Protein AF-A0A9D2T6X0-F1 (afdb_monomer)

Nearest PDB structures (foldseek):
  4r5g-assembly2_B-2  TM=3.172E-01  e=1.120E+00  Escherichia coli K-12
  7wa9-assembly1_A  TM=3.555E-01  e=4.603E+00  Mycolicibacterium smegmatis MC2 155
  7enc-assembly1_n  TM=2.223E-01  e=1.827E+00  Homo sapiens
  8h2d-assembly1_A-2  TM=1.657E-01  e=9.853E+00  Mycobacterium tuberculosis H37Rv

Structure (mmCIF, N/CA/C/O backbone):
data_AF-A0A9D2T6X0-F1
#
_entry.id   AF-A0A9D2T6X0-F1
#
loop_
_atom_site.group_PDB
_atom_site.id
_atom_site.type_symbol
_atom_site.label_atom_id
_atom_site.label_alt_id
_atom_site.label_comp_id
_atom_site.label_asym_id
_atom_site.label_entity_id
_atom_site.label_seq_id
_atom_site.pdbx_PDB_ins_code
_atom_site.Cartn_x
_atom_site.Cartn_y
_atom_site.Cartn_z
_atom_site.occupancy
_atom_site.B_iso_or_equiv
_atom_site.auth_seq_id
_atom_site.auth_comp_id
_atom_site.auth_asym_id
_atom_site.auth_atom_id
_atom_site.pdbx_PDB_model_num
ATOM 1 N N . MET A 1 1 ? -21.913 11.720 -81.485 1.00 38.28 1 MET A N 1
ATOM 2 C CA . MET A 1 1 ? -21.522 10.744 -80.448 1.00 38.28 1 MET A CA 1
ATOM 3 C C . MET A 1 1 ? -20.022 10.911 -80.239 1.00 38.28 1 MET A C 1
ATOM 5 O O . MET A 1 1 ? -19.247 10.337 -80.985 1.00 38.28 1 MET A O 1
ATOM 9 N N . PHE A 1 2 ? -19.618 11.814 -79.343 1.00 34.78 2 PHE A N 1
ATOM 10 C CA . PHE A 1 2 ? -18.209 12.010 -78.993 1.00 34.78 2 PHE A CA 1
ATOM 11 C C . PHE A 1 2 ? -17.953 11.240 -77.705 1.00 34.78 2 PHE A C 1
ATOM 13 O O . PHE A 1 2 ? -18.582 11.508 -76.682 1.00 34.78 2 PHE A O 1
ATOM 20 N N . VAL A 1 3 ? -17.082 10.239 -77.777 1.00 38.91 3 VAL A N 1
ATOM 21 C CA . VAL A 1 3 ? -16.581 9.551 -76.592 1.00 38.91 3 VAL A CA 1
ATOM 22 C C . VAL A 1 3 ? -15.648 10.543 -75.898 1.00 38.91 3 VAL A C 1
ATOM 24 O O . VAL A 1 3 ? -14.674 10.987 -76.500 1.00 38.91 3 VAL A O 1
ATOM 27 N N . SER A 1 4 ? -15.986 10.961 -74.677 1.00 40.03 4 SER A N 1
ATOM 28 C CA . SER A 1 4 ? -15.096 11.780 -73.845 1.00 40.03 4 SER A CA 1
ATOM 29 C C . SER A 1 4 ? -13.790 11.006 -73.639 1.00 40.03 4 SER A C 1
ATOM 31 O O . SER A 1 4 ? -13.799 9.903 -73.088 1.00 40.03 4 SER A O 1
ATOM 33 N N . PHE A 1 5 ? -12.683 11.582 -74.121 1.00 49.09 5 PHE A N 1
ATOM 34 C CA . PHE A 1 5 ? -11.317 11.070 -73.957 1.00 49.09 5 PHE A CA 1
ATOM 35 C C . PHE A 1 5 ? -10.960 10.863 -72.473 1.00 49.09 5 PHE A C 1
ATOM 37 O O . PHE A 1 5 ? -10.164 9.988 -72.141 1.00 49.09 5 PHE A O 1
ATOM 44 N N . ASP A 1 6 ? -11.619 11.595 -71.572 1.00 53.47 6 ASP A N 1
ATOM 45 C CA . ASP A 1 6 ? -11.393 11.527 -70.126 1.00 53.47 6 ASP A CA 1
ATOM 46 C C . ASP A 1 6 ? -11.844 10.197 -69.505 1.00 53.47 6 ASP A C 1
ATOM 48 O O . ASP A 1 6 ? -11.344 9.811 -68.453 1.00 53.47 6 ASP A O 1
ATOM 52 N N . LYS A 1 7 ? -12.734 9.435 -70.164 1.00 44.41 7 LYS A N 1
ATOM 53 C CA . LYS A 1 7 ? -13.128 8.087 -69.706 1.00 44.41 7 LYS A CA 1
ATOM 54 C C . LYS A 1 7 ? -12.119 6.983 -70.051 1.00 44.41 7 LYS A C 1
ATOM 56 O O . LYS A 1 7 ? -12.298 5.859 -69.588 1.00 44.41 7 LYS A O 1
ATOM 61 N N . ALA A 1 8 ? -11.080 7.270 -70.840 1.00 48.78 8 ALA A N 1
ATOM 62 C CA . ALA A 1 8 ? -10.013 6.308 -71.136 1.00 48.78 8 ALA A CA 1
ATOM 63 C C . ALA A 1 8 ? -8.948 6.228 -70.024 1.00 48.78 8 ALA A C 1
ATOM 65 O O . ALA A 1 8 ? -8.197 5.256 -69.963 1.00 48.78 8 ALA A O 1
ATOM 66 N N . PHE A 1 9 ? -8.901 7.211 -69.120 1.00 51.44 9 PHE A N 1
ATOM 67 C CA . PHE A 1 9 ? -7.981 7.214 -67.988 1.00 51.44 9 PHE A CA 1
ATOM 68 C C . PHE A 1 9 ? -8.714 6.738 -66.733 1.00 51.44 9 PHE A C 1
ATOM 70 O O . PHE A 1 9 ? -9.524 7.457 -66.151 1.00 51.44 9 PHE A O 1
ATOM 77 N N . LYS A 1 10 ? -8.440 5.497 -66.312 1.00 46.72 10 LYS A N 1
ATOM 78 C CA . LYS A 1 10 ? -8.867 5.003 -64.998 1.00 46.72 10 LYS A CA 1
ATOM 79 C C . LYS A 1 10 ? -8.348 5.958 -63.915 1.00 46.72 10 LYS A C 1
ATOM 81 O O . LYS A 1 10 ? -7.165 6.299 -63.912 1.00 46.72 10 LYS A O 1
ATOM 86 N N . GLN A 1 11 ? -9.224 6.370 -62.995 1.00 45.72 11 GLN A N 1
ATOM 87 C CA . GLN A 1 11 ? -8.815 7.009 -61.742 1.00 45.72 11 GLN A CA 1
ATOM 88 C C . GLN A 1 11 ? -7.776 6.111 -61.059 1.00 45.72 11 GLN A C 1
ATOM 90 O O . GLN A 1 11 ? -7.999 4.907 -60.962 1.00 45.72 11 GLN A O 1
ATOM 95 N N . LYS A 1 12 ? -6.636 6.695 -60.662 1.00 45.50 12 LYS A N 1
ATOM 96 C CA . LYS A 1 12 ? -5.472 6.007 -60.082 1.00 45.50 12 LYS A CA 1
ATOM 97 C C . LYS A 1 12 ? -5.892 5.062 -58.947 1.00 45.50 12 LYS A C 1
ATOM 99 O O . LYS A 1 12 ? -6.060 5.495 -57.812 1.00 45.50 12 LYS A O 1
ATOM 104 N N . GLU A 1 13 ? -6.023 3.775 -59.251 1.00 47.28 13 GLU A N 1
ATOM 105 C CA . GLU A 1 13 ? -5.907 2.705 -58.261 1.00 47.28 13 GLU A CA 1
ATOM 106 C C . GLU A 1 13 ? -4.469 2.770 -57.721 1.00 47.28 13 GLU A C 1
ATOM 108 O O . GLU A 1 13 ? -3.533 2.722 -58.515 1.00 47.28 13 GLU A O 1
ATOM 113 N N . ASN A 1 14 ? -4.314 2.997 -56.410 1.00 49.69 14 ASN A N 1
ATOM 114 C CA . ASN A 1 14 ? -3.069 3.053 -55.623 1.00 49.69 14 ASN A CA 1
ATOM 115 C C . ASN A 1 14 ? -1.768 2.739 -56.399 1.00 49.69 14 ASN A C 1
ATOM 117 O O . ASN A 1 14 ? -1.278 1.613 -56.386 1.00 49.69 14 ASN A O 1
ATOM 121 N N . GLN A 1 15 ? -1.178 3.756 -57.037 1.00 53.34 15 GLN A N 1
ATOM 122 C CA . GLN A 1 15 ? 0.100 3.669 -57.766 1.00 53.34 15 GLN A CA 1
ATOM 123 C C . GLN A 1 15 ? 1.327 3.810 -56.843 1.00 53.34 15 GLN A C 1
ATOM 125 O O . GLN A 1 15 ? 2.358 4.315 -57.270 1.00 53.34 15 GLN A O 1
ATOM 130 N N . ASN A 1 16 ? 1.238 3.384 -55.583 1.00 63.03 16 ASN A N 1
ATOM 131 C CA . ASN A 1 16 ? 2.347 3.500 -54.627 1.00 63.03 16 ASN A CA 1
ATOM 132 C C . ASN A 1 16 ? 3.244 2.249 -54.630 1.00 63.03 16 ASN A C 1
ATOM 134 O O . ASN A 1 16 ? 3.855 1.930 -53.621 1.00 63.03 16 ASN A O 1
ATOM 138 N N . VAL A 1 17 ? 3.294 1.489 -55.727 1.00 77.94 17 VAL A N 1
ATOM 139 C CA . VAL A 1 17 ? 4.167 0.311 -55.839 1.00 77.94 17 VAL A CA 1
ATOM 140 C C . VAL A 1 17 ? 5.116 0.519 -57.003 1.00 77.94 17 VAL A C 1
ATOM 142 O O . VAL A 1 17 ? 4.689 0.777 -58.131 1.00 77.94 17 VAL A O 1
ATOM 145 N N . ILE A 1 18 ? 6.410 0.407 -56.725 1.00 85.62 18 ILE A N 1
ATOM 146 C CA . ILE A 1 18 ? 7.454 0.584 -57.730 1.00 85.62 18 ILE A CA 1
ATOM 147 C C . ILE A 1 18 ? 7.472 -0.639 -58.659 1.00 85.62 18 ILE A C 1
ATOM 149 O O . ILE A 1 18 ? 7.567 -1.761 -58.161 1.00 85.62 18 ILE A O 1
ATOM 153 N N . PRO A 1 19 ? 7.397 -0.464 -59.996 1.00 89.56 19 PRO A N 1
ATOM 154 C CA . PRO A 1 19 ? 7.409 -1.578 -60.941 1.00 89.56 19 PRO A CA 1
ATOM 155 C C . PRO A 1 19 ? 8.676 -2.436 -60.838 1.00 89.56 19 PRO A C 1
ATOM 157 O O . PRO A 1 19 ? 9.785 -1.901 -60.756 1.00 89.56 19 PRO A O 1
ATOM 160 N N . ASP A 1 20 ? 8.531 -3.759 -60.963 1.00 89.69 20 ASP A N 1
ATOM 161 C CA . ASP A 1 20 ? 9.646 -4.717 -60.869 1.00 89.69 20 ASP A CA 1
ATOM 162 C C . ASP A 1 20 ? 10.785 -4.405 -61.845 1.00 89.69 20 ASP A C 1
ATOM 164 O O . ASP A 1 20 ? 11.953 -4.491 -61.481 1.00 89.69 20 ASP A O 1
ATOM 168 N N . THR A 1 21 ? 10.471 -3.941 -63.058 1.00 90.44 21 THR A N 1
ATOM 169 C CA . THR A 1 21 ? 11.481 -3.547 -64.055 1.00 90.44 21 THR A CA 1
ATOM 170 C C . THR A 1 21 ? 12.367 -2.392 -63.578 1.00 90.44 21 THR A C 1
ATOM 172 O O . THR A 1 21 ? 13.543 -2.323 -63.935 1.00 90.44 21 THR A O 1
ATOM 175 N N . VAL A 1 22 ? 11.817 -1.476 -62.769 1.00 90.19 22 VAL A N 1
ATOM 176 C CA . VAL A 1 22 ? 12.571 -0.371 -62.156 1.00 90.19 22 VAL A CA 1
ATOM 177 C C . VAL A 1 22 ? 13.450 -0.912 -61.029 1.00 90.19 22 VAL A C 1
ATOM 179 O O . VAL A 1 22 ? 14.636 -0.589 -60.979 1.00 90.19 22 VAL A O 1
ATOM 182 N N . LEU A 1 23 ? 12.914 -1.790 -60.174 1.00 92.31 23 LEU A N 1
ATOM 183 C CA . LEU A 1 23 ? 13.686 -2.435 -59.107 1.00 92.31 23 LEU A CA 1
ATOM 184 C C . LEU A 1 23 ? 14.828 -3.299 -59.664 1.00 92.31 23 LEU A C 1
ATOM 186 O O . LEU A 1 23 ? 15.941 -3.224 -59.153 1.00 92.31 23 LEU A O 1
ATOM 190 N N . GLU A 1 24 ? 14.604 -4.079 -60.723 1.00 93.38 24 GLU A N 1
ATOM 191 C CA . GLU A 1 24 ? 15.639 -4.870 -61.408 1.00 93.38 24 GLU A CA 1
ATOM 192 C C . GLU A 1 24 ? 16.767 -3.985 -61.944 1.00 93.38 24 GLU A C 1
ATOM 194 O O . GLU A 1 24 ? 17.949 -4.281 -61.738 1.00 93.38 24 GLU A O 1
ATOM 199 N N . TYR A 1 25 ? 16.412 -2.872 -62.592 1.00 92.62 25 TYR A N 1
ATOM 200 C CA . TYR A 1 25 ? 17.380 -1.899 -63.087 1.00 92.62 25 TYR A CA 1
ATOM 201 C C . TYR A 1 25 ? 18.206 -1.286 -61.946 1.00 92.62 25 TYR A C 1
ATOM 203 O O . TYR A 1 25 ? 19.439 -1.297 -62.004 1.00 92.62 25 TYR A O 1
ATOM 211 N N . LEU A 1 26 ? 17.547 -0.813 -60.883 1.00 92.00 26 LEU A N 1
ATOM 212 C CA . LEU A 1 26 ? 18.208 -0.222 -59.717 1.00 92.00 26 LEU A CA 1
ATOM 213 C C . LEU A 1 26 ? 19.076 -1.239 -58.968 1.00 92.00 26 LEU A C 1
ATOM 215 O O . LEU A 1 26 ? 20.166 -0.899 -58.518 1.00 92.00 26 LEU A O 1
ATOM 219 N N . ASN A 1 27 ? 18.646 -2.496 -58.875 1.00 93.19 27 ASN A N 1
ATOM 220 C CA . ASN A 1 27 ? 19.418 -3.580 -58.264 1.00 93.19 27 ASN A CA 1
ATOM 221 C C . ASN A 1 27 ? 20.662 -3.937 -59.074 1.00 93.19 27 ASN A C 1
ATOM 223 O O . ASN A 1 27 ? 21.732 -4.157 -58.504 1.00 93.19 27 ASN A O 1
ATOM 227 N N . LYS A 1 28 ? 20.560 -3.918 -60.405 1.00 92.19 28 LYS A N 1
ATOM 228 C CA . LYS A 1 28 ? 21.719 -4.077 -61.285 1.00 92.19 28 LYS A CA 1
ATOM 229 C C . LYS A 1 28 ? 22.724 -2.935 -61.118 1.00 92.19 28 LYS A C 1
ATOM 231 O O . LYS A 1 28 ? 23.923 -3.185 -61.141 1.00 92.19 28 LYS A O 1
ATOM 236 N N . GLN A 1 29 ? 22.255 -1.700 -60.922 1.00 89.38 29 GLN A N 1
ATOM 237 C CA . GLN A 1 29 ? 23.125 -0.557 -60.615 1.00 89.38 29 GLN A CA 1
ATOM 238 C C . GLN A 1 29 ? 23.720 -0.630 -59.203 1.00 89.38 29 GLN A C 1
ATOM 240 O O . GLN A 1 29 ? 24.883 -0.273 -58.998 1.00 89.38 29 GLN A O 1
ATOM 245 N N . LEU A 1 30 ? 22.934 -1.104 -58.229 1.00 90.31 30 LEU A N 1
ATOM 246 C CA . LEU A 1 30 ? 23.388 -1.326 -56.863 1.00 90.31 30 LEU A CA 1
ATOM 247 C C . LEU A 1 30 ? 24.464 -2.403 -56.797 1.00 90.31 30 LEU A C 1
ATOM 249 O O . LEU A 1 30 ? 25.199 -2.383 -55.823 1.00 90.31 30 LEU A O 1
ATOM 253 N N . ASP A 1 31 ? 24.583 -3.300 -57.783 1.00 88.69 31 ASP A N 1
ATOM 254 C CA . ASP A 1 31 ? 25.695 -4.246 -57.986 1.00 88.69 31 ASP A CA 1
ATOM 255 C C . ASP A 1 31 ? 26.262 -4.780 -56.660 1.00 88.69 31 ASP A C 1
ATOM 257 O O . ASP A 1 31 ? 27.378 -4.456 -56.238 1.00 88.69 31 ASP A O 1
ATOM 261 N N . SER A 1 32 ? 25.406 -5.452 -55.894 1.00 87.31 32 SER A N 1
ATOM 262 C CA . SER A 1 32 ? 25.744 -5.964 -54.574 1.00 87.31 32 SER A CA 1
ATOM 263 C C . SER A 1 32 ? 25.080 -7.322 -54.379 1.00 87.31 32 SER A C 1
ATOM 265 O O . SER A 1 32 ? 23.882 -7.439 -54.629 1.00 87.31 32 SER A O 1
ATOM 267 N N . PRO A 1 33 ? 25.820 -8.347 -53.923 1.00 86.44 33 PRO A N 1
ATOM 268 C CA . PRO A 1 33 ? 25.228 -9.650 -53.619 1.00 86.44 33 PRO A CA 1
ATOM 269 C C . PRO A 1 33 ? 24.381 -9.622 -52.335 1.00 86.44 33 PRO A C 1
ATOM 271 O O . PRO A 1 33 ? 23.456 -10.419 -52.176 1.00 86.44 33 PRO A O 1
ATOM 274 N N . ASP A 1 34 ? 24.674 -8.677 -51.438 1.00 91.12 34 ASP A N 1
ATOM 275 C CA . ASP A 1 34 ? 24.135 -8.649 -50.078 1.00 91.12 34 ASP A CA 1
ATOM 276 C C . ASP A 1 34 ? 23.088 -7.546 -49.862 1.00 91.12 34 ASP A C 1
ATOM 278 O O . ASP A 1 34 ? 22.520 -7.443 -48.775 1.00 91.12 34 ASP A O 1
ATOM 282 N N . LEU A 1 35 ? 22.841 -6.699 -50.868 1.00 92.25 35 LEU A N 1
ATOM 283 C CA . LEU A 1 35 ? 21.914 -5.567 -50.804 1.00 92.25 35 LEU A CA 1
ATOM 284 C C . LEU A 1 35 ? 21.004 -5.538 -52.032 1.00 92.25 35 LEU A C 1
ATOM 286 O O . LEU A 1 35 ? 21.438 -5.837 -53.142 1.00 92.25 35 LEU A O 1
ATOM 290 N N . ARG A 1 36 ? 19.757 -5.111 -51.839 1.00 93.88 36 ARG A N 1
ATOM 291 C CA . ARG A 1 36 ? 18.783 -4.875 -52.911 1.00 93.88 36 ARG A CA 1
ATOM 292 C C . ARG A 1 36 ? 17.818 -3.749 -52.549 1.00 93.88 36 ARG A C 1
ATOM 294 O O . ARG A 1 36 ? 17.509 -3.562 -51.380 1.00 93.88 36 ARG A O 1
ATOM 301 N N . TYR A 1 37 ? 17.299 -3.048 -53.540 1.00 94.31 37 TYR A N 1
ATOM 302 C CA . TYR A 1 37 ? 16.133 -2.188 -53.439 1.00 94.31 37 TYR A CA 1
ATOM 303 C C . TYR A 1 37 ? 14.841 -3.000 -53.429 1.00 94.31 37 TYR A C 1
ATOM 305 O O . TYR A 1 37 ? 14.688 -3.961 -54.192 1.00 94.31 37 TYR A O 1
ATOM 313 N N . VAL A 1 38 ? 13.907 -2.570 -52.583 1.00 92.50 38 VAL A N 1
ATOM 314 C CA . VAL A 1 38 ? 12.513 -3.026 -52.535 1.00 92.50 38 VAL A CA 1
ATOM 315 C C . VAL A 1 38 ? 11.578 -1.813 -52.476 1.00 92.50 38 VAL A C 1
ATOM 317 O O . VAL A 1 38 ? 12.005 -0.735 -52.063 1.00 92.50 38 VAL A O 1
ATOM 320 N N . SER A 1 39 ? 10.322 -1.986 -52.894 1.00 91.75 39 SER A N 1
ATOM 321 C CA . SER A 1 39 ? 9.277 -0.963 -52.733 1.00 91.75 39 SER A CA 1
ATOM 322 C C . SER A 1 39 ? 8.773 -0.959 -51.289 1.00 91.75 39 SER A C 1
ATOM 324 O O . SER A 1 39 ? 8.430 -2.023 -50.768 1.00 91.75 39 SER A O 1
ATOM 326 N N . ASP A 1 40 ? 8.700 0.213 -50.659 1.00 87.19 40 ASP A N 1
ATOM 327 C CA . ASP A 1 40 ? 7.975 0.398 -49.399 1.00 87.19 40 ASP A CA 1
ATOM 328 C C . ASP A 1 40 ? 6.465 0.620 -49.640 1.00 87.19 40 ASP A C 1
ATOM 330 O O . ASP A 1 40 ? 5.995 0.666 -50.780 1.00 87.19 40 ASP A O 1
ATOM 334 N N . GLU A 1 41 ? 5.694 0.734 -48.555 1.00 83.12 41 GLU A N 1
ATOM 335 C CA . GLU A 1 41 ? 4.237 0.957 -48.578 1.00 83.12 41 GLU A CA 1
ATOM 336 C C . GLU A 1 41 ? 3.815 2.339 -49.117 1.00 83.12 41 GLU A C 1
ATOM 338 O O . GLU A 1 41 ? 2.648 2.546 -49.458 1.00 83.12 41 GLU A O 1
ATOM 343 N N . ASN A 1 42 ? 4.761 3.275 -49.220 1.00 81.94 42 ASN A N 1
ATOM 344 C CA . ASN A 1 42 ? 4.545 4.645 -49.678 1.00 81.94 42 ASN A CA 1
ATOM 345 C C . ASN A 1 42 ? 4.983 4.858 -51.135 1.00 81.94 42 ASN A C 1
ATOM 347 O O . ASN A 1 42 ? 4.802 5.954 -51.661 1.00 81.94 42 ASN A O 1
ATOM 351 N N . GLY A 1 43 ? 5.507 3.825 -51.802 1.00 83.69 43 GLY A N 1
ATOM 352 C CA . GLY A 1 43 ? 5.996 3.911 -53.177 1.00 83.69 43 GLY A CA 1
ATOM 353 C C . GLY A 1 43 ? 7.417 4.436 -53.306 1.00 83.69 43 GLY A C 1
ATOM 354 O O . GLY A 1 43 ? 7.773 4.945 -54.366 1.00 83.69 43 GLY A O 1
ATOM 355 N N . HIS A 1 44 ? 8.235 4.289 -52.263 1.00 88.31 44 HIS A N 1
ATOM 356 C CA . HIS A 1 44 ? 9.660 4.595 -52.297 1.00 88.31 44 HIS A CA 1
ATOM 357 C C . HIS A 1 44 ? 10.532 3.347 -52.464 1.00 88.31 44 HIS A C 1
ATOM 359 O O . HIS A 1 44 ? 10.188 2.239 -52.047 1.00 88.31 44 HIS A O 1
ATOM 365 N N . CYS A 1 45 ? 11.703 3.546 -53.063 1.00 90.75 45 CYS A N 1
ATOM 366 C CA . CYS A 1 45 ? 12.787 2.581 -53.123 1.00 90.75 45 CYS A CA 1
ATOM 367 C C . CYS A 1 45 ? 13.571 2.638 -51.818 1.00 90.75 45 CYS A C 1
ATOM 369 O O . CYS A 1 45 ? 14.205 3.651 -51.523 1.00 90.75 45 CYS A O 1
ATOM 371 N N . VAL A 1 46 ? 13.606 1.528 -51.083 1.00 92.00 46 VAL A N 1
ATOM 372 C CA . VAL A 1 46 ? 14.417 1.392 -49.867 1.00 92.00 46 VAL A CA 1
ATOM 373 C C . VAL A 1 46 ? 15.444 0.279 -50.019 1.00 92.00 46 VAL A C 1
ATOM 375 O O . VAL A 1 46 ? 15.152 -0.784 -50.573 1.00 92.00 46 VAL A O 1
ATOM 378 N N . ILE A 1 47 ? 16.665 0.511 -49.533 1.00 92.31 47 ILE A N 1
ATOM 379 C CA . ILE A 1 47 ? 17.702 -0.530 -49.511 1.00 92.31 47 ILE A CA 1
ATOM 380 C C . ILE A 1 47 ? 17.401 -1.519 -48.391 1.00 92.31 47 ILE A C 1
ATOM 382 O O . ILE A 1 47 ? 17.225 -1.134 -47.237 1.00 92.31 47 ILE A O 1
ATOM 386 N N . THR A 1 48 ? 17.432 -2.807 -48.724 1.00 91.06 48 THR A N 1
ATOM 387 C CA . THR A 1 48 ? 17.376 -3.906 -47.769 1.00 91.06 48 THR A CA 1
ATOM 388 C C . THR A 1 48 ? 18.492 -4.931 -47.989 1.00 91.06 48 THR A C 1
ATOM 390 O O . THR A 1 48 ? 19.095 -4.999 -49.060 1.00 91.06 48 THR A O 1
ATOM 393 N N . SER A 1 49 ? 18.781 -5.737 -46.972 1.00 89.38 49 SER A N 1
ATOM 394 C CA . SER A 1 49 ? 19.763 -6.818 -47.009 1.00 89.38 49 SER A CA 1
ATOM 395 C C . SER A 1 49 ? 19.125 -8.112 -47.510 1.00 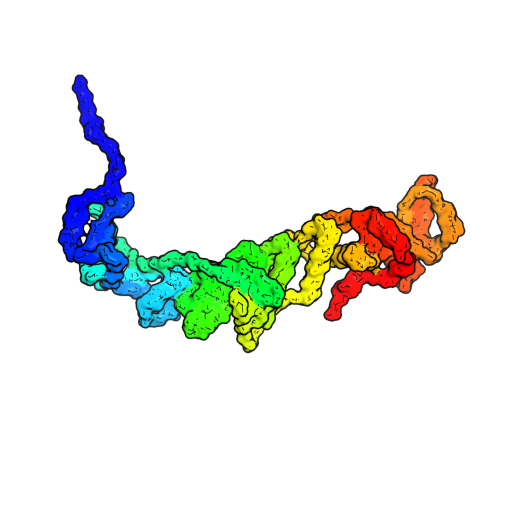89.38 49 SER A C 1
ATOM 397 O O . SER A 1 49 ? 17.993 -8.442 -47.150 1.00 89.38 49 SER A O 1
ATOM 399 N N . THR A 1 50 ? 19.858 -8.878 -48.318 1.00 87.81 50 THR A N 1
ATOM 400 C CA . THR A 1 50 ? 19.406 -10.200 -48.788 1.00 87.81 50 THR A CA 1
ATOM 401 C C . THR A 1 50 ? 19.532 -11.282 -47.711 1.00 87.81 50 THR A C 1
ATOM 403 O O . THR A 1 50 ? 18.820 -12.281 -47.771 1.00 87.81 50 THR A O 1
ATOM 406 N N . ASN A 1 51 ? 20.387 -11.070 -46.704 1.00 85.94 51 ASN A N 1
ATOM 407 C CA . ASN A 1 51 ? 20.653 -12.011 -45.610 1.00 85.94 51 ASN A CA 1
ATOM 408 C C . ASN A 1 51 ? 20.186 -11.505 -44.228 1.00 85.94 51 ASN A C 1
ATOM 410 O O . ASN A 1 51 ? 20.419 -12.164 -43.216 1.00 85.94 51 ASN A O 1
ATOM 414 N N . GLY A 1 52 ? 19.543 -10.334 -44.177 1.00 83.31 52 GLY A N 1
ATOM 415 C CA . GLY A 1 52 ? 19.042 -9.717 -42.945 1.00 83.31 52 GLY A CA 1
ATOM 416 C C . GLY A 1 52 ? 20.104 -9.017 -42.087 1.00 83.31 52 GLY A C 1
ATOM 417 O O . GLY A 1 52 ? 19.770 -8.512 -41.018 1.00 83.31 52 GLY A O 1
ATOM 418 N N . GLN A 1 53 ? 21.364 -8.952 -42.529 1.00 83.19 53 GLN A N 1
ATOM 419 C CA . GLN A 1 53 ? 22.454 -8.283 -41.812 1.00 83.19 53 GLN A CA 1
ATOM 420 C C . GLN A 1 53 ? 22.962 -7.044 -42.559 1.00 83.19 53 GLN A C 1
ATOM 422 O O . GLN A 1 53 ? 23.110 -7.048 -43.785 1.00 83.19 53 GLN A O 1
ATOM 427 N N . TYR A 1 54 ? 23.293 -5.996 -41.797 1.00 82.62 54 TYR A N 1
ATOM 428 C CA . TYR A 1 54 ? 23.939 -4.783 -42.299 1.00 82.62 54 TYR A CA 1
ATOM 429 C C . TYR A 1 54 ? 25.190 -4.463 -41.492 1.00 82.62 54 TYR A C 1
ATOM 431 O O . TYR A 1 54 ? 25.175 -4.449 -40.262 1.00 82.62 54 TYR A O 1
ATOM 439 N N . LYS A 1 55 ? 26.257 -4.097 -42.195 1.00 88.25 55 LYS A N 1
ATOM 440 C CA . LYS A 1 55 ? 27.435 -3.448 -41.632 1.00 88.25 55 LYS A CA 1
ATOM 441 C C . LYS A 1 55 ? 27.486 -2.007 -42.117 1.00 88.25 55 LYS A C 1
ATOM 443 O O . LYS A 1 55 ? 27.885 -1.748 -43.252 1.00 88.25 55 LYS A O 1
ATOM 448 N N . LEU A 1 56 ? 27.095 -1.080 -41.249 1.00 88.38 56 LEU A N 1
ATOM 449 C CA . LEU A 1 56 ? 27.193 0.355 -41.497 1.00 88.38 56 LEU A CA 1
ATOM 450 C C . LEU A 1 56 ? 28.598 0.871 -41.148 1.00 88.38 56 LEU A C 1
ATOM 452 O O . LEU A 1 56 ? 29.153 0.551 -40.099 1.00 88.38 56 LEU A O 1
ATOM 456 N N . SER A 1 57 ? 29.176 1.679 -42.031 1.00 90.69 57 SER A N 1
ATOM 457 C CA . SER A 1 57 ? 30.428 2.416 -41.825 1.00 90.69 57 SER A CA 1
ATOM 458 C C . SER A 1 57 ? 30.412 3.726 -42.626 1.00 90.69 57 SER A C 1
ATOM 460 O O . SER A 1 57 ? 29.431 4.028 -43.305 1.00 90.69 57 SER A O 1
ATOM 462 N N . GLY A 1 58 ? 31.479 4.527 -42.548 1.00 91.25 58 GLY A N 1
ATOM 463 C CA . GLY A 1 58 ? 31.524 5.855 -43.185 1.00 91.25 58 GLY A CA 1
ATOM 464 C C . GLY A 1 58 ? 30.897 6.970 -42.342 1.00 91.25 58 GLY A C 1
ATOM 465 O O . GLY A 1 58 ? 30.684 8.070 -42.840 1.00 91.25 58 GLY A O 1
ATOM 466 N N . ILE A 1 59 ? 30.631 6.694 -41.066 1.00 91.94 59 ILE A N 1
ATOM 467 C CA . ILE A 1 59 ? 30.048 7.632 -40.109 1.00 91.94 59 ILE A CA 1
ATOM 468 C C . ILE A 1 59 ? 30.944 7.780 -38.878 1.00 91.94 59 ILE A C 1
ATOM 470 O O . ILE A 1 59 ? 31.736 6.888 -38.569 1.00 91.94 59 ILE A O 1
ATOM 474 N N . ALA A 1 60 ? 30.784 8.882 -38.154 1.00 90.75 60 ALA A N 1
ATOM 475 C CA . ALA A 1 60 ? 31.330 9.070 -36.817 1.00 90.75 60 ALA A CA 1
ATOM 476 C C . ALA A 1 60 ? 30.264 9.659 -35.890 1.00 90.75 60 ALA A C 1
ATOM 478 O O . ALA A 1 60 ? 29.448 10.477 -36.310 1.00 90.75 60 ALA A O 1
ATOM 479 N N . PHE A 1 61 ? 30.286 9.257 -34.622 1.00 91.25 61 PHE A N 1
ATOM 480 C CA . PHE A 1 61 ? 29.410 9.835 -33.608 1.00 91.25 61 PHE A CA 1
ATOM 481 C C . PHE A 1 61 ? 29.934 11.205 -33.182 1.00 91.25 61 PHE A C 1
ATOM 483 O O . PHE A 1 61 ? 31.111 11.360 -32.849 1.00 91.25 61 PHE A O 1
ATOM 490 N N . GLU A 1 62 ? 29.054 12.198 -33.182 1.00 90.69 62 GLU A N 1
ATOM 491 C CA . GLU A 1 62 ? 29.351 13.547 -32.722 1.00 90.69 62 GLU A CA 1
ATOM 492 C C . GLU A 1 62 ? 28.751 13.735 -31.329 1.00 90.69 62 GLU A C 1
ATOM 494 O O . GLU A 1 62 ? 27.638 14.223 -31.155 1.00 90.69 62 GLU A O 1
ATOM 499 N N . LEU A 1 63 ? 29.487 13.263 -30.319 1.00 91.31 63 LEU A N 1
ATOM 500 C CA . LEU A 1 63 ? 29.030 13.276 -28.932 1.00 91.31 63 LEU A CA 1
ATOM 501 C C . LEU A 1 63 ? 29.025 14.712 -28.375 1.00 91.31 63 LEU A C 1
ATOM 503 O O . LEU A 1 63 ? 30.098 15.321 -28.275 1.00 91.31 63 LEU A O 1
ATOM 507 N N . PRO A 1 64 ? 27.864 15.245 -27.946 1.00 90.56 64 PRO A N 1
ATOM 508 C CA . PRO A 1 64 ? 27.793 16.515 -27.233 1.00 90.56 64 PRO A CA 1
ATOM 509 C C . PRO A 1 64 ? 28.593 16.476 -25.926 1.00 90.56 64 PRO A C 1
ATOM 511 O O . PRO A 1 64 ? 28.790 15.413 -25.333 1.00 90.56 64 PRO A O 1
ATOM 514 N N . ALA A 1 65 ? 28.996 17.648 -25.427 1.00 91.00 65 ALA A N 1
ATOM 515 C CA . ALA A 1 65 ? 29.782 17.768 -24.195 1.00 91.00 65 ALA A CA 1
ATOM 516 C C . ALA A 1 65 ? 29.128 17.062 -22.990 1.00 91.00 65 ALA A C 1
ATOM 518 O O . ALA A 1 65 ? 29.820 16.456 -22.177 1.00 91.00 65 ALA A O 1
ATOM 519 N N . GLU A 1 66 ? 27.797 17.091 -22.891 1.00 90.25 66 GLU A N 1
ATOM 520 C CA . GLU A 1 66 ? 27.053 16.394 -21.835 1.00 90.25 66 GLU A CA 1
ATOM 521 C C . GLU A 1 66 ? 27.212 14.871 -21.892 1.00 90.25 66 GLU A C 1
ATOM 523 O O . GLU A 1 66 ? 27.369 14.239 -20.851 1.00 90.25 66 GLU A O 1
ATOM 528 N N . MET A 1 67 ? 27.220 14.281 -23.092 1.00 92.00 67 MET A N 1
ATOM 529 C CA . MET A 1 67 ? 27.419 12.839 -23.260 1.00 92.00 67 MET A CA 1
ATOM 530 C C . MET A 1 67 ? 28.868 12.451 -22.965 1.00 92.00 67 MET A C 1
ATOM 532 O O . MET A 1 67 ? 29.107 11.458 -22.285 1.00 92.00 67 MET A O 1
ATOM 536 N N . LYS A 1 68 ? 29.836 13.268 -23.403 1.00 91.88 68 LYS A N 1
ATOM 537 C CA . LYS A 1 68 ? 31.265 13.053 -23.116 1.00 91.88 68 LYS A CA 1
ATOM 538 C C . LYS A 1 68 ? 31.581 13.065 -21.622 1.00 91.88 68 LYS A C 1
ATOM 540 O O . LYS A 1 68 ? 32.410 12.283 -21.176 1.00 91.88 68 LYS A O 1
ATOM 545 N N . LYS A 1 69 ? 30.886 13.886 -20.825 1.00 92.56 69 LYS A N 1
ATOM 546 C CA . LYS A 1 69 ? 31.032 13.873 -19.357 1.00 92.56 69 LYS A CA 1
ATOM 547 C C . LYS A 1 69 ? 30.690 12.516 -18.728 1.00 92.56 69 LYS A C 1
ATOM 549 O O . LYS A 1 69 ? 31.222 12.204 -17.672 1.00 92.56 69 LYS A O 1
ATOM 554 N N . ILE A 1 70 ? 29.805 11.739 -19.354 1.00 92.00 70 ILE A N 1
ATOM 555 C CA . ILE A 1 70 ? 29.337 10.437 -18.852 1.00 92.00 70 ILE A CA 1
ATOM 556 C C . ILE A 1 70 ? 30.150 9.295 -19.470 1.00 92.00 70 ILE A C 1
ATOM 558 O O . ILE A 1 70 ? 30.567 8.376 -18.776 1.00 92.00 70 ILE A O 1
ATOM 562 N N . LEU A 1 71 ? 30.369 9.363 -20.783 1.00 91.06 71 LEU A N 1
ATOM 563 C CA . LEU A 1 71 ? 31.016 8.327 -21.586 1.00 91.06 71 LEU A CA 1
ATOM 564 C C . LEU A 1 71 ? 32.554 8.411 -21.577 1.00 91.06 71 LEU A C 1
ATOM 566 O O . LEU A 1 71 ? 33.227 7.454 -21.953 1.00 91.06 71 LEU A O 1
ATOM 570 N N . GLY A 1 72 ? 33.116 9.548 -21.163 1.00 88.50 72 GLY A N 1
ATOM 571 C CA . GLY A 1 72 ? 34.530 9.876 -21.321 1.00 88.50 72 GLY A CA 1
ATOM 572 C C . GLY A 1 72 ? 34.865 10.425 -22.713 1.00 88.50 72 GLY A C 1
ATOM 573 O O . GLY A 1 72 ? 34.002 10.590 -23.577 1.00 88.50 72 GLY A O 1
ATOM 574 N N . GLU A 1 73 ? 36.148 10.720 -22.933 1.00 83.25 73 GLU A N 1
ATOM 575 C CA . GLU A 1 73 ? 36.635 11.325 -24.185 1.00 83.25 73 GLU A CA 1
ATOM 576 C C . GLU A 1 73 ? 36.723 10.328 -25.353 1.00 83.25 73 GLU A C 1
ATOM 578 O O . GLU A 1 73 ? 36.572 10.713 -26.512 1.00 83.25 73 GLU A O 1
ATOM 583 N N . THR A 1 74 ? 36.943 9.041 -25.064 1.00 86.62 74 THR A N 1
ATOM 584 C CA . THR A 1 74 ? 37.110 7.982 -26.075 1.00 86.62 74 THR A CA 1
ATOM 585 C C . THR A 1 74 ? 36.263 6.742 -25.757 1.00 86.62 74 THR A C 1
ATOM 587 O O . THR A 1 74 ? 36.822 5.678 -25.474 1.00 86.62 74 THR A O 1
ATOM 590 N N . PRO A 1 75 ? 34.923 6.851 -25.758 1.00 90.44 75 PRO A N 1
ATOM 591 C CA . PRO A 1 75 ? 34.057 5.712 -25.480 1.00 90.44 75 PRO A CA 1
ATOM 592 C C . PRO A 1 75 ? 34.070 4.693 -26.614 1.00 90.44 75 PRO A C 1
ATOM 594 O O . PRO A 1 75 ? 34.259 5.035 -27.787 1.00 90.44 75 PRO A O 1
ATOM 597 N N . SER A 1 76 ? 33.812 3.430 -26.275 1.00 92.31 76 SER A N 1
ATOM 598 C CA . SER A 1 76 ? 33.585 2.414 -27.297 1.00 92.31 76 SER A CA 1
ATOM 599 C C . SER A 1 76 ? 32.225 2.625 -27.977 1.00 92.31 76 SER A C 1
ATOM 601 O O . SER A 1 76 ? 31.305 3.218 -27.412 1.00 92.31 76 SER A O 1
ATOM 603 N N . ILE A 1 77 ? 32.059 2.095 -29.194 1.00 90.19 77 ILE A N 1
ATOM 604 C CA . ILE A 1 77 ? 30.758 2.114 -29.891 1.00 90.19 77 ILE A CA 1
ATOM 605 C C . ILE A 1 77 ? 29.678 1.427 -29.043 1.00 90.19 77 ILE A C 1
ATOM 607 O O . ILE A 1 77 ? 28.538 1.883 -29.016 1.00 90.19 77 ILE A O 1
ATOM 611 N N . LYS A 1 78 ? 30.051 0.365 -28.320 1.00 91.50 78 LYS A N 1
ATOM 612 C CA . LYS A 1 78 ? 29.152 -0.350 -27.417 1.00 91.50 78 LYS A CA 1
ATOM 613 C C . LYS A 1 78 ? 28.673 0.556 -26.280 1.00 91.50 78 LYS A C 1
ATOM 615 O O . LYS A 1 78 ? 27.476 0.596 -26.030 1.00 91.50 78 LYS A O 1
ATOM 620 N N . ASP A 1 79 ? 29.563 1.331 -25.661 1.00 93.44 79 ASP A N 1
ATOM 621 C CA . ASP A 1 79 ? 29.181 2.258 -24.583 1.00 93.44 79 ASP A CA 1
ATOM 622 C C . ASP A 1 79 ? 28.235 3.348 -25.092 1.00 93.44 79 ASP A C 1
ATOM 624 O O . ASP A 1 79 ? 27.241 3.667 -24.444 1.00 93.44 79 ASP A O 1
ATOM 628 N N . ILE A 1 80 ? 28.508 3.883 -26.287 1.00 93.75 80 ILE A N 1
ATOM 629 C CA . ILE A 1 80 ? 27.646 4.869 -26.950 1.00 93.75 80 ILE A CA 1
ATOM 630 C C . ILE A 1 80 ? 26.238 4.288 -27.171 1.00 93.75 80 ILE A C 1
ATOM 632 O O . ILE A 1 80 ? 25.243 4.938 -26.844 1.00 93.75 80 ILE A O 1
ATOM 636 N N . GLN A 1 81 ? 26.146 3.060 -27.693 1.00 92.25 81 GLN A N 1
ATOM 637 C CA . GLN A 1 81 ? 24.875 2.371 -27.934 1.00 92.25 81 GLN A CA 1
ATOM 638 C C . GLN A 1 81 ? 24.131 2.055 -26.632 1.00 92.25 81 GLN A C 1
ATOM 640 O O . GLN A 1 81 ? 22.938 2.340 -26.529 1.00 92.25 81 GLN A O 1
ATOM 645 N N . GLU A 1 82 ? 24.825 1.511 -25.629 1.00 93.69 82 GLU A N 1
ATOM 646 C CA . GLU A 1 82 ? 24.240 1.200 -24.323 1.00 93.69 82 GLU A CA 1
ATOM 647 C C . GLU A 1 82 ? 23.731 2.459 -23.621 1.00 93.69 82 GLU A C 1
ATOM 649 O O . GLU A 1 82 ? 22.617 2.453 -23.101 1.00 93.69 82 GLU A O 1
ATOM 654 N N . TYR A 1 83 ? 24.495 3.553 -23.647 1.00 95.06 83 TYR A N 1
ATOM 655 C CA . TYR A 1 83 ? 24.073 4.833 -23.084 1.00 95.06 83 TYR A CA 1
ATOM 656 C C . TYR A 1 83 ? 22.871 5.420 -23.824 1.00 95.06 83 TYR A C 1
ATOM 658 O O . TYR A 1 83 ? 21.920 5.872 -23.185 1.00 95.06 83 TYR A O 1
ATOM 666 N N . SER A 1 84 ? 22.881 5.413 -25.160 1.00 95.56 84 SER A N 1
ATOM 667 C CA . SER A 1 84 ? 21.754 5.908 -25.957 1.00 95.56 84 SER A CA 1
ATOM 668 C C . SER A 1 84 ? 20.484 5.125 -25.662 1.00 95.56 84 SER A C 1
ATOM 670 O O . SER A 1 84 ? 19.442 5.730 -25.422 1.00 95.56 84 SER A O 1
ATOM 672 N N . TYR A 1 85 ? 20.580 3.797 -25.574 1.00 95.69 85 TYR A N 1
ATOM 673 C CA . TYR A 1 85 ? 19.455 2.963 -25.178 1.00 95.69 85 TYR A CA 1
ATOM 674 C C . TYR A 1 85 ? 19.011 3.238 -23.736 1.00 95.69 85 TYR A C 1
ATOM 676 O O . TYR A 1 85 ? 17.827 3.454 -23.496 1.00 95.69 85 TYR A O 1
ATOM 684 N N . ASN A 1 86 ? 19.933 3.303 -22.775 1.00 95.62 86 ASN A N 1
ATOM 685 C CA . ASN A 1 86 ? 19.581 3.489 -21.368 1.00 95.62 86 ASN A CA 1
ATOM 686 C C . ASN A 1 86 ? 18.983 4.872 -21.074 1.00 95.62 86 ASN A C 1
ATOM 688 O O . ASN A 1 86 ? 18.039 4.985 -20.301 1.00 95.62 86 ASN A O 1
ATOM 692 N N . SER A 1 87 ? 19.485 5.915 -21.733 1.00 95.38 87 SER A N 1
ATOM 693 C CA . SER A 1 87 ? 18.972 7.284 -21.609 1.00 95.38 87 SER A CA 1
ATOM 694 C C . SER A 1 87 ? 17.806 7.586 -22.554 1.00 95.38 87 SER A C 1
ATOM 696 O O . SER A 1 87 ? 17.196 8.648 -22.436 1.00 95.38 87 SER A O 1
ATOM 698 N N . GLN A 1 88 ? 17.511 6.678 -23.495 1.00 96.19 88 GLN A N 1
ATOM 699 C CA . GLN A 1 88 ? 16.584 6.878 -24.616 1.00 96.19 88 GLN A CA 1
ATOM 700 C C . GLN A 1 88 ? 16.867 8.174 -25.406 1.00 96.19 88 GLN A C 1
ATOM 702 O O . GLN A 1 88 ? 15.956 8.807 -25.941 1.00 96.19 88 GLN A O 1
ATOM 707 N N . LYS A 1 89 ? 18.142 8.585 -25.490 1.00 95.12 89 LYS A N 1
ATOM 708 C CA . LYS A 1 89 ? 18.581 9.782 -26.224 1.00 95.12 89 LYS A CA 1
ATOM 709 C C . LYS A 1 89 ? 19.134 9.422 -27.593 1.00 95.12 89 LYS A C 1
ATOM 711 O O . LYS A 1 89 ? 19.869 8.450 -27.754 1.00 95.12 89 LYS A O 1
ATOM 716 N N . THR A 1 90 ? 18.841 10.269 -28.570 1.00 95.25 90 THR A N 1
ATOM 717 C CA . THR A 1 90 ? 19.410 10.186 -29.916 1.00 95.25 90 THR A CA 1
ATOM 718 C C . THR A 1 90 ? 20.868 10.625 -29.932 1.00 95.25 90 THR A C 1
ATOM 720 O O . THR A 1 90 ? 21.222 11.595 -29.260 1.00 95.25 90 THR A O 1
ATOM 723 N N . ILE A 1 91 ? 21.697 9.983 -30.752 1.00 94.19 91 ILE A N 1
ATOM 724 C CA . ILE A 1 91 ? 23.110 10.348 -30.907 1.00 94.19 91 ILE A CA 1
ATOM 725 C C . ILE A 1 91 ? 23.305 11.058 -32.249 1.00 94.19 91 ILE A C 1
ATOM 727 O O . ILE A 1 91 ? 22.998 10.454 -33.280 1.00 94.19 91 ILE A O 1
ATOM 731 N N . PRO A 1 92 ? 23.837 12.292 -32.275 1.00 93.31 92 PRO A N 1
ATOM 732 C CA . PRO A 1 92 ? 24.202 12.954 -33.520 1.00 93.31 92 PRO A CA 1
ATOM 733 C C . PRO A 1 92 ? 25.294 12.181 -34.267 1.00 93.31 92 PRO A C 1
ATOM 735 O O . PRO A 1 92 ? 26.255 11.676 -33.675 1.00 93.31 92 PRO A O 1
ATOM 738 N N . ILE A 1 93 ? 25.148 12.098 -35.584 1.00 92.19 93 ILE A N 1
ATOM 739 C CA . ILE A 1 93 ? 26.075 11.420 -36.481 1.00 92.19 93 ILE A CA 1
ATOM 740 C C . ILE A 1 93 ? 26.574 12.421 -37.516 1.00 92.19 93 ILE A C 1
ATOM 742 O O . ILE A 1 93 ? 25.788 13.125 -38.148 1.00 92.19 93 ILE A O 1
ATOM 746 N N . LYS A 1 94 ? 27.884 12.399 -37.754 1.00 91.19 94 LYS A N 1
ATOM 747 C CA . LYS A 1 94 ? 28.504 13.050 -38.903 1.00 91.19 94 LYS A CA 1
ATOM 748 C C . LYS A 1 94 ? 28.963 12.022 -39.925 1.00 91.19 94 LYS A C 1
ATOM 750 O O . LYS A 1 94 ? 29.391 10.916 -39.583 1.00 91.19 94 LYS A O 1
ATOM 755 N N . LEU A 1 95 ? 28.921 12.418 -41.186 1.00 90.62 95 LEU A N 1
ATOM 756 C CA . LEU A 1 95 ? 29.495 11.638 -42.270 1.00 90.62 95 LEU A CA 1
ATOM 757 C C . LEU A 1 95 ? 30.994 11.873 -42.341 1.00 90.62 95 LEU A C 1
ATOM 759 O O . LEU A 1 95 ? 31.467 12.993 -42.159 1.00 90.62 95 LEU A O 1
ATOM 763 N N . LEU A 1 96 ? 31.741 10.807 -42.610 1.00 91.69 96 LEU A N 1
ATOM 764 C CA . LEU A 1 96 ? 33.172 10.918 -42.891 1.00 91.69 96 LEU A CA 1
ATOM 765 C C . LEU A 1 96 ? 33.427 11.416 -44.317 1.00 91.69 96 LEU A C 1
ATOM 767 O O . LEU A 1 96 ? 34.477 11.990 -44.584 1.00 91.69 96 LEU A O 1
ATOM 771 N N . GLU A 1 97 ? 32.467 11.195 -45.216 1.00 91.06 97 GLU A N 1
ATOM 772 C CA . GLU A 1 97 ? 32.472 11.689 -46.587 1.00 91.06 97 GLU A CA 1
ATOM 773 C C . GLU A 1 97 ? 31.111 12.321 -46.906 1.00 91.06 97 GLU A C 1
ATOM 775 O O . GLU A 1 97 ? 30.067 11.730 -46.634 1.00 91.06 97 GLU A O 1
ATOM 780 N N . GLU A 1 98 ? 31.116 13.522 -47.481 1.00 87.56 98 GLU A N 1
ATOM 781 C CA . GLU A 1 98 ? 29.905 14.299 -47.752 1.00 87.56 98 GLU A CA 1
ATOM 782 C C . GLU A 1 98 ? 28.888 13.515 -48.598 1.00 87.56 98 GLU A C 1
ATOM 784 O O . GLU A 1 98 ? 29.171 13.102 -49.720 1.00 87.56 98 GLU A O 1
ATOM 789 N N . GLY A 1 99 ? 27.695 13.290 -48.041 1.00 87.25 99 GLY A N 1
ATOM 790 C CA . GLY A 1 99 ? 26.589 12.603 -48.711 1.00 87.25 99 GLY A CA 1
ATOM 791 C C . GLY A 1 99 ? 26.726 11.082 -48.841 1.00 87.25 99 GLY A C 1
ATOM 792 O O . GLY A 1 99 ? 25.810 10.460 -49.378 1.00 87.25 99 GLY A O 1
ATOM 793 N N . TYR A 1 100 ? 27.807 10.463 -48.347 1.00 90.94 100 TYR A N 1
ATOM 794 C CA . TYR A 1 100 ? 28.053 9.026 -48.505 1.00 90.94 100 TYR A CA 1
ATOM 795 C C . TYR A 1 100 ? 28.149 8.270 -47.179 1.00 90.94 100 TYR A C 1
ATOM 797 O O . TYR A 1 100 ? 28.780 8.704 -46.218 1.00 90.94 100 TYR A O 1
ATOM 805 N N . ILE A 1 101 ? 27.603 7.056 -47.185 1.00 92.44 101 ILE A N 1
ATOM 806 C CA . ILE A 1 101 ? 27.842 6.021 -46.178 1.00 92.44 101 ILE A CA 1
ATOM 807 C C . ILE A 1 101 ? 28.355 4.746 -46.850 1.00 92.44 101 ILE A C 1
ATOM 809 O O . ILE A 1 101 ? 28.440 4.643 -48.077 1.00 92.44 101 ILE A O 1
ATOM 813 N N . ARG A 1 102 ? 28.704 3.746 -46.042 1.00 92.75 102 ARG A N 1
ATOM 814 C CA . ARG A 1 102 ? 29.054 2.410 -46.519 1.00 92.75 102 ARG A CA 1
ATOM 815 C C . ARG A 1 102 ? 28.166 1.361 -45.866 1.00 92.75 102 ARG A C 1
ATOM 817 O O . ARG A 1 102 ? 28.234 1.198 -44.649 1.00 92.75 102 ARG A O 1
ATOM 824 N N . LEU A 1 103 ? 27.404 0.623 -46.669 1.00 91.19 103 LEU A N 1
ATOM 825 C CA . LEU A 1 103 ? 26.646 -0.555 -46.232 1.00 91.19 103 LEU A CA 1
ATOM 826 C C . LEU A 1 103 ? 27.309 -1.807 -46.798 1.00 91.19 103 LEU A C 1
ATOM 828 O O . LEU A 1 103 ? 27.564 -1.880 -47.997 1.00 91.19 103 LEU A O 1
ATOM 832 N N . ASN A 1 104 ? 27.645 -2.768 -45.937 1.00 89.81 104 ASN A N 1
ATOM 833 C CA . ASN A 1 104 ? 28.346 -4.004 -46.315 1.00 89.81 104 ASN A CA 1
ATOM 834 C C . ASN A 1 104 ? 29.617 -3.729 -47.150 1.00 89.81 104 ASN A C 1
ATOM 836 O O . ASN A 1 104 ? 29.969 -4.462 -48.065 1.00 89.81 104 ASN A O 1
ATOM 840 N N . GLY A 1 105 ? 30.307 -2.620 -46.848 1.00 88.38 105 GLY A N 1
ATOM 841 C CA . GLY A 1 105 ? 31.502 -2.155 -47.566 1.00 88.38 105 GLY A CA 1
ATOM 842 C C . GLY A 1 105 ? 31.229 -1.334 -48.835 1.00 88.38 105 GLY A C 1
ATOM 843 O O . GLY A 1 105 ? 32.115 -0.578 -49.254 1.00 88.38 105 GLY A O 1
ATOM 844 N N . LYS A 1 106 ? 30.015 -1.394 -49.402 1.00 90.62 106 LYS A N 1
ATOM 845 C CA . LYS A 1 106 ? 29.629 -0.651 -50.605 1.00 90.62 106 LYS A CA 1
ATOM 846 C C . LYS A 1 106 ? 29.310 0.805 -50.286 1.00 90.62 106 LYS A C 1
ATOM 848 O O . LYS A 1 106 ? 28.522 1.091 -49.391 1.00 90.62 106 LYS A O 1
ATOM 853 N N . LYS A 1 107 ? 29.920 1.722 -51.039 1.00 92.56 107 LYS A N 1
ATOM 854 C CA . LYS A 1 107 ? 29.692 3.168 -50.939 1.00 92.56 107 LYS A CA 1
ATOM 855 C C . LYS A 1 107 ? 28.333 3.530 -51.541 1.00 92.56 107 LYS A C 1
ATOM 857 O O . LYS A 1 107 ? 28.075 3.206 -52.696 1.00 92.56 107 LYS A O 1
ATOM 862 N N . ILE A 1 108 ? 27.490 4.194 -50.757 1.00 91.00 108 ILE A N 1
ATOM 863 C CA . ILE A 1 108 ? 26.099 4.514 -51.093 1.00 91.00 108 ILE A CA 1
ATOM 864 C C . ILE A 1 108 ? 25.828 5.964 -50.706 1.00 91.00 108 ILE A C 1
ATOM 866 O O . ILE A 1 108 ? 26.246 6.402 -49.632 1.00 91.00 108 ILE A O 1
ATOM 870 N N . ARG A 1 109 ? 25.147 6.714 -51.579 1.00 89.44 109 ARG A N 1
ATOM 871 C CA . ARG A 1 109 ? 24.657 8.050 -51.232 1.00 89.44 109 ARG A CA 1
ATOM 872 C C . ARG A 1 109 ? 23.462 7.955 -50.292 1.00 89.44 109 ARG A C 1
ATOM 874 O O . ARG A 1 109 ? 22.613 7.094 -50.477 1.00 89.44 109 ARG A O 1
ATOM 881 N N . ILE A 1 110 ? 23.371 8.856 -49.323 1.00 87.50 110 ILE A N 1
ATOM 882 C CA . ILE A 1 110 ? 22.278 8.850 -48.334 1.00 87.50 110 ILE A CA 1
ATOM 883 C C . ILE A 1 110 ? 20.921 9.091 -48.978 1.00 87.50 110 ILE A C 1
ATOM 885 O O . ILE A 1 110 ? 19.948 8.461 -48.579 1.00 87.50 110 ILE A O 1
ATOM 889 N N . GLU A 1 111 ? 20.879 9.932 -50.010 1.00 86.00 111 GLU A N 1
ATOM 890 C CA . GLU A 1 111 ? 19.670 10.157 -50.806 1.00 86.00 111 GLU A CA 1
ATOM 891 C C . GLU A 1 111 ? 19.153 8.865 -51.453 1.00 86.00 111 GLU A C 1
ATOM 893 O O . GLU A 1 111 ? 17.966 8.743 -51.693 1.00 86.00 111 GLU A O 1
ATOM 898 N N . ASN A 1 112 ? 20.010 7.855 -51.634 1.00 88.56 112 ASN A N 1
ATOM 899 C CA . ASN A 1 112 ? 19.625 6.567 -52.199 1.00 88.56 112 ASN A CA 1
ATOM 900 C C . ASN A 1 112 ? 19.173 5.549 -51.138 1.00 88.56 112 ASN A C 1
ATOM 902 O O . ASN A 1 112 ? 18.931 4.397 -51.479 1.00 88.56 112 ASN A O 1
ATOM 906 N N . LEU A 1 113 ? 19.100 5.903 -49.850 1.00 88.19 113 LEU A N 1
ATOM 907 C CA . LEU A 1 113 ? 18.639 4.963 -48.817 1.00 88.19 113 LEU A CA 1
ATOM 908 C C . LEU A 1 113 ? 17.121 4.801 -48.810 1.00 88.19 113 LEU A C 1
ATOM 910 O O . LEU A 1 113 ? 16.630 3.708 -48.527 1.00 88.19 113 LEU A O 1
ATOM 914 N N . ASN A 1 114 ? 16.414 5.888 -49.112 1.00 87.56 114 ASN A N 1
ATOM 915 C CA . ASN A 1 114 ? 14.971 5.954 -49.267 1.00 87.56 114 ASN A CA 1
ATOM 916 C C . ASN A 1 114 ? 14.653 7.098 -50.240 1.00 87.56 114 ASN A C 1
ATOM 918 O O . ASN A 1 114 ? 14.919 8.253 -49.909 1.00 87.56 114 ASN A O 1
ATOM 922 N N . PHE A 1 115 ? 14.138 6.783 -51.428 1.00 87.56 115 PHE A N 1
ATOM 923 C CA . PHE A 1 115 ? 13.810 7.788 -52.442 1.00 87.56 115 PHE A CA 1
ATOM 924 C C . PHE A 1 115 ? 12.654 7.366 -53.341 1.00 87.56 115 PHE A C 1
ATOM 926 O O . PHE A 1 115 ? 12.412 6.181 -53.556 1.00 87.56 115 PHE A O 1
ATOM 933 N N . ASP A 1 116 ? 11.982 8.351 -53.926 1.00 87.81 116 ASP A N 1
ATOM 934 C CA . ASP A 1 116 ? 11.037 8.140 -55.017 1.00 87.81 116 ASP A CA 1
ATOM 935 C C . ASP A 1 116 ? 11.807 8.122 -56.356 1.00 87.81 116 ASP A C 1
ATOM 937 O O . ASP A 1 116 ? 12.419 9.131 -56.716 1.00 87.81 116 ASP A O 1
ATOM 941 N N . PRO A 1 117 ? 11.814 7.013 -57.123 1.00 85.19 117 PRO A N 1
ATOM 942 C CA . PRO A 1 117 ? 12.503 6.966 -58.414 1.00 85.19 117 PRO A CA 1
ATOM 943 C C . PRO A 1 117 ? 11.822 7.810 -59.505 1.00 85.19 117 PRO A C 1
ATOM 945 O O . PRO A 1 117 ? 12.397 7.989 -60.578 1.00 85.19 117 PRO A O 1
ATOM 948 N N . PHE A 1 118 ? 10.600 8.292 -59.268 1.00 84.56 118 PHE A N 1
ATOM 949 C CA . PHE A 1 118 ? 9.828 9.117 -60.196 1.00 84.56 118 PHE A CA 1
ATOM 950 C C . PHE A 1 118 ? 9.855 10.606 -59.836 1.00 84.56 118 PHE A C 1
ATOM 952 O O . PHE A 1 118 ? 9.566 11.433 -60.701 1.00 84.56 118 PHE A O 1
ATOM 959 N N . ASN A 1 119 ? 10.213 10.950 -58.595 1.00 79.62 119 ASN A N 1
ATOM 960 C CA . ASN A 1 119 ? 10.314 12.326 -58.115 1.00 79.62 119 ASN A CA 1
ATOM 961 C C . ASN A 1 119 ? 11.670 12.553 -57.435 1.00 79.62 119 ASN A C 1
ATOM 963 O O . ASN A 1 119 ? 11.872 12.189 -56.278 1.00 79.62 119 ASN A O 1
ATOM 967 N N . GLU A 1 120 ? 12.600 13.198 -58.141 1.00 67.06 120 GLU A N 1
ATOM 968 C CA . GLU A 1 120 ? 13.917 13.518 -57.588 1.00 67.06 120 GLU A CA 1
ATOM 969 C C . GLU A 1 120 ? 13.800 14.539 -56.445 1.00 67.06 120 GLU A C 1
ATOM 971 O O . GLU A 1 120 ? 13.458 15.707 -56.646 1.00 67.06 120 GLU A O 1
ATOM 976 N N . VAL A 1 121 ? 14.110 14.096 -55.225 1.00 66.88 121 VAL A N 1
ATOM 977 C CA . VAL A 1 121 ? 14.260 14.960 -54.050 1.00 66.88 121 VAL A CA 1
ATOM 978 C C . VAL A 1 121 ? 15.748 15.150 -53.783 1.00 66.88 121 VAL A C 1
ATOM 980 O O . VAL A 1 121 ? 16.457 14.201 -53.457 1.00 66.88 121 VAL A O 1
ATOM 983 N N . HIS A 1 122 ? 16.226 16.389 -53.886 1.00 66.62 122 HIS A N 1
ATOM 984 C CA . HIS A 1 122 ? 17.598 16.734 -53.521 1.00 66.62 122 HIS A CA 1
ATOM 985 C C . HIS A 1 122 ? 17.659 17.242 -52.081 1.00 66.62 122 HIS A C 1
ATOM 987 O O . HIS A 1 122 ? 17.058 18.262 -51.734 1.00 66.62 122 HIS A O 1
ATOM 993 N N . TYR A 1 123 ? 18.424 16.552 -51.238 1.00 65.62 123 TYR A N 1
ATOM 994 C CA . TYR A 1 123 ? 18.700 17.003 -49.878 1.00 65.62 123 TYR A CA 1
ATOM 995 C C . TYR A 1 123 ? 19.702 18.168 -49.912 1.00 65.62 123 TYR A C 1
ATOM 997 O O . TYR A 1 123 ? 20.856 17.985 -50.285 1.00 65.62 123 TYR A O 1
ATOM 1005 N N . VAL A 1 124 ? 19.263 19.372 -49.529 1.00 62.78 124 VAL A N 1
ATOM 1006 C CA . VAL A 1 124 ? 20.105 20.588 -49.529 1.00 62.78 124 VAL A CA 1
ATOM 1007 C C . VAL A 1 124 ? 20.990 20.656 -48.282 1.00 62.78 124 VAL A C 1
ATOM 1009 O O . VAL A 1 124 ? 22.181 20.934 -48.374 1.00 62.78 124 VAL A O 1
ATOM 1012 N N . THR A 1 125 ? 20.416 20.383 -47.111 1.00 68.31 125 THR A N 1
ATOM 1013 C CA . THR A 1 125 ? 21.111 20.274 -45.823 1.00 68.31 125 THR A CA 1
ATOM 1014 C C . THR A 1 125 ? 20.342 19.313 -44.921 1.00 68.31 125 THR A C 1
ATOM 1016 O O . THR A 1 125 ? 19.124 19.174 -45.038 1.00 68.31 125 THR A O 1
ATOM 1019 N N . GLY A 1 126 ? 21.039 18.630 -44.015 1.00 74.12 126 GLY A N 1
ATOM 1020 C CA . GLY A 1 126 ? 20.404 17.690 -43.098 1.00 74.12 126 GLY A CA 1
ATOM 1021 C C . GLY A 1 126 ? 21.317 17.280 -41.952 1.00 74.12 126 GLY A C 1
ATOM 1022 O O . GLY A 1 126 ? 22.539 17.361 -42.057 1.00 74.12 126 GLY A O 1
ATOM 1023 N N . SER A 1 127 ? 20.700 16.826 -40.865 1.00 84.56 127 SER A N 1
ATOM 1024 C CA . SER A 1 127 ? 21.376 16.274 -39.692 1.00 84.56 127 SER A CA 1
ATOM 1025 C C . SER A 1 127 ? 21.014 14.801 -39.557 1.00 84.56 127 SER A C 1
ATOM 1027 O O . SER A 1 127 ? 19.865 14.421 -39.780 1.00 84.56 127 SER A O 1
ATOM 1029 N N . LEU A 1 128 ? 21.983 13.969 -39.183 1.00 87.44 128 LEU A N 1
ATOM 1030 C CA . LEU A 1 128 ? 21.782 12.534 -39.005 1.00 87.44 128 LEU A CA 1
ATOM 1031 C C . LEU A 1 128 ? 21.814 12.190 -37.523 1.00 87.44 128 LEU A C 1
ATOM 1033 O O . LEU A 1 128 ? 22.663 12.680 -36.779 1.00 87.44 128 LEU A O 1
ATOM 1037 N N . TYR A 1 129 ? 20.911 11.307 -37.111 1.00 91.88 129 TYR A N 1
ATOM 1038 C CA . TYR A 1 129 ? 20.813 10.850 -35.733 1.00 91.88 129 TYR A CA 1
ATOM 1039 C C . TYR A 1 129 ? 20.641 9.334 -35.689 1.00 91.88 129 TYR A C 1
ATOM 1041 O O . TYR A 1 129 ? 19.858 8.765 -36.448 1.00 91.88 129 TYR A O 1
ATOM 1049 N N . ALA A 1 130 ? 21.350 8.674 -34.774 1.00 90.94 130 ALA A N 1
ATOM 1050 C CA . ALA A 1 130 ? 21.009 7.321 -34.353 1.00 90.94 130 ALA A CA 1
ATOM 1051 C C . ALA A 1 130 ? 19.932 7.399 -33.273 1.00 90.94 130 ALA A C 1
ATOM 1053 O O . ALA A 1 130 ? 20.135 8.028 -32.232 1.00 90.94 130 ALA A O 1
ATOM 1054 N N . HIS A 1 131 ? 18.807 6.732 -33.518 1.00 93.75 131 HIS A N 1
ATOM 1055 C CA . HIS A 1 131 ? 17.744 6.559 -32.538 1.00 93.75 131 HIS A CA 1
ATOM 1056 C C . HIS A 1 131 ? 17.902 5.203 -31.843 1.00 93.75 131 HIS A C 1
ATOM 1058 O O . HIS A 1 131 ? 18.074 4.194 -32.533 1.00 93.75 131 HIS A O 1
ATOM 1064 N N . PRO A 1 132 ? 17.845 5.148 -30.503 1.00 95.00 132 PRO A N 1
ATOM 1065 C CA . PRO A 1 132 ? 17.789 3.874 -29.809 1.00 95.00 132 PRO A CA 1
ATOM 1066 C C . PRO A 1 132 ? 16.434 3.190 -30.060 1.00 95.00 132 PRO A C 1
ATOM 1068 O O . PRO A 1 132 ? 15.429 3.876 -30.272 1.00 95.00 132 PRO A O 1
ATOM 1071 N N . PRO A 1 133 ? 16.370 1.850 -29.985 1.00 93.44 133 PRO A N 1
ATOM 1072 C CA . PRO A 1 133 ? 15.101 1.142 -29.880 1.00 93.44 133 PRO A CA 1
ATOM 1073 C C . PRO A 1 133 ? 14.285 1.652 -28.688 1.00 93.44 133 PRO A C 1
ATOM 1075 O O . PRO A 1 133 ? 14.848 2.047 -27.659 1.00 93.44 133 PRO A O 1
ATOM 1078 N N . LYS A 1 134 ? 12.956 1.608 -28.822 1.00 94.44 134 LYS A N 1
ATOM 1079 C CA . LYS A 1 134 ? 12.040 1.975 -27.742 1.00 94.44 134 LYS A CA 1
ATOM 1080 C C . LYS A 1 134 ? 12.250 1.045 -26.547 1.00 94.44 134 LYS A C 1
ATOM 1082 O O . LYS A 1 134 ? 12.253 -0.169 -26.707 1.00 94.44 134 LYS A O 1
ATOM 1087 N N . MET A 1 135 ? 12.379 1.626 -25.360 1.00 94.81 135 MET A N 1
ATOM 1088 C CA . MET A 1 135 ? 12.421 0.882 -24.104 1.00 94.81 135 MET A CA 1
ATOM 1089 C C . MET A 1 135 ? 11.014 0.399 -23.725 1.00 94.81 135 MET A C 1
ATOM 1091 O O . MET A 1 135 ? 10.131 1.202 -23.417 1.00 94.81 135 MET A O 1
ATOM 1095 N N . ASP A 1 136 ? 10.809 -0.915 -23.759 1.00 91.31 136 ASP A N 1
ATOM 1096 C CA . ASP A 1 136 ? 9.539 -1.579 -23.437 1.00 91.31 136 ASP A CA 1
ATOM 1097 C C . ASP A 1 136 ? 9.708 -2.807 -22.524 1.00 91.31 136 ASP A C 1
ATOM 1099 O O . ASP A 1 136 ? 8.759 -3.563 -22.314 1.00 91.31 136 ASP A O 1
ATOM 1103 N N . GLU A 1 137 ? 10.894 -2.963 -21.929 1.00 94.31 137 GLU A N 1
ATOM 1104 C CA . GLU A 1 137 ? 11.207 -4.018 -20.965 1.00 94.31 137 GLU A CA 1
ATOM 1105 C C . GLU A 1 137 ? 10.261 -3.964 -19.755 1.00 94.31 137 GLU A C 1
ATOM 1107 O O . GLU A 1 137 ? 10.187 -2.961 -19.031 1.00 94.31 137 GLU A O 1
ATOM 1112 N N . LYS A 1 138 ? 9.573 -5.086 -19.517 1.00 95.00 138 LYS A N 1
ATOM 1113 C CA . LYS A 1 138 ? 8.724 -5.321 -18.348 1.00 95.00 138 LYS A CA 1
ATOM 1114 C C . LYS A 1 138 ? 9.146 -6.606 -17.663 1.00 95.00 138 LYS A C 1
ATOM 1116 O O . LYS A 1 138 ? 9.368 -7.615 -18.329 1.00 95.00 138 LYS A O 1
ATOM 1121 N N . ILE A 1 139 ? 9.215 -6.567 -16.342 1.00 94.81 139 ILE A N 1
ATOM 1122 C CA . ILE A 1 139 ? 9.522 -7.731 -15.514 1.00 94.81 139 ILE A CA 1
ATOM 1123 C C . ILE A 1 139 ? 8.518 -7.822 -14.372 1.00 94.81 139 ILE A C 1
ATOM 1125 O O . ILE A 1 139 ? 7.991 -6.812 -13.908 1.00 94.81 139 ILE A O 1
ATOM 1129 N N . GLU A 1 140 ? 8.257 -9.037 -13.916 1.00 95.62 140 GLU A N 1
ATOM 1130 C CA . GLU A 1 140 ? 7.480 -9.294 -12.710 1.00 95.62 140 GLU A CA 1
ATOM 1131 C C . GLU A 1 140 ? 8.429 -9.775 -11.619 1.00 95.62 140 GLU A C 1
ATOM 1133 O O . GLU A 1 140 ? 9.272 -10.644 -11.850 1.00 95.62 140 GLU A O 1
ATOM 1138 N N . ILE A 1 141 ? 8.320 -9.170 -10.441 1.00 94.75 141 ILE A N 1
ATOM 1139 C CA . ILE A 1 141 ? 9.116 -9.525 -9.272 1.00 94.75 141 ILE A CA 1
ATOM 1140 C C . ILE A 1 141 ? 8.146 -9.754 -8.126 1.00 94.75 141 ILE A C 1
ATOM 1142 O O . ILE A 1 141 ? 7.298 -8.907 -7.834 1.00 94.75 141 ILE A O 1
ATOM 1146 N N . SER A 1 142 ? 8.277 -10.904 -7.477 1.00 95.44 142 SER A N 1
ATOM 1147 C CA . SER A 1 142 ? 7.597 -11.154 -6.220 1.00 95.44 142 SER A CA 1
ATOM 1148 C C . SER A 1 142 ? 8.330 -10.455 -5.085 1.00 95.44 142 SER A C 1
ATOM 1150 O O . SER A 1 142 ? 9.540 -10.612 -4.936 1.00 95.44 142 SER A O 1
ATOM 1152 N N . ILE A 1 143 ? 7.609 -9.664 -4.306 1.00 95.44 143 ILE A N 1
ATOM 1153 C CA . ILE A 1 143 ? 8.129 -8.890 -3.188 1.00 95.44 143 ILE A CA 1
ATOM 1154 C C . ILE A 1 143 ? 7.525 -9.459 -1.912 1.00 95.44 143 ILE A C 1
ATOM 1156 O O . ILE A 1 143 ? 6.304 -9.451 -1.755 1.00 95.44 143 ILE A O 1
ATOM 1160 N N . SER A 1 144 ? 8.366 -9.935 -1.001 1.00 95.44 144 SER A N 1
ATOM 1161 C CA . SER A 1 144 ? 7.917 -10.558 0.245 1.00 95.44 144 SER A CA 1
ATOM 1162 C C . SER A 1 144 ? 8.407 -9.776 1.455 1.00 95.44 144 SER A C 1
ATOM 1164 O O . SER A 1 144 ? 9.567 -9.354 1.500 1.00 95.44 144 SER A O 1
ATOM 1166 N N . GLY A 1 145 ? 7.510 -9.605 2.421 1.00 93.56 145 GLY A N 1
ATOM 1167 C CA . GLY A 1 145 ? 7.825 -9.151 3.764 1.00 93.56 145 GLY A CA 1
ATOM 1168 C C . GLY A 1 145 ? 8.143 -10.324 4.687 1.00 93.56 145 GLY A C 1
ATOM 1169 O O . GLY A 1 145 ? 8.690 -11.349 4.258 1.00 93.56 145 GLY A O 1
ATOM 1170 N N . SER A 1 146 ? 7.794 -10.174 5.961 1.00 89.38 146 SER A N 1
ATOM 1171 C CA . SER A 1 146 ? 7.994 -11.212 6.973 1.00 89.38 146 SER A CA 1
ATOM 1172 C C . SER A 1 146 ? 6.968 -12.335 6.830 1.00 89.38 146 SER A C 1
ATOM 1174 O O . SER A 1 146 ? 7.316 -13.509 6.979 1.00 89.38 146 SER A O 1
ATOM 1176 N N . THR A 1 147 ? 5.715 -11.985 6.522 1.00 91.31 147 THR A N 1
ATOM 1177 C CA . THR A 1 147 ? 4.600 -12.943 6.435 1.00 91.31 147 THR A CA 1
ATOM 1178 C C . THR A 1 147 ? 3.822 -12.868 5.127 1.00 91.31 147 THR A C 1
ATOM 1180 O O . THR A 1 147 ? 3.205 -13.857 4.733 1.00 91.31 147 THR A O 1
ATOM 1183 N N . GLU A 1 148 ? 3.879 -11.734 4.431 1.00 94.06 148 GLU A N 1
ATOM 1184 C CA . GLU A 1 148 ? 3.074 -11.474 3.243 1.00 94.06 148 GLU A CA 1
ATOM 1185 C C . GLU A 1 148 ? 3.922 -11.363 1.967 1.00 94.06 148 GLU A C 1
ATOM 1187 O O . GLU A 1 148 ? 5.109 -11.042 1.992 1.00 94.06 148 GLU A O 1
ATOM 1192 N N . GLU A 1 149 ? 3.299 -11.611 0.811 1.00 94.06 149 GLU A N 1
ATOM 1193 C CA . GLU A 1 149 ? 3.967 -11.589 -0.499 1.00 94.06 149 GLU A CA 1
ATOM 1194 C C . GLU A 1 149 ? 3.087 -10.946 -1.576 1.00 94.06 149 GLU A C 1
ATOM 1196 O O . GLU A 1 149 ? 1.915 -11.295 -1.724 1.00 94.06 149 GLU A O 1
ATOM 1201 N N . MET A 1 150 ? 3.637 -10.022 -2.366 1.00 93.56 150 MET A N 1
ATOM 1202 C CA . MET A 1 150 ? 2.951 -9.333 -3.459 1.00 93.56 150 MET A CA 1
ATOM 1203 C C . MET A 1 150 ? 3.733 -9.441 -4.769 1.00 93.56 150 MET A C 1
ATOM 1205 O O . MET A 1 150 ? 4.910 -9.104 -4.829 1.00 93.56 150 MET A O 1
ATOM 1209 N N . LEU A 1 151 ? 3.049 -9.814 -5.852 1.00 94.56 151 LEU A N 1
ATOM 1210 C CA . LEU A 1 151 ? 3.618 -9.745 -7.195 1.00 94.56 151 LEU A CA 1
ATOM 1211 C C . LEU A 1 151 ? 3.514 -8.316 -7.740 1.00 94.56 151 LEU A C 1
ATOM 1213 O O . LEU A 1 151 ? 2.411 -7.781 -7.881 1.00 94.56 151 LEU A O 1
ATOM 1217 N N . LEU A 1 152 ? 4.655 -7.712 -8.073 1.00 95.44 152 LEU A N 1
ATOM 1218 C CA . LEU A 1 152 ? 4.729 -6.379 -8.661 1.00 95.44 152 LEU A CA 1
ATOM 1219 C C . LEU A 1 152 ? 5.299 -6.429 -10.077 1.00 95.44 152 LEU A C 1
ATOM 1221 O O . LEU A 1 152 ? 6.298 -7.091 -10.357 1.00 95.44 152 LEU A O 1
ATOM 1225 N N . LYS A 1 153 ? 4.676 -5.656 -10.966 1.00 96.12 153 LYS A N 1
ATOM 1226 C CA . LYS A 1 153 ? 5.178 -5.382 -12.311 1.00 96.12 153 LYS A CA 1
ATOM 1227 C C . LYS A 1 153 ? 6.094 -4.173 -12.280 1.00 96.12 153 LYS A C 1
ATOM 1229 O O . LYS A 1 153 ? 5.734 -3.129 -11.734 1.00 96.12 153 LYS A O 1
ATOM 1234 N N . PHE A 1 154 ? 7.246 -4.311 -12.912 1.00 96.50 154 PHE A N 1
ATOM 1235 C CA . PHE A 1 154 ? 8.246 -3.273 -13.065 1.00 96.50 154 PHE A CA 1
ATOM 1236 C C . PHE A 1 154 ? 8.455 -2.966 -14.536 1.00 96.50 154 PHE A C 1
ATOM 1238 O O . PHE A 1 154 ? 8.565 -3.867 -15.368 1.00 96.50 154 PHE A O 1
ATOM 1245 N N . ILE A 1 155 ? 8.557 -1.679 -14.836 1.00 96.06 155 ILE A N 1
ATOM 1246 C CA . ILE A 1 155 ? 8.936 -1.177 -16.150 1.00 96.06 155 ILE A CA 1
ATOM 1247 C C . ILE A 1 155 ? 10.330 -0.574 -16.061 1.00 96.06 155 ILE A C 1
ATOM 1249 O O . ILE A 1 155 ? 10.660 0.107 -15.082 1.00 96.06 155 ILE A O 1
ATOM 1253 N N . ARG A 1 156 ? 11.155 -0.816 -17.077 1.00 95.75 156 ARG A N 1
ATOM 1254 C CA . ARG A 1 156 ? 12.423 -0.100 -17.201 1.00 95.75 156 ARG A CA 1
ATOM 1255 C C . ARG A 1 156 ? 12.138 1.357 -17.558 1.00 95.75 156 ARG A C 1
ATOM 1257 O O . ARG A 1 156 ? 11.279 1.631 -18.396 1.00 95.75 156 ARG A O 1
ATOM 1264 N N . ILE A 1 157 ? 12.833 2.284 -16.905 1.00 95.81 157 ILE A N 1
ATOM 1265 C CA . ILE A 1 157 ? 12.722 3.717 -17.191 1.00 95.81 157 ILE A CA 1
ATOM 1266 C C . ILE A 1 157 ? 14.075 4.287 -17.628 1.00 95.81 157 ILE A C 1
ATOM 1268 O O . ILE A 1 157 ? 15.114 3.758 -17.221 1.00 95.81 157 ILE A O 1
ATOM 1272 N N . PRO A 1 158 ? 14.086 5.364 -18.436 1.00 96.56 158 PRO A N 1
ATOM 1273 C CA . PRO A 1 158 ? 15.331 5.970 -18.876 1.00 96.56 158 PRO A CA 1
ATOM 1274 C C . PRO A 1 158 ? 16.142 6.534 -17.707 1.00 96.56 158 PRO A C 1
ATOM 1276 O O . PRO A 1 158 ? 15.590 7.201 -16.831 1.00 96.56 158 PRO A O 1
ATOM 1279 N N . ASP A 1 159 ? 17.457 6.330 -17.735 1.00 95.62 159 ASP A N 1
ATOM 1280 C CA . ASP A 1 159 ? 18.400 6.925 -16.787 1.00 95.62 159 ASP A CA 1
ATOM 1281 C C . ASP A 1 159 ? 19.648 7.422 -17.524 1.00 95.62 159 ASP A C 1
ATOM 1283 O O . ASP A 1 159 ? 20.147 6.804 -18.468 1.00 95.62 159 ASP A O 1
ATOM 1287 N N . ASN A 1 160 ? 20.148 8.589 -17.119 1.00 94.00 160 ASN A N 1
ATOM 1288 C CA . ASN A 1 160 ? 21.285 9.241 -17.762 1.00 94.00 160 ASN A CA 1
ATOM 1289 C C . ASN A 1 160 ? 22.618 8.682 -17.231 1.00 94.00 160 ASN A C 1
ATOM 1291 O O . ASN A 1 160 ? 23.471 9.434 -16.762 1.00 94.00 160 ASN A O 1
ATOM 1295 N N . SER A 1 161 ? 22.776 7.362 -17.297 1.00 92.94 161 SER A N 1
ATOM 1296 C CA . SER A 1 161 ? 23.942 6.620 -16.818 1.00 92.94 161 SER A CA 1
ATOM 1297 C C . SER A 1 161 ? 24.344 5.531 -17.809 1.00 92.94 161 SER A C 1
ATOM 1299 O O . SER A 1 161 ? 23.523 5.041 -18.584 1.00 92.94 161 SER A O 1
ATOM 1301 N N . LEU A 1 162 ? 25.620 5.148 -17.786 1.00 90.94 162 LEU A N 1
ATOM 1302 C CA . LEU A 1 162 ? 26.122 3.978 -18.509 1.00 90.94 162 LEU A CA 1
ATOM 1303 C C . LEU A 1 162 ? 26.013 2.699 -17.659 1.00 90.94 162 LEU A C 1
ATOM 1305 O O . LEU A 1 162 ? 25.678 1.625 -18.167 1.00 90.94 162 LEU A O 1
ATOM 1309 N N . ASP A 1 163 ? 26.285 2.830 -16.360 1.00 91.88 163 ASP A N 1
ATOM 1310 C CA . ASP A 1 163 ? 26.436 1.701 -15.442 1.00 91.88 163 ASP A CA 1
ATOM 1311 C C . ASP A 1 163 ? 25.138 1.368 -14.699 1.00 91.88 163 ASP A C 1
ATOM 1313 O O . ASP A 1 163 ? 24.896 0.198 -14.397 1.00 91.88 163 ASP A O 1
ATOM 1317 N N . TRP A 1 164 ? 24.294 2.370 -14.437 1.00 95.69 164 TRP A N 1
ATOM 1318 C CA . TRP A 1 164 ? 23.037 2.195 -13.716 1.00 95.69 164 TRP A CA 1
ATOM 1319 C C . TRP A 1 164 ? 21.860 1.991 -14.663 1.00 95.69 164 TRP A C 1
ATOM 1321 O O . TRP A 1 164 ? 21.642 2.780 -15.578 1.00 95.69 164 TRP A O 1
ATOM 1331 N N . ILE A 1 165 ? 21.062 0.961 -14.404 1.00 95.62 165 ILE A N 1
ATOM 1332 C CA . ILE A 1 165 ? 19.745 0.763 -15.019 1.00 95.62 165 ILE A CA 1
ATOM 1333 C C . ILE A 1 165 ? 18.667 0.936 -13.955 1.00 95.62 165 ILE A C 1
ATOM 1335 O O . ILE A 1 165 ? 18.898 0.602 -12.792 1.00 95.62 165 ILE A O 1
ATOM 1339 N N . VAL A 1 166 ? 17.505 1.465 -14.340 1.00 97.19 166 VAL A N 1
ATOM 1340 C CA . VAL A 1 166 ? 16.450 1.824 -13.388 1.00 97.19 166 VAL A CA 1
ATOM 1341 C C . VAL A 1 166 ? 15.130 1.165 -13.764 1.00 97.19 166 VAL A C 1
ATOM 1343 O O . VAL A 1 166 ? 14.677 1.245 -14.905 1.00 97.19 166 VAL A O 1
ATOM 1346 N N . PHE A 1 167 ? 14.506 0.539 -12.774 1.00 96.81 167 PHE A N 1
ATOM 1347 C CA . PHE A 1 167 ? 13.177 -0.042 -12.848 1.00 96.81 167 PHE A CA 1
ATOM 1348 C C . PHE A 1 167 ? 12.248 0.680 -11.885 1.00 96.81 167 PHE A C 1
ATOM 1350 O O . PHE A 1 167 ? 12.630 1.017 -10.764 1.00 96.81 167 PHE A O 1
ATOM 1357 N N . LYS A 1 168 ? 11.008 0.888 -12.313 1.00 96.94 168 LYS A N 1
ATOM 1358 C CA . LYS A 1 168 ? 9.954 1.463 -11.484 1.00 96.94 168 LYS A CA 1
ATOM 1359 C C . LYS A 1 168 ? 8.755 0.526 -11.473 1.00 96.94 168 LYS A C 1
ATOM 1361 O O . LYS A 1 168 ? 8.339 0.057 -12.532 1.00 96.94 168 LYS A O 1
ATOM 1366 N N . SER A 1 169 ? 8.200 0.263 -10.296 1.00 96.25 169 SER A N 1
ATOM 1367 C CA . SER A 1 169 ? 6.947 -0.482 -10.179 1.00 96.25 169 SER A CA 1
ATOM 1368 C C . SER A 1 169 ? 5.786 0.301 -10.802 1.00 96.25 169 SER A C 1
ATOM 1370 O O . SER A 1 169 ? 5.766 1.535 -10.762 1.00 96.25 169 SER A O 1
ATOM 1372 N N . GLU A 1 170 ? 4.779 -0.391 -11.322 1.00 90.38 170 GLU A N 1
ATOM 1373 C CA . GLU A 1 170 ? 3.579 0.254 -11.859 1.00 90.38 170 GLU A CA 1
ATOM 1374 C C . GLU A 1 170 ? 2.854 1.123 -10.805 1.00 90.38 170 GLU A C 1
ATOM 1376 O O . GLU A 1 170 ? 2.771 0.789 -9.624 1.00 90.38 170 GLU A O 1
ATOM 1381 N N . ASN A 1 171 ? 2.296 2.258 -11.239 1.00 82.94 171 ASN 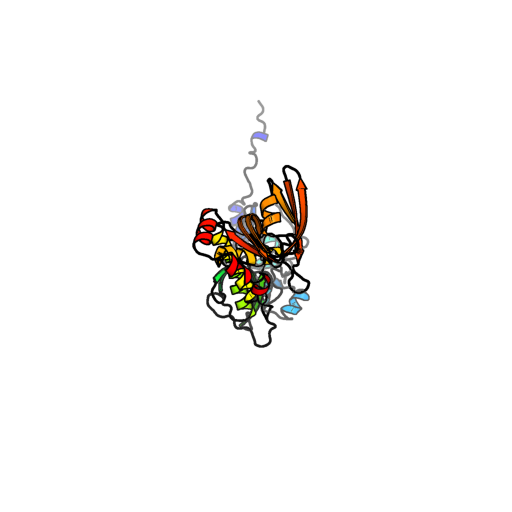A N 1
ATOM 1382 C CA . ASN A 1 171 ? 1.677 3.245 -10.341 1.00 82.94 171 ASN A CA 1
ATOM 1383 C C . ASN A 1 171 ? 0.322 2.794 -9.751 1.00 82.94 171 ASN A C 1
ATOM 1385 O O . ASN A 1 171 ? -0.218 3.498 -8.899 1.00 82.94 171 ASN A O 1
ATOM 1389 N N . GLY A 1 172 ? -0.253 1.681 -10.220 1.00 84.75 172 GLY A N 1
ATOM 1390 C CA . GLY A 1 172 ? -1.604 1.233 -9.856 1.00 84.75 172 GLY A CA 1
ATOM 1391 C C . GLY A 1 172 ? -1.708 0.457 -8.541 1.00 84.75 172 GLY A C 1
ATOM 1392 O O . GLY A 1 172 ? -2.814 0.136 -8.130 1.00 84.75 172 GLY A O 1
ATOM 1393 N N . LYS A 1 173 ? -0.584 0.133 -7.896 1.00 90.31 173 LYS A N 1
ATOM 1394 C CA . LYS A 1 173 ? -0.546 -0.605 -6.625 1.00 90.31 173 LYS A CA 1
ATOM 1395 C C . LYS A 1 173 ? -0.274 0.326 -5.438 1.00 90.31 173 LYS A C 1
ATOM 1397 O O . LYS A 1 173 ? 0.290 1.396 -5.655 1.00 90.31 173 LYS A O 1
ATOM 1402 N N . PRO A 1 174 ? -0.661 -0.054 -4.207 1.00 92.19 174 PRO A N 1
ATOM 1403 C CA . PRO A 1 174 ? -0.450 0.777 -3.021 1.00 92.19 174 PRO A CA 1
ATOM 1404 C C . PRO A 1 174 ? 1.011 0.842 -2.572 1.00 92.19 174 PRO A C 1
ATOM 1406 O O . PRO A 1 174 ? 1.367 1.739 -1.821 1.00 92.19 174 PRO A O 1
ATOM 1409 N N . ILE A 1 175 ? 1.866 -0.073 -3.030 1.00 93.62 175 ILE A N 1
ATOM 1410 C CA . ILE A 1 175 ? 3.306 -0.060 -2.764 1.00 93.62 175 ILE A CA 1
ATOM 1411 C C . ILE A 1 175 ? 4.077 0.274 -4.042 1.00 93.62 175 ILE A C 1
ATOM 1413 O O . ILE A 1 175 ? 3.736 -0.182 -5.140 1.00 93.62 175 ILE A O 1
ATOM 1417 N N . HIS A 1 176 ? 5.123 1.080 -3.898 1.00 94.31 176 HIS A N 1
ATOM 1418 C CA . HIS A 1 176 ? 5.925 1.585 -4.996 1.00 94.31 176 HIS A CA 1
ATOM 1419 C C . HIS A 1 176 ? 7.410 1.356 -4.742 1.00 94.31 176 HIS A C 1
ATOM 1421 O O . HIS A 1 176 ? 7.934 1.689 -3.684 1.00 94.31 176 HIS A O 1
ATOM 1427 N N . PHE A 1 177 ? 8.096 0.842 -5.756 1.00 95.19 177 PHE A N 1
ATOM 1428 C CA . PHE A 1 177 ? 9.533 0.627 -5.754 1.00 95.19 177 PHE A CA 1
ATOM 1429 C C . PHE A 1 177 ? 10.187 1.372 -6.913 1.00 95.19 177 PHE A C 1
ATOM 1431 O O . PHE A 1 177 ? 9.704 1.352 -8.051 1.00 95.19 177 PHE A O 1
ATOM 1438 N N . LEU A 1 178 ? 11.337 1.972 -6.627 1.00 95.56 178 LEU A N 1
ATOM 1439 C CA . LEU A 1 178 ? 12.306 2.409 -7.623 1.00 95.56 178 LEU A CA 1
ATOM 1440 C C . LEU A 1 178 ? 13.594 1.634 -7.369 1.00 95.56 178 LEU A C 1
ATOM 1442 O O . LEU A 1 178 ? 14.214 1.815 -6.328 1.00 95.56 178 LEU A O 1
ATOM 1446 N N . ILE A 1 179 ? 13.991 0.776 -8.300 1.00 94.81 179 ILE A N 1
ATOM 1447 C CA . ILE A 1 179 ? 15.174 -0.077 -8.178 1.00 94.81 179 ILE A CA 1
ATOM 1448 C C . ILE A 1 179 ? 16.217 0.412 -9.174 1.00 94.81 179 ILE A C 1
ATOM 1450 O O . ILE A 1 179 ? 15.935 0.538 -10.363 1.00 94.81 179 ILE A O 1
ATOM 1454 N N . LYS A 1 180 ? 17.432 0.661 -8.699 1.00 95.31 180 LYS A N 1
ATOM 1455 C CA . LYS A 1 180 ? 18.605 0.963 -9.512 1.00 95.31 180 LYS A CA 1
ATOM 1456 C C . LYS A 1 180 ? 19.602 -0.179 -9.397 1.00 95.31 180 LYS A C 1
ATOM 1458 O O . LYS A 1 180 ? 19.951 -0.581 -8.292 1.00 95.31 180 LYS A O 1
ATOM 1463 N N . ILE A 1 181 ? 20.092 -0.673 -10.526 1.00 94.00 181 ILE A N 1
ATOM 1464 C CA . ILE A 1 181 ? 21.080 -1.756 -10.577 1.00 94.00 181 ILE A CA 1
ATOM 1465 C C . ILE A 1 181 ? 22.324 -1.239 -11.286 1.00 94.00 181 ILE A C 1
ATOM 1467 O O . ILE A 1 181 ? 22.242 -0.779 -12.424 1.00 94.00 181 ILE A O 1
ATOM 1471 N N . ASN A 1 182 ? 23.474 -1.328 -10.627 1.00 94.62 182 ASN A N 1
ATOM 1472 C CA . ASN A 1 182 ? 24.768 -1.038 -11.222 1.00 94.62 182 ASN A CA 1
ATOM 1473 C C . ASN A 1 182 ? 25.335 -2.316 -11.851 1.00 94.62 182 ASN A C 1
ATOM 1475 O O . ASN A 1 182 ? 25.744 -3.241 -11.145 1.00 94.62 182 ASN A O 1
ATOM 1479 N N . LYS A 1 183 ? 25.388 -2.356 -13.186 1.00 89.00 183 LYS A N 1
ATOM 1480 C CA . LYS A 1 183 ? 25.871 -3.513 -13.959 1.00 89.00 183 LYS A CA 1
ATOM 1481 C C . LYS A 1 183 ? 27.352 -3.829 -13.713 1.00 89.00 183 LYS A C 1
ATOM 1483 O O . LYS A 1 183 ? 27.760 -4.966 -13.923 1.00 89.00 183 LYS A O 1
ATOM 1488 N N . ARG A 1 184 ? 28.152 -2.828 -13.329 1.00 88.19 184 ARG A N 1
ATOM 1489 C CA . ARG A 1 184 ? 29.612 -2.928 -13.187 1.00 88.19 184 ARG A CA 1
ATOM 1490 C C . ARG A 1 184 ? 30.029 -3.314 -11.774 1.00 88.19 184 ARG A C 1
ATOM 1492 O O . ARG A 1 184 ? 30.891 -4.163 -11.600 1.00 88.19 184 ARG A O 1
ATOM 1499 N N . GLU A 1 185 ? 29.430 -2.673 -10.776 1.00 91.06 185 GLU A N 1
ATOM 1500 C CA . GLU A 1 185 ? 29.755 -2.897 -9.362 1.00 91.06 185 GLU A CA 1
ATOM 1501 C C . GLU A 1 185 ? 28.947 -4.036 -8.735 1.00 91.06 185 GLU A C 1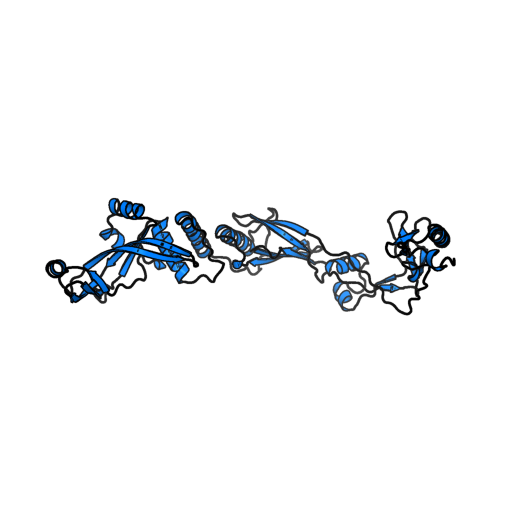
ATOM 1503 O O . GLU A 1 185 ? 29.197 -4.387 -7.586 1.00 91.06 185 GLU A O 1
ATOM 1508 N N . HIS A 1 186 ? 27.971 -4.595 -9.460 1.00 87.12 186 HIS A N 1
ATOM 1509 C CA . HIS A 1 186 ? 27.024 -5.585 -8.940 1.00 87.12 186 HIS A CA 1
ATOM 1510 C C . HIS A 1 186 ? 26.289 -5.105 -7.680 1.00 87.12 186 HIS A C 1
ATOM 1512 O O . HIS A 1 186 ? 25.989 -5.885 -6.780 1.00 87.12 186 HIS A O 1
ATOM 1518 N N . LYS A 1 187 ? 25.987 -3.803 -7.631 1.00 90.00 187 LYS A N 1
ATOM 1519 C CA . LYS A 1 187 ? 25.239 -3.171 -6.542 1.00 90.00 187 LYS A CA 1
ATOM 1520 C C . LYS A 1 187 ? 23.810 -2.884 -6.953 1.00 90.00 187 LYS A C 1
ATOM 1522 O O . LYS A 1 187 ? 23.537 -2.561 -8.110 1.00 90.00 187 LYS A O 1
ATOM 1527 N N . MET A 1 188 ? 22.919 -2.929 -5.976 1.00 90.12 188 MET A N 1
ATOM 1528 C CA . MET A 1 188 ? 21.538 -2.501 -6.115 1.00 90.12 188 MET A CA 1
ATOM 1529 C C . MET A 1 188 ? 21.260 -1.399 -5.097 1.00 90.12 188 MET A C 1
ATOM 1531 O O . MET A 1 188 ? 21.674 -1.500 -3.949 1.00 90.12 188 MET A O 1
ATOM 1535 N N . ALA A 1 189 ? 20.545 -0.366 -5.521 1.00 90.94 189 ALA A N 1
ATOM 1536 C CA . ALA A 1 189 ? 19.931 0.611 -4.637 1.00 90.94 189 ALA A CA 1
ATOM 1537 C C . ALA A 1 189 ? 18.427 0.583 -4.886 1.00 90.94 189 ALA A C 1
ATOM 1539 O O . ALA A 1 189 ? 17.997 0.429 -6.030 1.00 90.94 189 ALA A O 1
ATOM 1540 N N . TYR A 1 190 ? 17.618 0.743 -3.849 1.00 91.62 190 TYR A N 1
ATOM 1541 C CA . TYR A 1 190 ? 16.177 0.848 -4.018 1.00 91.62 190 TYR A CA 1
ATOM 1542 C C . TYR A 1 190 ? 15.602 1.944 -3.131 1.00 91.62 190 TYR A C 1
ATOM 1544 O O . TYR A 1 190 ? 16.168 2.289 -2.100 1.00 91.62 190 TYR A O 1
ATOM 1552 N N . SER A 1 191 ? 14.460 2.479 -3.544 1.00 91.19 191 SER A N 1
ATOM 1553 C CA . SER A 1 191 ? 13.579 3.245 -2.673 1.00 91.19 191 SER A CA 1
ATOM 1554 C C . SER A 1 191 ? 12.209 2.594 -2.668 1.00 91.19 191 SER A C 1
ATOM 1556 O O . SER A 1 191 ? 11.727 2.154 -3.717 1.00 91.19 191 SER A O 1
ATOM 1558 N N . ILE A 1 192 ? 11.579 2.584 -1.503 1.00 91.88 192 ILE A N 1
ATOM 1559 C CA . ILE A 1 192 ? 10.235 2.067 -1.289 1.00 91.88 192 ILE A CA 1
ATOM 1560 C C . ILE A 1 192 ? 9.345 3.200 -0.780 1.00 91.88 192 ILE A C 1
ATOM 1562 O O . ILE A 1 192 ? 9.761 4.008 0.045 1.00 91.88 192 ILE A O 1
ATOM 1566 N N . SER A 1 193 ? 8.125 3.284 -1.291 1.00 91.75 193 SER A N 1
ATOM 1567 C CA . SER A 1 193 ? 7.089 4.172 -0.772 1.00 91.75 193 SER A CA 1
ATOM 1568 C C . SER A 1 193 ? 5.725 3.504 -0.867 1.00 91.75 193 SER A C 1
ATOM 1570 O O . SER A 1 193 ? 5.569 2.471 -1.522 1.00 91.75 193 SER A O 1
ATOM 1572 N N . TYR A 1 194 ? 4.730 4.076 -0.198 1.00 92.12 194 TYR A N 1
ATOM 1573 C CA . TYR A 1 194 ? 3.370 3.560 -0.204 1.00 92.12 194 TYR A CA 1
ATOM 1574 C C . TYR A 1 194 ? 2.340 4.686 -0.327 1.00 92.12 194 TYR A C 1
ATOM 1576 O O . TYR A 1 194 ? 2.611 5.841 -0.000 1.00 92.12 194 TYR A O 1
ATOM 1584 N N . ASP A 1 195 ? 1.150 4.326 -0.795 1.00 90.25 195 ASP A N 1
ATOM 1585 C CA . ASP A 1 195 ? -0.034 5.172 -0.862 1.00 90.25 195 ASP A CA 1
ATOM 1586 C C . ASP A 1 195 ? -1.241 4.364 -0.378 1.00 90.25 195 ASP A C 1
ATOM 1588 O O . ASP A 1 195 ? -1.823 3.568 -1.121 1.00 90.25 195 ASP A O 1
ATOM 1592 N N . LEU A 1 196 ? -1.607 4.561 0.893 1.00 87.50 196 LEU A N 1
ATOM 1593 C CA . LEU A 1 196 ? -2.718 3.835 1.505 1.00 87.50 196 LEU A CA 1
ATOM 1594 C C . LEU A 1 196 ? -4.060 4.162 0.839 1.00 87.50 196 LEU A C 1
ATOM 1596 O O . LEU A 1 196 ? -4.947 3.320 0.866 1.00 87.50 196 LEU A O 1
ATOM 1600 N N . LYS A 1 197 ? -4.202 5.304 0.147 1.00 86.62 197 LYS A N 1
ATOM 1601 C CA . LYS A 1 197 ? -5.444 5.657 -0.567 1.00 86.62 197 LYS A CA 1
ATOM 1602 C C . LYS A 1 197 ? -5.746 4.730 -1.748 1.00 86.62 197 LYS A C 1
ATOM 1604 O O . LYS A 1 197 ? -6.859 4.739 -2.264 1.00 86.62 197 LYS A O 1
ATOM 1609 N N . LYS A 1 198 ? -4.754 3.954 -2.200 1.00 89.12 198 LYS A N 1
ATOM 1610 C CA . LYS A 1 198 ? -4.895 2.950 -3.268 1.00 89.12 198 LYS A CA 1
ATOM 1611 C C . LYS A 1 198 ? -5.163 1.543 -2.746 1.00 89.12 198 LYS A C 1
ATOM 1613 O O . LYS A 1 198 ? -5.241 0.621 -3.552 1.00 89.12 198 LYS A O 1
ATOM 1618 N N . VAL A 1 199 ? -5.228 1.366 -1.431 1.00 89.06 199 VAL A N 1
ATOM 1619 C CA . VAL A 1 199 ? -5.551 0.079 -0.825 1.00 89.06 199 VAL A CA 1
ATOM 1620 C C . VAL A 1 199 ? -7.041 -0.205 -1.008 1.00 89.06 199 VAL A C 1
ATOM 1622 O O . VAL A 1 199 ? -7.879 0.656 -0.750 1.00 89.06 199 VAL A O 1
ATOM 1625 N N . GLU A 1 200 ? -7.373 -1.424 -1.426 1.00 85.56 200 GLU A N 1
ATOM 1626 C CA . GLU A 1 200 ? -8.755 -1.856 -1.652 1.00 85.56 200 GLU A CA 1
ATOM 1627 C C . GLU A 1 200 ? -9.483 -2.221 -0.349 1.00 85.56 200 GLU A C 1
ATOM 1629 O O . GLU A 1 200 ? -10.695 -2.045 -0.248 1.00 85.56 200 GLU A O 1
ATOM 1634 N N . ASN A 1 201 ? -8.767 -2.767 0.641 1.00 86.69 201 ASN A N 1
ATOM 1635 C CA . ASN A 1 201 ? -9.332 -3.229 1.913 1.00 86.69 201 ASN A CA 1
ATOM 1636 C C . ASN A 1 201 ? -8.275 -3.326 3.028 1.00 86.69 201 ASN A C 1
ATOM 1638 O O . ASN A 1 201 ? -7.068 -3.311 2.784 1.00 86.69 201 ASN A O 1
ATOM 1642 N N . LEU A 1 202 ? -8.731 -3.498 4.272 1.00 89.44 202 LEU A N 1
ATOM 1643 C CA . LEU A 1 202 ? -7.865 -3.605 5.452 1.00 89.44 202 LEU A CA 1
ATOM 1644 C C . LEU A 1 202 ? -6.788 -4.697 5.343 1.00 89.44 202 LEU A C 1
ATOM 1646 O O . LEU A 1 202 ? -5.655 -4.484 5.778 1.00 89.44 202 LEU A O 1
ATOM 1650 N N . LYS A 1 203 ? -7.103 -5.844 4.729 1.00 89.75 203 LYS A 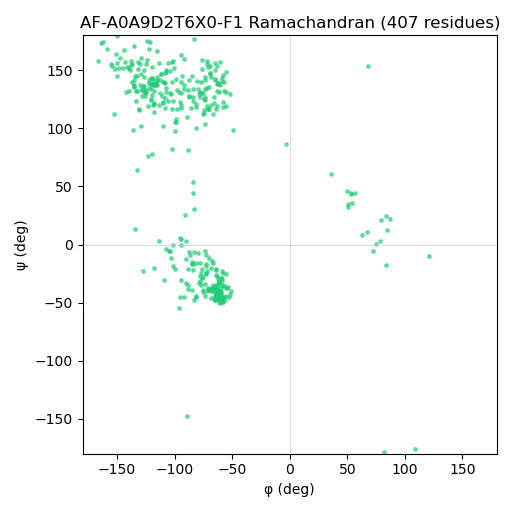N 1
ATOM 1651 C CA . LYS A 1 203 ? -6.134 -6.935 4.549 1.00 89.75 203 LYS A CA 1
ATOM 1652 C C . LYS A 1 203 ? -4.966 -6.499 3.666 1.00 89.75 203 LYS A C 1
ATOM 1654 O O . LYS A 1 203 ? -3.814 -6.791 3.983 1.00 89.75 203 LYS A O 1
ATOM 1659 N N . GLU A 1 204 ? -5.243 -5.786 2.576 1.00 90.88 204 GLU A N 1
ATOM 1660 C CA . GLU A 1 204 ? -4.191 -5.252 1.712 1.00 90.88 204 GLU A CA 1
ATOM 1661 C C . GLU A 1 204 ? -3.362 -4.164 2.418 1.00 90.88 204 GLU A C 1
ATOM 1663 O O . GLU A 1 204 ? -2.145 -4.147 2.248 1.00 90.88 204 GLU A O 1
ATOM 1668 N N . ALA A 1 205 ? -3.950 -3.331 3.286 1.00 90.38 205 ALA A N 1
ATOM 1669 C CA . ALA A 1 205 ? -3.173 -2.372 4.085 1.00 90.38 205 ALA A CA 1
ATOM 1670 C C . ALA A 1 205 ? -2.188 -3.054 5.039 1.00 90.38 205 ALA A C 1
ATOM 1672 O O . ALA A 1 205 ? -1.026 -2.654 5.106 1.00 90.38 205 ALA A O 1
ATOM 1673 N N . ILE A 1 206 ? -2.622 -4.099 5.750 1.00 91.19 206 ILE A N 1
ATOM 1674 C CA . ILE A 1 206 ? -1.733 -4.861 6.642 1.00 91.19 206 ILE A CA 1
ATOM 1675 C C . ILE A 1 206 ? -0.606 -5.513 5.844 1.00 91.19 206 ILE A C 1
ATOM 1677 O O . ILE A 1 206 ? 0.548 -5.481 6.264 1.00 91.19 206 ILE A O 1
ATOM 1681 N N . LYS A 1 207 ? -0.923 -6.039 4.662 1.00 93.31 207 LYS A N 1
ATOM 1682 C CA . LYS A 1 207 ? 0.066 -6.589 3.738 1.00 93.31 207 LYS A CA 1
ATOM 1683 C C . LYS A 1 207 ? 1.081 -5.553 3.259 1.00 93.31 207 LYS A C 1
ATOM 1685 O O . LYS A 1 207 ? 2.272 -5.849 3.203 1.00 93.31 207 LYS A O 1
ATOM 1690 N N . VAL A 1 208 ? 0.636 -4.341 2.933 1.00 93.62 208 VAL A N 1
ATOM 1691 C CA . VAL A 1 208 ? 1.535 -3.229 2.589 1.00 93.62 208 VAL A CA 1
ATOM 1692 C C . VAL A 1 208 ? 2.437 -2.882 3.773 1.00 93.62 208 VAL A C 1
ATOM 1694 O O . VAL A 1 208 ? 3.631 -2.693 3.561 1.00 93.62 208 VAL A O 1
ATOM 1697 N N . ALA A 1 209 ? 1.904 -2.849 4.998 1.00 93.25 209 ALA A N 1
ATOM 1698 C CA . ALA A 1 209 ? 2.686 -2.576 6.201 1.00 93.25 209 ALA A CA 1
ATOM 1699 C C . ALA A 1 209 ? 3.744 -3.663 6.483 1.00 93.25 209 ALA A C 1
ATOM 1701 O O . ALA A 1 209 ? 4.892 -3.314 6.743 1.00 93.25 209 ALA A O 1
ATOM 1702 N N . ASP A 1 210 ? 3.396 -4.953 6.367 1.00 94.12 210 ASP A N 1
ATOM 1703 C CA . ASP A 1 210 ? 4.336 -6.083 6.527 1.00 94.12 210 ASP A CA 1
ATOM 1704 C C . ASP A 1 210 ? 5.497 -5.991 5.528 1.00 94.12 210 ASP A C 1
ATOM 1706 O O . ASP A 1 210 ? 6.667 -6.030 5.915 1.00 94.12 210 ASP A O 1
ATOM 1710 N N . ILE A 1 211 ? 5.184 -5.784 4.244 1.00 94.88 211 ILE A N 1
ATOM 1711 C CA . ILE A 1 211 ? 6.205 -5.652 3.199 1.00 94.88 211 ILE A CA 1
ATOM 1712 C C . ILE A 1 211 ? 7.048 -4.393 3.425 1.00 94.88 211 ILE A C 1
ATOM 1714 O O . ILE A 1 211 ? 8.274 -4.456 3.365 1.00 94.88 211 ILE A O 1
ATOM 1718 N N . TYR A 1 212 ? 6.420 -3.245 3.686 1.00 94.00 212 TYR A N 1
ATOM 1719 C CA . TYR A 1 212 ? 7.141 -1.989 3.875 1.00 94.00 212 TYR A CA 1
ATOM 1720 C C . TYR A 1 212 ? 8.114 -2.063 5.054 1.00 94.00 212 TYR A C 1
ATOM 1722 O O . TYR A 1 212 ? 9.286 -1.718 4.894 1.00 94.00 212 TYR A O 1
ATOM 1730 N N . ASN A 1 213 ? 7.660 -2.578 6.200 1.00 92.62 213 ASN A N 1
ATOM 1731 C CA . ASN A 1 213 ? 8.500 -2.738 7.383 1.00 92.62 213 ASN A CA 1
ATOM 1732 C C . ASN A 1 213 ? 9.684 -3.662 7.113 1.00 92.62 213 ASN A C 1
ATOM 1734 O O . ASN A 1 213 ? 10.810 -3.294 7.431 1.00 92.62 213 ASN A O 1
ATOM 1738 N N . ALA A 1 214 ? 9.466 -4.803 6.454 1.00 92.25 214 ALA A N 1
ATOM 1739 C CA . ALA A 1 214 ? 10.551 -5.719 6.115 1.00 92.25 214 ALA A CA 1
ATOM 1740 C C . ALA A 1 214 ? 11.618 -5.057 5.223 1.00 92.25 214 ALA A C 1
ATOM 1742 O O . ALA A 1 214 ? 12.815 -5.263 5.410 1.00 92.25 214 ALA A O 1
ATOM 1743 N N . PHE A 1 215 ? 11.225 -4.226 4.254 1.00 91.75 215 PHE A N 1
ATOM 1744 C CA . PHE A 1 215 ? 12.191 -3.505 3.417 1.00 91.75 215 PHE A CA 1
ATOM 1745 C C . PHE A 1 215 ? 12.857 -2.319 4.125 1.00 91.75 215 PHE A C 1
ATOM 1747 O O . PHE A 1 215 ? 13.991 -1.989 3.776 1.00 91.75 215 PHE A O 1
ATOM 1754 N N . ALA A 1 216 ? 12.192 -1.693 5.098 1.00 88.31 216 ALA A N 1
ATOM 1755 C CA . ALA A 1 216 ? 12.771 -0.642 5.936 1.00 88.31 216 ALA A CA 1
ATOM 1756 C C . ALA A 1 216 ? 13.773 -1.202 6.967 1.00 88.31 216 ALA A C 1
ATOM 1758 O O . ALA A 1 216 ? 14.799 -0.568 7.235 1.00 88.31 216 ALA A O 1
ATOM 1759 N N . SER A 1 217 ? 13.523 -2.411 7.480 1.00 85.75 217 SER A N 1
ATOM 1760 C CA . SER A 1 217 ? 14.381 -3.108 8.444 1.00 85.75 217 SER A CA 1
ATOM 1761 C C . SER A 1 217 ? 15.537 -3.887 7.795 1.00 85.75 217 SER A C 1
ATOM 1763 O O . SER A 1 217 ? 16.521 -4.199 8.471 1.00 85.75 217 SER A O 1
ATOM 1765 N N . GLY A 1 218 ? 15.461 -4.151 6.484 1.00 86.88 218 GLY A N 1
ATOM 1766 C CA . GLY A 1 218 ? 16.454 -4.924 5.723 1.00 86.88 218 GLY A CA 1
ATOM 1767 C C . GLY A 1 218 ? 16.221 -6.437 5.728 1.00 86.88 218 GLY A C 1
ATOM 1768 O O . GLY A 1 218 ? 17.152 -7.206 5.501 1.00 86.88 218 GLY A O 1
ATOM 1769 N N . GLU A 1 219 ? 14.991 -6.866 5.996 1.00 89.12 219 GLU A N 1
ATOM 1770 C CA . GLU A 1 219 ? 14.549 -8.266 6.018 1.00 89.12 219 GLU A CA 1
ATOM 1771 C C . GLU A 1 219 ? 13.707 -8.658 4.785 1.00 89.12 219 GLU A C 1
ATOM 1773 O O . GLU A 1 219 ? 13.355 -9.828 4.605 1.00 89.12 219 GLU A O 1
ATOM 1778 N N . GLY A 1 220 ? 13.389 -7.687 3.923 1.00 92.94 220 GLY A N 1
ATOM 1779 C CA . GLY A 1 220 ? 12.597 -7.872 2.709 1.00 92.94 220 GLY A CA 1
ATOM 1780 C C . GLY A 1 220 ? 13.254 -8.792 1.676 1.00 92.94 220 GLY A C 1
ATOM 1781 O O . GLY A 1 220 ? 14.480 -8.932 1.601 1.00 92.94 220 GLY A O 1
ATOM 1782 N N . LYS A 1 221 ? 12.424 -9.428 0.841 1.00 95.00 221 LYS A N 1
ATOM 1783 C CA . LYS A 1 221 ? 12.870 -10.377 -0.191 1.00 95.00 221 LYS A CA 1
ATOM 1784 C C . LYS A 1 221 ? 12.324 -10.008 -1.564 1.00 95.00 221 LYS A C 1
ATOM 1786 O O . LYS A 1 221 ? 11.177 -9.584 -1.693 1.00 95.00 221 LYS A O 1
ATOM 1791 N N . MET A 1 222 ? 13.130 -10.236 -2.598 1.00 94.25 222 MET A N 1
ATOM 1792 C CA . MET A 1 222 ? 12.716 -10.165 -4.002 1.00 94.25 222 MET A CA 1
ATOM 1793 C C . MET A 1 222 ? 12.898 -11.539 -4.653 1.00 94.25 222 MET A C 1
ATOM 1795 O O . MET A 1 222 ? 13.998 -12.083 -4.644 1.00 94.25 222 MET A O 1
ATOM 1799 N N . ASN A 1 223 ? 11.832 -12.124 -5.203 1.00 93.81 223 ASN A N 1
ATOM 1800 C CA . ASN A 1 223 ? 11.798 -13.491 -5.741 1.00 93.81 223 ASN A CA 1
ATOM 1801 C C . ASN A 1 223 ? 12.381 -14.528 -4.762 1.00 93.81 223 ASN A C 1
ATOM 1803 O O . ASN A 1 223 ? 13.191 -15.371 -5.142 1.00 93.81 223 ASN A O 1
ATOM 1807 N N . ASN A 1 224 ? 11.986 -14.440 -3.486 1.00 91.19 224 ASN A N 1
ATOM 1808 C CA . ASN A 1 224 ? 12.500 -15.252 -2.374 1.00 91.19 224 ASN A CA 1
ATOM 1809 C C . ASN A 1 224 ? 13.998 -15.086 -2.052 1.00 91.19 224 ASN A C 1
ATOM 1811 O O . ASN A 1 224 ? 14.518 -15.804 -1.197 1.00 91.19 224 ASN A O 1
ATOM 1815 N N . ILE A 1 225 ? 14.689 -14.125 -2.671 1.00 92.12 225 ILE A N 1
ATOM 1816 C CA . ILE A 1 225 ? 16.081 -13.790 -2.362 1.00 92.12 225 ILE A CA 1
ATOM 1817 C C . ILE A 1 225 ? 16.095 -12.620 -1.365 1.00 92.12 225 ILE A C 1
ATOM 1819 O O . ILE A 1 225 ? 15.526 -11.570 -1.675 1.00 92.12 225 ILE A O 1
ATOM 1823 N N . PRO A 1 226 ? 16.719 -12.768 -0.181 1.00 91.12 226 PRO A N 1
ATOM 1824 C CA . PRO A 1 226 ? 16.862 -11.677 0.782 1.00 91.12 226 PRO A CA 1
ATOM 1825 C C . PRO A 1 226 ? 17.642 -10.493 0.213 1.00 91.12 226 PRO A C 1
ATOM 1827 O O . PRO A 1 226 ? 18.672 -10.680 -0.440 1.00 91.12 226 PRO A O 1
ATOM 1830 N N . ILE A 1 227 ? 17.165 -9.282 0.492 1.00 86.62 227 ILE A N 1
ATOM 1831 C CA . ILE A 1 227 ? 17.864 -8.045 0.154 1.00 86.62 227 ILE A CA 1
ATOM 1832 C C . ILE A 1 227 ? 18.604 -7.545 1.391 1.00 86.62 227 ILE A C 1
ATOM 1834 O O . ILE A 1 227 ? 17.997 -7.052 2.334 1.00 86.62 227 ILE A O 1
ATOM 1838 N N . THR A 1 228 ? 19.930 -7.659 1.377 1.00 77.62 228 THR A N 1
ATOM 1839 C CA . THR A 1 228 ? 20.778 -7.144 2.456 1.00 77.62 228 THR A CA 1
ATOM 1840 C C . THR A 1 228 ? 21.062 -5.661 2.233 1.00 77.62 228 THR A C 1
ATOM 1842 O O . THR A 1 228 ? 21.552 -5.281 1.170 1.00 77.62 228 THR A O 1
ATOM 1845 N N . ILE A 1 229 ? 20.787 -4.832 3.240 1.00 78.50 229 ILE A N 1
ATOM 1846 C CA . ILE A 1 229 ? 21.148 -3.409 3.252 1.00 78.50 229 ILE A CA 1
ATOM 1847 C C . ILE A 1 229 ? 22.523 -3.251 3.911 1.00 78.50 229 ILE A C 1
ATOM 1849 O O . ILE A 1 229 ? 22.792 -3.863 4.948 1.00 78.50 229 ILE A O 1
ATOM 1853 N N . ASP A 1 230 ? 23.387 -2.416 3.332 1.00 78.19 230 ASP A N 1
ATOM 1854 C CA . ASP A 1 230 ? 24.691 -2.100 3.914 1.00 78.19 230 ASP A CA 1
ATOM 1855 C C . ASP A 1 230 ? 24.543 -1.418 5.287 1.00 78.19 230 ASP A C 1
ATOM 1857 O O . ASP A 1 230 ? 23.697 -0.548 5.516 1.00 78.19 230 ASP A O 1
ATOM 1861 N N . SER A 1 231 ? 25.402 -1.802 6.232 1.00 58.97 231 SER A N 1
ATOM 1862 C CA . SER A 1 231 ? 25.400 -1.241 7.583 1.00 58.97 231 SER A CA 1
ATOM 1863 C C . SER A 1 231 ? 25.740 0.256 7.555 1.00 58.97 231 SER A C 1
ATOM 1865 O O . SER A 1 231 ? 26.858 0.622 7.195 1.00 58.97 231 SER A O 1
ATOM 1867 N N . GLY A 1 232 ? 24.807 1.113 7.980 1.00 61.66 232 GLY A N 1
ATOM 1868 C CA . GLY A 1 232 ? 24.994 2.571 8.057 1.00 61.66 232 GLY A CA 1
ATOM 1869 C C . GLY A 1 232 ? 24.008 3.389 7.219 1.00 61.66 232 GLY A C 1
ATOM 1870 O O . GLY A 1 232 ? 23.940 4.607 7.387 1.00 61.66 232 GLY A O 1
ATOM 1871 N N . GLU A 1 233 ? 23.219 2.736 6.365 1.00 67.81 233 GLU A N 1
ATOM 1872 C CA . GLU A 1 233 ? 22.086 3.352 5.668 1.00 67.81 233 GLU A CA 1
ATOM 1873 C C . GLU A 1 233 ? 20.999 3.787 6.671 1.00 67.81 233 GLU A C 1
ATOM 1875 O O . GLU A 1 233 ? 20.728 3.108 7.670 1.00 67.81 233 GLU A O 1
ATOM 1880 N N . LYS A 1 234 ? 20.372 4.945 6.420 1.00 62.22 234 LYS A N 1
ATOM 1881 C CA . LYS A 1 234 ? 19.241 5.407 7.235 1.00 62.22 234 LYS A CA 1
ATOM 1882 C C . LYS A 1 234 ? 18.057 4.487 6.983 1.00 62.22 234 LYS A C 1
ATOM 1884 O O . LYS A 1 234 ? 17.568 4.406 5.863 1.00 62.22 234 LYS A O 1
ATOM 1889 N N . ARG A 1 235 ? 17.577 3.845 8.043 1.00 68.19 235 ARG A N 1
ATOM 1890 C CA . ARG A 1 235 ? 16.325 3.094 7.991 1.00 68.19 235 ARG A CA 1
ATOM 1891 C C . ARG A 1 235 ? 15.159 4.066 7.910 1.00 68.19 235 ARG A C 1
ATOM 1893 O O . ARG A 1 235 ? 15.135 5.074 8.623 1.00 68.19 235 ARG A O 1
ATOM 1900 N N . GLU A 1 236 ? 14.229 3.764 7.019 1.00 70.25 236 GLU A N 1
ATOM 1901 C CA . GLU A 1 236 ? 12.959 4.474 6.945 1.00 70.25 236 GLU A CA 1
ATOM 1902 C C . GLU A 1 236 ? 12.145 4.233 8.219 1.00 70.25 236 GLU A C 1
ATOM 1904 O O . GLU A 1 236 ? 12.344 3.247 8.931 1.00 70.25 236 GLU A O 1
ATOM 1909 N N . LYS A 1 237 ? 11.222 5.148 8.530 1.00 79.88 237 LYS A N 1
ATOM 1910 C CA . LYS A 1 237 ? 10.333 4.964 9.680 1.00 79.88 237 LYS A CA 1
ATOM 1911 C C . LYS A 1 237 ? 9.330 3.856 9.365 1.00 79.88 237 LYS A C 1
ATOM 1913 O O . LYS A 1 237 ? 8.504 4.021 8.473 1.00 79.88 237 LYS A O 1
ATOM 1918 N N . GLU A 1 238 ? 9.399 2.772 10.123 1.00 85.69 238 GLU A N 1
ATOM 1919 C CA . GLU A 1 238 ? 8.484 1.632 10.051 1.00 85.69 238 GLU A CA 1
ATOM 1920 C C . GLU A 1 238 ? 7.092 1.981 10.609 1.00 85.69 238 GLU A C 1
ATOM 1922 O O . GLU A 1 238 ? 6.938 2.880 11.447 1.00 85.69 238 GLU A O 1
ATOM 1927 N N . PHE A 1 239 ? 6.071 1.250 10.156 1.00 86.94 239 PHE A N 1
ATOM 1928 C CA . PHE A 1 239 ? 4.799 1.166 10.867 1.00 86.94 239 PHE A CA 1
ATOM 1929 C C . PHE A 1 239 ? 5.042 0.525 12.226 1.00 86.94 239 PHE A C 1
ATOM 1931 O O . PHE A 1 239 ? 5.694 -0.516 12.315 1.00 86.94 239 PHE A O 1
ATOM 1938 N N . THR A 1 240 ? 4.503 1.122 13.280 1.00 87.50 240 THR A N 1
ATOM 1939 C CA . THR A 1 240 ? 4.689 0.579 14.624 1.00 87.50 240 THR A CA 1
ATOM 1940 C C . THR A 1 240 ? 3.792 -0.640 14.853 1.00 87.50 240 THR A C 1
ATOM 1942 O O . THR A 1 240 ? 2.771 -0.822 14.174 1.00 87.50 240 THR A O 1
ATOM 1945 N N . GLU A 1 241 ? 4.150 -1.488 15.819 1.00 86.94 241 GLU A N 1
ATOM 1946 C CA . GLU A 1 241 ? 3.338 -2.659 16.172 1.00 86.94 241 GLU A CA 1
ATOM 1947 C C . GLU A 1 241 ? 1.917 -2.254 16.587 1.00 86.94 241 GLU A C 1
ATOM 1949 O O . GLU A 1 241 ? 0.953 -2.938 16.238 1.00 86.94 241 GLU A O 1
ATOM 1954 N N . GLU A 1 242 ? 1.763 -1.104 17.248 1.00 85.38 242 GLU A N 1
ATOM 1955 C CA . GLU A 1 242 ? 0.469 -0.570 17.678 1.00 85.38 242 GLU A CA 1
ATOM 1956 C C . GLU A 1 242 ? -0.411 -0.189 16.484 1.00 85.38 242 GLU A C 1
ATOM 1958 O O . GLU A 1 242 ? -1.610 -0.479 16.479 1.00 85.38 242 GLU A O 1
ATOM 1963 N N . GLN A 1 243 ? 0.174 0.423 15.448 1.00 87.06 243 GLN A N 1
ATOM 1964 C CA . GLN A 1 243 ? -0.549 0.773 14.223 1.00 87.06 243 GLN A CA 1
ATOM 1965 C C . GLN A 1 243 ? -1.048 -0.484 13.508 1.00 87.06 243 GLN A C 1
ATOM 1967 O O . GLN A 1 243 ? -2.211 -0.556 13.108 1.00 87.06 243 GLN A O 1
ATOM 1972 N N . ILE A 1 244 ? -0.192 -1.502 13.387 1.00 88.75 244 ILE A N 1
ATOM 1973 C CA . ILE A 1 244 ? -0.564 -2.784 12.778 1.00 88.75 244 ILE A CA 1
ATOM 1974 C C . ILE A 1 244 ? -1.643 -3.479 13.617 1.00 88.75 244 ILE A C 1
ATOM 1976 O O . ILE A 1 244 ? -2.616 -4.002 13.069 1.00 88.75 244 ILE A O 1
ATOM 1980 N N . LEU A 1 245 ? -1.505 -3.471 14.946 1.00 89.88 245 LEU A N 1
ATOM 1981 C CA . LEU A 1 245 ? -2.480 -4.058 15.858 1.00 89.88 245 LEU A CA 1
ATOM 1982 C C . LEU A 1 245 ? -3.843 -3.372 15.744 1.00 89.88 245 LEU A C 1
ATOM 1984 O O . LEU A 1 245 ? -4.861 -4.062 15.704 1.00 89.88 245 LEU A O 1
ATOM 1988 N N . PHE A 1 246 ? -3.879 -2.042 15.655 1.00 90.12 246 PHE A N 1
ATOM 1989 C CA . PHE A 1 246 ? -5.116 -1.298 15.435 1.00 90.12 246 PHE A CA 1
ATOM 1990 C C . PHE A 1 246 ? -5.835 -1.770 14.163 1.00 90.12 246 PHE A C 1
ATOM 1992 O O . PHE A 1 246 ? -7.015 -2.114 14.219 1.00 90.12 246 PHE A O 1
ATOM 1999 N N . TRP A 1 247 ? -5.125 -1.897 13.038 1.00 90.81 247 TRP A N 1
ATOM 2000 C CA . TRP A 1 247 ? -5.731 -2.384 11.794 1.00 90.81 247 TRP A CA 1
ATOM 2001 C C . TRP A 1 247 ? -6.214 -3.834 11.881 1.00 90.81 247 TRP A C 1
ATOM 2003 O O . TRP A 1 247 ? -7.286 -4.151 11.364 1.00 90.81 247 TRP A O 1
ATOM 2013 N N . LYS A 1 248 ? -5.493 -4.703 12.602 1.00 92.00 248 LYS A N 1
ATOM 2014 C CA . LYS A 1 248 ? -5.955 -6.073 12.891 1.00 92.00 248 LYS A CA 1
ATOM 2015 C C . LYS A 1 248 ? -7.265 -6.076 13.683 1.00 92.00 248 LYS A C 1
ATOM 2017 O O . LYS A 1 248 ? -8.167 -6.840 13.349 1.00 92.00 248 LYS A O 1
ATOM 2022 N N . LYS A 1 249 ? -7.410 -5.194 14.681 1.00 93.88 249 LYS A N 1
ATOM 2023 C CA . LYS A 1 249 ? -8.674 -5.024 15.419 1.00 93.88 249 LYS A CA 1
ATOM 2024 C C . LYS A 1 249 ? -9.809 -4.573 14.497 1.00 93.88 249 LYS A C 1
ATOM 2026 O O . LYS A 1 249 ? -10.918 -5.090 14.610 1.00 93.88 249 LYS A O 1
ATOM 2031 N N . MET A 1 250 ? -9.536 -3.644 13.576 1.00 94.06 250 MET A N 1
ATOM 2032 C CA . MET A 1 250 ? -10.537 -3.178 12.608 1.00 94.06 250 MET A CA 1
ATOM 2033 C C . MET A 1 250 ? -10.983 -4.302 11.665 1.00 94.06 250 MET A C 1
ATOM 2035 O O . MET A 1 250 ? -12.166 -4.393 11.362 1.00 94.06 250 MET A O 1
ATOM 2039 N N . MET A 1 251 ? -10.081 -5.210 11.270 1.00 93.12 251 MET A N 1
ATOM 2040 C CA . MET A 1 251 ? -10.459 -6.394 10.484 1.00 93.12 251 MET A CA 1
ATOM 2041 C C . MET A 1 251 ? -11.403 -7.325 11.247 1.00 93.12 251 MET A C 1
ATOM 2043 O O . MET A 1 251 ? -12.402 -7.773 10.692 1.00 93.12 251 MET A O 1
ATOM 2047 N N . SER A 1 252 ? -11.121 -7.594 12.525 1.00 94.88 252 SER A N 1
ATOM 2048 C CA . SER A 1 252 ? -12.022 -8.393 13.369 1.00 94.88 252 SER A CA 1
ATOM 2049 C C . SER A 1 252 ? -13.387 -7.728 13.552 1.00 94.88 252 SER A C 1
ATOM 2051 O O . SER A 1 252 ? -14.404 -8.410 13.656 1.00 94.88 252 SER A O 1
ATOM 2053 N N . LEU A 1 253 ? -13.423 -6.394 13.583 1.00 95.25 253 LEU A N 1
ATOM 2054 C CA . LEU A 1 253 ? -14.673 -5.642 13.606 1.00 95.25 253 LEU A CA 1
ATOM 2055 C C . LEU A 1 253 ? -15.454 -5.744 12.302 1.00 95.25 253 LEU A C 1
ATOM 2057 O O . LEU A 1 253 ? -16.656 -5.976 12.357 1.00 95.25 253 LEU A O 1
ATOM 2061 N N . GLU A 1 254 ? -14.792 -5.587 11.158 1.00 94.06 254 GLU A N 1
ATOM 2062 C CA . GLU A 1 254 ? -15.400 -5.755 9.835 1.00 94.06 254 GLU A CA 1
ATOM 2063 C C . GLU A 1 254 ? -16.059 -7.136 9.702 1.00 94.06 254 GLU A C 1
ATOM 2065 O O . GLU A 1 254 ? -17.219 -7.227 9.300 1.00 94.06 254 GLU A O 1
ATOM 2070 N N . GLU A 1 255 ? -15.374 -8.195 10.146 1.00 94.31 255 GLU A N 1
ATOM 2071 C CA . GLU A 1 255 ? -15.929 -9.553 10.183 1.00 94.31 255 GLU A CA 1
ATOM 2072 C C . GLU A 1 255 ? -17.144 -9.656 11.117 1.00 94.31 255 GLU A C 1
ATOM 2074 O O . GLU A 1 255 ? -18.161 -10.248 10.751 1.00 94.31 255 GLU A O 1
ATOM 2079 N N . LYS A 1 256 ? -17.072 -9.051 12.310 1.00 95.75 256 LYS A N 1
ATOM 2080 C CA . LYS A 1 256 ? -18.165 -9.097 13.290 1.00 95.75 256 LYS A CA 1
ATOM 2081 C C . LYS A 1 256 ? -19.399 -8.312 12.837 1.00 95.75 256 LYS A C 1
ATOM 2083 O O . LYS A 1 256 ? -20.512 -8.766 13.084 1.00 95.75 256 LYS A O 1
ATOM 2088 N N . ILE A 1 257 ? -19.209 -7.148 12.217 1.00 93.75 257 ILE A N 1
ATOM 2089 C CA . ILE A 1 257 ? -20.284 -6.270 11.728 1.00 93.75 257 ILE A CA 1
ATOM 2090 C C . ILE A 1 257 ? -20.870 -6.810 10.415 1.00 93.75 257 ILE A C 1
ATOM 2092 O O . ILE A 1 257 ? -22.058 -6.627 10.156 1.00 93.75 257 ILE A O 1
ATOM 2096 N N . GLY A 1 258 ? -20.057 -7.482 9.594 1.00 92.06 258 GLY A N 1
ATOM 2097 C CA . GLY A 1 258 ? -20.457 -7.975 8.276 1.00 92.06 258 GLY A CA 1
ATOM 2098 C C . GLY A 1 258 ? -20.466 -6.897 7.186 1.00 92.06 258 GLY A C 1
ATOM 2099 O O . GLY A 1 258 ? -21.133 -7.073 6.167 1.00 92.06 258 GLY A O 1
ATOM 2100 N N . THR A 1 259 ? -19.735 -5.793 7.385 1.00 88.81 259 THR A N 1
ATOM 2101 C CA . THR A 1 259 ? -19.659 -4.656 6.451 1.00 88.81 259 THR A CA 1
ATOM 2102 C C . THR A 1 259 ? -18.213 -4.231 6.252 1.00 88.81 259 THR A C 1
ATOM 2104 O O . THR A 1 259 ? -17.505 -4.013 7.232 1.00 88.81 259 THR A O 1
ATOM 2107 N N . CYS A 1 260 ? -17.798 -4.050 4.995 1.00 86.44 260 CYS A N 1
ATOM 2108 C CA . CYS A 1 260 ? -16.451 -3.591 4.664 1.00 86.44 260 CYS A CA 1
ATOM 2109 C C . CYS A 1 260 ? -16.192 -2.162 5.149 1.00 86.44 260 CYS A C 1
ATOM 2111 O O . CYS A 1 260 ? -16.930 -1.238 4.800 1.00 86.44 260 CYS A O 1
ATOM 2113 N N . LEU A 1 261 ? -15.109 -1.983 5.902 1.00 87.62 261 LEU A N 1
ATOM 2114 C CA . LEU A 1 261 ? -14.634 -0.683 6.352 1.00 87.62 261 LEU A CA 1
ATOM 2115 C C . LEU A 1 261 ? -13.617 -0.139 5.340 1.00 87.62 261 LEU A C 1
ATOM 2117 O O . LEU A 1 261 ? -12.695 -0.846 4.934 1.00 87.62 261 LEU A O 1
ATOM 2121 N N . ASN A 1 262 ? -13.745 1.135 4.959 1.00 80.62 262 ASN A N 1
ATOM 2122 C CA . ASN A 1 262 ? -12.777 1.799 4.081 1.00 80.62 262 ASN A CA 1
ATOM 2123 C C . ASN A 1 262 ? -12.130 3.011 4.770 1.00 80.62 262 ASN A C 1
ATOM 2125 O O . ASN A 1 262 ? -12.492 4.153 4.494 1.00 80.62 262 ASN A O 1
ATOM 2129 N N . PRO A 1 263 ? -11.158 2.789 5.667 1.00 81.25 263 PRO A N 1
ATOM 2130 C CA . PRO A 1 263 ? -10.503 3.871 6.397 1.00 81.25 263 PRO A CA 1
ATOM 2131 C C . PRO A 1 263 ? -9.537 4.699 5.543 1.00 81.25 263 PRO A C 1
ATOM 2133 O O . PRO A 1 263 ? -8.974 5.664 6.046 1.00 81.25 263 PRO A O 1
ATOM 2136 N N . PHE A 1 264 ? -9.286 4.308 4.289 1.00 81.06 264 PHE A N 1
ATOM 2137 C CA . PHE A 1 264 ? -8.248 4.917 3.456 1.00 81.06 264 PHE A CA 1
ATOM 2138 C C . PHE A 1 264 ? -8.797 5.868 2.388 1.00 81.06 264 PHE A C 1
ATOM 2140 O O . PHE A 1 264 ? -8.015 6.538 1.709 1.00 81.06 264 PHE A O 1
ATOM 2147 N N . SER A 1 265 ? -10.124 5.962 2.236 1.00 70.50 265 SER A N 1
ATOM 2148 C CA . SER A 1 265 ? -10.752 6.965 1.366 1.00 70.50 265 SER A CA 1
ATOM 2149 C C . SER A 1 265 ? -10.686 8.380 1.943 1.00 70.50 265 SER A C 1
ATOM 2151 O O . SER A 1 265 ? -10.705 9.348 1.183 1.00 70.50 265 SER A O 1
ATOM 2153 N N . GLU A 1 266 ? -10.588 8.504 3.266 1.00 75.81 266 GLU A N 1
ATOM 2154 C CA . GLU A 1 266 ? -10.546 9.770 4.001 1.00 75.81 266 GLU A CA 1
ATOM 2155 C C . GLU A 1 266 ? -9.459 9.735 5.083 1.00 75.81 266 GLU A C 1
ATOM 2157 O O . GLU A 1 266 ? -8.838 8.701 5.331 1.00 75.81 266 GLU A O 1
ATOM 2162 N N . ASP A 1 267 ? -9.190 10.882 5.704 1.00 80.88 267 ASP A N 1
ATOM 2163 C CA . ASP A 1 267 ? -8.204 10.961 6.778 1.00 80.88 267 ASP A CA 1
ATOM 2164 C C . ASP A 1 267 ? -8.774 10.350 8.067 1.00 80.88 267 ASP A C 1
ATOM 2166 O O . ASP A 1 267 ? -9.821 10.765 8.562 1.00 80.88 267 ASP A O 1
ATOM 2170 N N . VAL A 1 268 ? -8.052 9.386 8.640 1.00 85.00 268 VAL A N 1
ATOM 2171 C CA . VAL A 1 268 ? -8.410 8.745 9.913 1.00 85.00 268 VAL A CA 1
ATOM 2172 C C . VAL A 1 268 ? -8.331 9.759 11.051 1.00 85.00 268 VAL A C 1
ATOM 2174 O O . VAL A 1 268 ? -7.267 10.325 11.321 1.00 85.00 268 VAL A O 1
ATOM 2177 N N . THR A 1 269 ? -9.441 9.962 11.758 1.00 89.62 269 THR A N 1
ATOM 2178 C CA . THR A 1 269 ? -9.508 10.906 12.878 1.00 89.62 269 THR A CA 1
ATOM 2179 C C . THR A 1 269 ? -9.270 10.221 14.227 1.00 89.62 269 THR A C 1
ATOM 2181 O O . THR A 1 269 ? -9.438 9.011 14.386 1.00 89.62 269 THR A O 1
ATOM 2184 N N . ASN A 1 270 ? -8.956 11.006 15.264 1.00 88.81 270 ASN A N 1
ATOM 2185 C CA . ASN A 1 270 ? -8.911 10.492 16.642 1.00 88.81 270 ASN A CA 1
ATOM 2186 C C . ASN A 1 270 ? -10.260 9.908 17.092 1.00 88.81 270 ASN A C 1
ATOM 2188 O O . ASN A 1 270 ? -10.287 9.003 17.926 1.00 88.81 270 ASN A O 1
ATOM 2192 N N . LEU A 1 271 ? -11.372 10.415 16.547 1.00 90.88 271 LEU A N 1
ATOM 2193 C CA . LEU A 1 271 ? -12.702 9.888 16.830 1.00 90.88 271 LEU A CA 1
ATOM 2194 C C . LEU A 1 271 ? -12.893 8.504 16.206 1.00 90.88 271 LEU A C 1
ATOM 2196 O O . LEU A 1 271 ? -13.481 7.646 16.859 1.00 90.88 271 LEU A O 1
ATOM 2200 N N . ASP A 1 272 ? -12.365 8.256 15.005 1.00 91.75 272 ASP A N 1
ATOM 2201 C CA . ASP A 1 272 ? -12.398 6.924 14.390 1.00 91.75 272 ASP A CA 1
ATOM 2202 C C . ASP A 1 272 ? -11.585 5.919 15.205 1.00 91.75 272 ASP A C 1
ATOM 2204 O O . ASP A 1 272 ? -12.060 4.820 15.479 1.00 91.75 272 ASP A O 1
ATOM 2208 N N . ILE A 1 273 ? -10.389 6.308 15.663 1.00 91.69 273 ILE A N 1
ATOM 2209 C CA . ILE A 1 273 ? -9.546 5.452 16.513 1.00 91.69 273 ILE A CA 1
ATOM 2210 C C . ILE A 1 273 ? -10.277 5.113 17.817 1.00 91.69 273 ILE A C 1
ATOM 2212 O O . ILE A 1 273 ? -10.357 3.948 18.210 1.00 91.69 273 ILE A O 1
ATOM 2216 N N . TYR A 1 274 ? -10.847 6.128 18.470 1.00 93.31 274 TYR A N 1
ATOM 2217 C CA . TYR A 1 274 ? -11.620 5.959 19.696 1.00 93.31 274 TYR A CA 1
ATOM 2218 C C . TYR A 1 274 ? -12.848 5.062 19.484 1.00 93.31 274 TYR A C 1
ATOM 2220 O O . TYR A 1 274 ? -13.056 4.108 20.234 1.00 93.31 274 TYR A O 1
ATOM 2228 N N . THR A 1 275 ? -13.646 5.349 18.453 1.00 94.81 275 THR A N 1
ATOM 2229 C CA . THR A 1 275 ? -14.878 4.614 18.140 1.00 94.81 275 THR A CA 1
ATOM 2230 C C . THR A 1 275 ? -14.561 3.174 17.766 1.00 94.81 275 THR A C 1
ATOM 2232 O O . THR A 1 275 ? -15.189 2.257 18.290 1.00 94.81 275 THR A O 1
ATOM 2235 N N . GLY A 1 276 ? -13.540 2.960 16.936 1.00 95.19 276 GLY A N 1
ATOM 2236 C CA . GLY A 1 276 ? -13.040 1.638 16.585 1.00 95.19 276 GLY A CA 1
ATOM 2237 C C . GLY A 1 276 ? -12.627 0.839 17.820 1.00 95.19 276 GLY A C 1
ATOM 2238 O O . GLY A 1 276 ? -13.030 -0.312 17.960 1.00 95.19 276 GLY A O 1
ATOM 2239 N N . GLU A 1 277 ? -11.893 1.433 18.765 1.00 95.69 277 GLU A N 1
ATOM 2240 C CA . GLU A 1 277 ? -11.521 0.724 19.996 1.00 95.69 277 GLU A CA 1
ATOM 2241 C C . GLU A 1 277 ? -12.749 0.379 20.852 1.00 95.69 277 GLU A C 1
ATOM 2243 O O . GLU A 1 277 ? -12.869 -0.754 21.319 1.00 95.69 277 GLU A O 1
ATOM 2248 N N . VAL A 1 278 ? -13.687 1.316 21.034 1.00 96.38 278 VAL A N 1
ATOM 2249 C CA . VAL A 1 278 ? -14.933 1.072 21.782 1.00 96.38 278 VAL A CA 1
ATOM 2250 C C . VAL A 1 278 ? -15.726 -0.080 21.163 1.00 96.38 278 VAL A C 1
ATOM 2252 O O . VAL A 1 278 ? -16.123 -1.008 21.875 1.00 96.38 278 VAL A O 1
ATOM 2255 N N . LEU A 1 279 ? -15.930 -0.054 19.844 1.00 97.25 279 LEU A N 1
ATOM 2256 C CA . LEU A 1 279 ? -16.644 -1.113 19.137 1.00 97.25 279 LEU A CA 1
ATOM 2257 C C . LEU A 1 279 ? -15.892 -2.438 19.227 1.00 97.25 279 LEU A C 1
ATOM 2259 O O . LEU A 1 279 ? -16.513 -3.461 19.483 1.00 97.25 279 LEU A O 1
ATOM 2263 N N . TYR A 1 280 ? -14.567 -2.449 19.074 1.00 97.25 280 TYR A N 1
ATOM 2264 C CA . TYR A 1 280 ? -13.780 -3.683 19.143 1.00 97.25 280 TYR A CA 1
ATOM 2265 C C . TYR A 1 280 ? -13.926 -4.346 20.514 1.00 97.25 280 TYR A C 1
ATOM 2267 O O . TYR A 1 280 ? -14.222 -5.539 20.617 1.00 97.25 280 TYR A O 1
ATOM 2275 N N . ARG A 1 281 ? -13.793 -3.562 21.587 1.00 96.44 281 ARG A N 1
ATOM 2276 C CA . ARG A 1 281 ? -13.924 -4.072 22.956 1.00 96.44 281 ARG A CA 1
ATOM 2277 C C . ARG A 1 281 ? -15.319 -4.610 23.241 1.00 96.44 281 ARG A C 1
ATOM 2279 O O . ARG A 1 281 ? -15.439 -5.688 23.814 1.00 96.44 281 ARG A O 1
ATOM 2286 N N . THR A 1 282 ? -16.351 -3.902 22.804 1.00 96.75 282 THR A N 1
ATOM 2287 C CA . THR A 1 282 ? -17.740 -4.271 23.104 1.00 96.75 282 THR A CA 1
ATOM 2288 C C . THR A 1 282 ? -18.280 -5.368 22.184 1.00 96.75 282 THR A C 1
ATOM 2290 O O . THR A 1 282 ? -18.868 -6.330 22.666 1.00 96.75 282 THR A O 1
ATOM 2293 N N . LEU A 1 283 ? -18.038 -5.299 20.873 1.00 97.31 283 LEU A N 1
ATOM 2294 C CA . LEU A 1 283 ? -18.592 -6.243 19.897 1.00 97.31 283 LEU A CA 1
ATOM 2295 C C . LEU A 1 283 ? -17.769 -7.523 19.749 1.00 97.31 283 LEU A C 1
ATOM 2297 O O . LEU A 1 283 ? -18.365 -8.594 19.607 1.00 97.31 283 LEU A O 1
ATOM 2301 N N . VAL A 1 284 ? -16.435 -7.414 19.772 1.00 97.00 284 VAL A N 1
ATOM 2302 C CA . VAL A 1 284 ? -15.515 -8.542 19.543 1.00 97.00 284 VAL A CA 1
ATOM 2303 C C . VAL A 1 284 ? -15.052 -9.141 20.865 1.00 97.00 284 VAL A C 1
ATOM 2305 O O . VAL A 1 284 ? -15.230 -10.335 21.082 1.00 97.00 284 VAL A O 1
ATOM 2308 N N . CYS A 1 285 ? -14.492 -8.331 21.772 1.00 95.31 285 CYS A N 1
ATOM 2309 C CA . CYS A 1 285 ? -14.014 -8.848 23.061 1.00 95.31 285 CYS A CA 1
ATOM 2310 C C . CYS A 1 285 ? -15.136 -9.105 24.074 1.00 95.31 285 CYS A C 1
ATOM 2312 O O . CYS A 1 285 ? -14.887 -9.795 25.057 1.00 95.31 285 CYS A O 1
ATOM 2314 N N . LYS A 1 286 ? -16.334 -8.550 23.848 1.00 94.75 286 LYS A N 1
ATOM 2315 C CA . LYS A 1 286 ? -17.478 -8.606 24.767 1.00 94.75 286 LYS A CA 1
ATOM 2316 C C . LYS A 1 286 ? -17.166 -8.044 26.166 1.00 94.75 286 LYS A C 1
ATOM 2318 O O . LYS A 1 286 ? -17.537 -8.630 27.174 1.00 94.75 286 LYS A O 1
ATOM 2323 N N . ILE A 1 287 ? -16.488 -6.894 26.220 1.00 94.19 287 ILE A N 1
ATOM 2324 C CA . ILE A 1 287 ? -16.102 -6.207 27.464 1.00 94.19 287 ILE A CA 1
ATOM 2325 C C . ILE A 1 287 ? -16.726 -4.800 27.500 1.00 94.19 287 ILE A C 1
ATOM 2327 O O . ILE A 1 287 ? -16.602 -4.071 26.509 1.00 94.19 287 ILE A O 1
ATOM 2331 N N . PRO A 1 288 ? -17.338 -4.376 28.626 1.00 95.50 288 PRO A N 1
ATOM 2332 C CA . PRO A 1 288 ? -17.880 -3.028 28.776 1.00 95.50 288 PRO A CA 1
ATOM 2333 C C . PRO A 1 288 ? -16.779 -1.964 28.846 1.00 95.50 288 PRO A C 1
ATOM 2335 O O . PRO A 1 288 ? -15.692 -2.190 29.383 1.00 95.50 288 PRO A O 1
ATOM 2338 N N . VAL A 1 289 ? -17.073 -0.768 28.332 1.00 96.25 289 VAL A N 1
ATOM 2339 C CA . VAL A 1 289 ? -16.090 0.321 28.211 1.00 96.25 289 VAL A CA 1
ATOM 2340 C C . VAL A 1 289 ? -16.643 1.622 28.777 1.00 96.25 289 VAL A C 1
ATOM 2342 O O . VAL A 1 289 ? -17.784 1.994 28.505 1.00 96.25 289 VAL A O 1
ATOM 2345 N N . ARG A 1 290 ? -15.815 2.365 29.525 1.00 95.38 290 ARG A N 1
ATOM 2346 C CA . ARG A 1 290 ? -16.120 3.751 29.911 1.00 95.38 290 ARG A CA 1
ATOM 2347 C C . ARG A 1 290 ? -16.031 4.661 28.687 1.00 95.38 290 ARG A C 1
ATOM 2349 O O . ARG A 1 290 ? -14.951 4.823 28.106 1.00 95.38 290 ARG A O 1
ATOM 2356 N N . ILE A 1 291 ? -17.157 5.265 28.319 1.00 93.81 291 ILE A N 1
ATOM 2357 C CA . ILE A 1 291 ? -17.290 6.110 27.131 1.00 93.81 291 ILE A CA 1
ATOM 2358 C C . ILE A 1 291 ? -17.259 7.608 27.460 1.00 93.81 291 ILE A C 1
ATOM 2360 O O . ILE A 1 291 ? -17.544 8.021 28.582 1.00 93.81 291 ILE A O 1
ATOM 2364 N N . GLN A 1 292 ? -16.914 8.436 26.472 1.00 89.00 292 GLN A N 1
ATOM 2365 C CA . GLN A 1 292 ? -16.849 9.899 26.583 1.00 89.00 292 GLN A CA 1
ATOM 2366 C C . GLN A 1 292 ? -18.228 10.551 26.378 1.00 89.00 292 GLN A C 1
ATOM 2368 O O . GLN A 1 292 ? -18.368 11.541 25.668 1.00 89.00 292 GLN A O 1
ATOM 2373 N N . GLU A 1 293 ? -19.261 9.986 26.999 1.00 89.19 293 GLU A N 1
ATOM 2374 C CA . GLU A 1 293 ? -20.624 10.515 26.957 1.00 89.19 293 GLU A CA 1
ATOM 2375 C C . GLU A 1 293 ? -20.970 11.107 28.328 1.00 89.19 293 GLU A C 1
ATOM 2377 O O . GLU A 1 293 ? -20.987 10.394 29.334 1.00 89.19 293 GLU A O 1
ATOM 2382 N N . ASN A 1 294 ? -21.227 12.417 28.388 1.00 89.31 294 ASN A N 1
ATOM 2383 C CA . ASN A 1 294 ? -21.610 13.096 29.627 1.00 89.31 294 ASN A CA 1
ATOM 2384 C C . ASN A 1 294 ? -23.127 13.306 29.684 1.00 89.31 294 ASN A C 1
ATOM 2386 O O . ASN A 1 294 ? -23.655 14.282 29.150 1.00 89.31 294 ASN A O 1
ATOM 2390 N N . ILE A 1 295 ? -23.822 12.407 30.377 1.00 90.62 295 ILE A N 1
ATOM 2391 C CA . ILE A 1 295 ? -25.276 12.476 30.544 1.00 90.62 295 ILE A CA 1
ATOM 2392 C C . ILE A 1 295 ? -25.609 13.449 31.673 1.00 90.62 295 ILE A C 1
ATOM 2394 O O . ILE A 1 295 ? -25.493 13.126 32.856 1.00 90.62 295 ILE A O 1
ATOM 2398 N N . VAL A 1 296 ? -26.000 14.670 31.317 1.00 92.62 296 VAL A N 1
ATOM 2399 C CA . VAL A 1 296 ? -26.335 15.742 32.275 1.00 92.62 296 VAL A CA 1
ATOM 2400 C C . VAL A 1 296 ? -27.796 15.735 32.713 1.00 92.62 296 VAL A C 1
ATOM 2402 O O . VAL A 1 296 ? -28.120 16.269 33.772 1.00 92.62 296 VAL A O 1
ATOM 2405 N N . SER A 1 297 ? -28.677 15.122 31.926 1.00 91.69 297 SER A N 1
ATOM 2406 C CA . SER A 1 297 ? -30.083 14.976 32.277 1.00 91.69 297 SER A CA 1
ATOM 2407 C C . SER A 1 297 ? -30.723 13.772 31.606 1.00 91.69 297 SER A C 1
ATOM 2409 O O . SER A 1 297 ? -30.307 13.380 30.519 1.00 91.69 297 SER A O 1
ATOM 2411 N N . ILE A 1 298 ? -31.764 13.240 32.242 1.00 89.25 298 ILE A N 1
ATOM 2412 C CA . ILE A 1 298 ? -32.630 12.187 31.706 1.00 89.25 298 ILE A CA 1
ATOM 2413 C C . ILE A 1 298 ? -34.049 12.745 31.647 1.00 89.25 298 ILE A C 1
ATOM 2415 O O . ILE A 1 298 ? -34.545 13.282 32.639 1.00 89.25 298 ILE A O 1
ATOM 2419 N N . GLU A 1 299 ? -34.690 12.624 30.491 1.00 89.56 299 GLU A N 1
ATOM 2420 C CA . GLU A 1 299 ? -36.066 13.060 30.254 1.00 89.56 299 GLU A CA 1
ATOM 2421 C C . GLU A 1 299 ? -36.934 11.839 29.948 1.00 89.56 299 GLU A C 1
ATOM 2423 O O . GLU A 1 299 ? -36.473 10.880 29.330 1.00 89.56 299 GLU A O 1
ATOM 2428 N N . GLY A 1 300 ? -38.185 11.854 30.399 1.00 86.69 300 GLY A N 1
ATOM 2429 C CA . GLY A 1 300 ? -39.090 10.730 30.196 1.00 86.69 300 GLY A CA 1
ATOM 2430 C C . GLY A 1 300 ? -40.552 11.096 30.396 1.00 86.69 300 GLY A C 1
ATOM 2431 O O . GLY A 1 300 ? -40.892 12.212 30.791 1.00 86.69 300 GLY A O 1
ATOM 2432 N N . THR A 1 301 ? -41.423 10.134 30.108 1.00 85.50 301 THR A N 1
ATOM 2433 C CA . THR A 1 301 ? -42.872 10.242 30.303 1.00 85.50 301 THR A CA 1
ATOM 2434 C C . THR A 1 301 ? -43.318 9.374 31.476 1.00 85.50 301 THR A C 1
ATOM 2436 O O . THR A 1 301 ? -42.736 8.322 31.745 1.00 85.50 301 THR A O 1
ATOM 2439 N N . GLY A 1 302 ? -44.351 9.819 32.192 1.00 78.50 302 GLY A N 1
ATOM 2440 C CA . GLY A 1 302 ? -44.945 9.076 33.306 1.00 78.50 302 GLY A CA 1
ATOM 2441 C C . GLY A 1 302 ? -44.682 9.663 34.695 1.00 78.50 302 GLY A C 1
ATOM 2442 O O . GLY A 1 302 ? -44.125 10.746 34.860 1.00 78.50 302 GLY A O 1
ATOM 2443 N N . ASN A 1 303 ? -45.144 8.940 35.719 1.00 71.69 303 ASN A N 1
ATOM 2444 C CA . ASN A 1 303 ? -45.175 9.419 37.098 1.00 71.69 303 ASN A CA 1
ATOM 2445 C 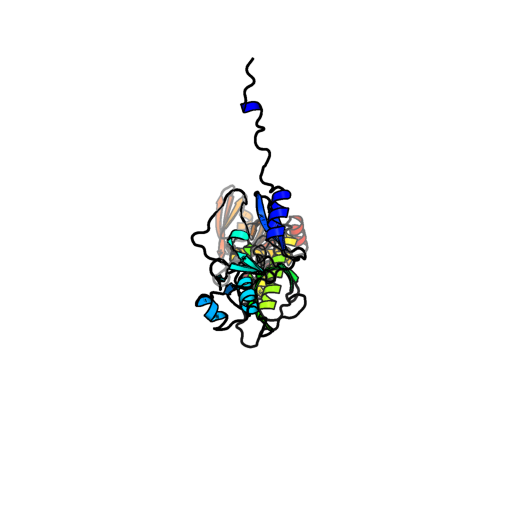C . ASN A 1 303 ? -43.930 8.975 37.884 1.00 71.69 303 ASN A C 1
ATOM 2447 O O . ASN A 1 303 ? -43.720 7.786 38.112 1.00 71.69 303 ASN A O 1
ATOM 2451 N N . ILE A 1 304 ? -43.142 9.949 38.345 1.00 73.50 304 ILE A N 1
ATOM 2452 C CA . ILE A 1 304 ? -41.886 9.750 39.085 1.00 73.50 304 ILE A CA 1
ATOM 2453 C C . ILE A 1 304 ? -42.047 9.800 40.623 1.00 73.50 304 ILE A C 1
ATOM 2455 O O . ILE A 1 304 ? -41.058 9.707 41.354 1.00 73.50 304 ILE A O 1
ATOM 2459 N N . LYS A 1 305 ? -43.277 9.901 41.158 1.00 69.75 305 LYS A N 1
ATOM 2460 C CA . LYS A 1 305 ? -43.529 10.006 42.615 1.00 69.75 305 LYS A CA 1
ATOM 2461 C C . LYS A 1 305 ? -42.858 8.894 43.420 1.00 69.75 305 LYS A C 1
ATOM 2463 O O . LYS A 1 305 ? -42.172 9.183 44.396 1.00 69.75 305 LYS A O 1
ATOM 2468 N N . THR A 1 306 ? -42.964 7.651 42.961 1.00 66.12 306 THR A N 1
ATOM 2469 C CA . THR A 1 306 ? -42.325 6.486 43.593 1.00 66.12 306 THR A CA 1
ATOM 2470 C C . THR A 1 306 ? -40.801 6.588 43.626 1.00 66.12 306 THR A C 1
ATOM 2472 O O . THR A 1 306 ? -40.175 6.104 44.564 1.00 66.12 306 THR A O 1
ATOM 2475 N N . MET A 1 307 ? -40.172 7.234 42.643 1.00 68.06 307 MET A N 1
ATOM 2476 C CA . MET A 1 307 ? -38.718 7.417 42.626 1.00 68.06 307 MET A CA 1
ATOM 2477 C C . MET A 1 307 ? -38.284 8.500 43.625 1.00 68.06 307 MET A C 1
ATOM 2479 O O . MET A 1 307 ? -37.328 8.310 44.377 1.00 68.06 307 MET A O 1
ATOM 2483 N N . LYS A 1 308 ? -39.054 9.595 43.703 1.00 67.56 308 LYS A N 1
ATOM 2484 C CA . LYS A 1 308 ? -38.882 10.670 44.696 1.00 67.56 308 LYS A CA 1
ATOM 2485 C C . LYS A 1 308 ? -38.961 10.134 46.127 1.00 67.56 308 LYS A C 1
ATOM 2487 O O . LYS A 1 308 ? -38.117 10.475 46.953 1.00 67.56 308 LYS A O 1
ATOM 2492 N N . GLU A 1 309 ? -39.951 9.283 46.389 1.00 72.06 309 GLU A N 1
ATOM 2493 C CA . GLU A 1 309 ? -40.208 8.675 47.698 1.00 72.06 309 GLU A CA 1
ATOM 2494 C C . GLU A 1 309 ? -39.131 7.650 48.091 1.00 72.06 309 GLU A C 1
ATOM 2496 O O . GLU A 1 309 ? -38.704 7.628 49.245 1.00 72.06 309 GLU A O 1
ATOM 2501 N N . ASN A 1 310 ? -38.646 6.843 47.139 1.00 69.69 310 ASN A N 1
ATOM 2502 C CA . ASN A 1 310 ? -37.724 5.740 47.431 1.00 69.69 310 ASN A CA 1
ATOM 2503 C C . ASN A 1 310 ? -36.236 6.130 47.419 1.00 69.69 310 ASN A C 1
ATOM 2505 O O . ASN A 1 310 ? -35.462 5.594 48.213 1.00 69.69 310 ASN A O 1
ATOM 2509 N N . PHE A 1 311 ? -35.810 7.048 46.545 1.00 68.19 311 PHE A N 1
ATOM 2510 C CA . PHE A 1 311 ? -34.380 7.299 46.307 1.00 68.19 311 PHE A CA 1
ATOM 2511 C C . PHE A 1 311 ? -33.897 8.643 46.860 1.00 68.19 311 PHE A C 1
ATOM 2513 O O . PHE A 1 311 ? -32.776 8.724 47.357 1.00 68.19 311 PHE A O 1
ATOM 2520 N N . GLY A 1 312 ? -34.758 9.662 46.904 1.00 69.38 312 GLY A N 1
ATOM 2521 C CA . GLY A 1 312 ? -34.412 10.994 47.405 1.00 69.38 312 GLY A CA 1
ATOM 2522 C C . GLY A 1 312 ? -33.418 11.765 46.518 1.00 69.38 312 GLY A C 1
ATOM 2523 O O . GLY A 1 312 ? -32.613 11.201 45.781 1.00 69.38 312 GLY A O 1
ATOM 2524 N N . ILE A 1 313 ? -33.476 13.095 46.593 1.00 77.19 313 ILE A N 1
ATOM 2525 C CA . ILE A 1 313 ? -32.540 14.006 45.908 1.00 77.19 313 ILE A CA 1
ATOM 2526 C C . ILE A 1 313 ? -31.208 14.015 46.688 1.00 77.19 313 ILE A C 1
ATOM 2528 O O . ILE A 1 313 ? -31.214 13.807 47.901 1.00 77.19 313 ILE A O 1
ATOM 2532 N N . GLN A 1 314 ? -30.076 14.261 46.015 1.00 79.69 314 GLN A N 1
ATOM 2533 C CA . GLN A 1 314 ? -28.722 14.309 46.607 1.00 79.69 314 GLN A CA 1
ATOM 2534 C C . GLN A 1 314 ? -28.165 12.976 47.150 1.00 79.69 314 GLN A C 1
ATOM 2536 O O . GLN A 1 314 ? -27.138 12.981 47.827 1.00 79.69 314 GLN A O 1
ATOM 2541 N N . LYS A 1 315 ? -28.795 11.826 46.874 1.00 83.69 315 LYS A N 1
ATOM 2542 C CA . LYS A 1 315 ? -28.208 10.519 47.216 1.00 83.69 315 LYS A CA 1
ATOM 2543 C C . LYS A 1 315 ? -27.432 9.931 46.034 1.00 83.69 315 LYS A C 1
ATOM 2545 O O . LYS A 1 315 ? -27.925 10.038 44.908 1.00 83.69 315 LYS A O 1
ATOM 2550 N N . PRO A 1 316 ? -26.266 9.298 46.274 1.00 84.56 316 PRO A N 1
ATOM 2551 C CA . PRO A 1 316 ? -25.529 8.590 45.234 1.00 84.56 316 PRO A CA 1
ATOM 2552 C C . PRO A 1 316 ? -26.399 7.521 44.587 1.00 84.56 316 PRO A C 1
ATOM 2554 O O . PRO A 1 316 ? -27.045 6.728 45.278 1.00 84.56 316 PRO A O 1
ATOM 2557 N N . MET A 1 317 ? -26.406 7.496 43.261 1.00 85.38 317 MET A N 1
ATOM 2558 C CA . MET A 1 317 ? -27.150 6.508 42.500 1.00 85.38 317 MET A CA 1
ATOM 2559 C C . MET A 1 317 ? -26.453 6.157 41.194 1.00 85.38 317 MET A C 1
ATOM 2561 O O . MET A 1 317 ? -25.604 6.896 40.689 1.00 85.38 317 MET A O 1
ATOM 2565 N N . ALA A 1 318 ? -26.838 5.001 40.663 1.00 86.50 318 ALA A N 1
ATOM 2566 C CA . ALA A 1 318 ? -26.476 4.580 39.328 1.00 86.50 318 ALA A CA 1
ATOM 2567 C C . ALA A 1 318 ? -27.741 4.448 38.482 1.00 86.50 318 ALA A C 1
ATOM 2569 O O . ALA A 1 318 ? -28.750 3.921 38.955 1.00 86.50 318 ALA A O 1
ATOM 2570 N N . PHE A 1 319 ? -27.676 4.918 37.241 1.00 88.00 319 PHE A N 1
ATOM 2571 C CA . PHE A 1 319 ? -28.738 4.707 36.262 1.00 88.00 319 PHE A CA 1
ATOM 2572 C C . PHE A 1 319 ? -28.315 3.612 35.305 1.00 88.00 319 PHE A C 1
ATOM 2574 O O . PHE A 1 319 ? -27.162 3.570 34.890 1.00 88.00 319 PHE A O 1
ATOM 2581 N N . TYR A 1 320 ? -29.261 2.756 34.948 1.00 88.69 320 TYR A N 1
ATOM 2582 C CA . TYR A 1 320 ? -29.102 1.714 33.949 1.00 88.69 320 TYR A CA 1
ATOM 2583 C C . TYR A 1 320 ? -30.242 1.852 32.953 1.00 88.69 320 TYR A C 1
ATOM 2585 O O . TYR A 1 320 ? -31.395 2.012 33.362 1.00 88.69 320 TYR A O 1
ATOM 2593 N N . PHE A 1 321 ? -29.927 1.789 31.667 1.00 89.69 321 PHE A N 1
ATOM 2594 C CA . PHE A 1 321 ? -30.939 1.790 30.624 1.00 89.69 321 PHE A CA 1
ATOM 2595 C C . PHE A 1 321 ? -30.423 1.117 29.356 1.00 89.69 321 PHE A C 1
ATOM 2597 O O . PHE A 1 321 ? -29.219 1.047 29.092 1.00 89.69 321 PHE A O 1
ATOM 2604 N N . GLU A 1 322 ? -31.373 0.614 28.582 1.00 93.94 322 GLU A N 1
ATOM 2605 C CA . GLU A 1 322 ? -31.144 0.115 27.236 1.00 93.94 322 GLU A CA 1
ATOM 2606 C C . GLU A 1 322 ? -31.407 1.230 26.233 1.00 93.94 322 GLU A C 1
ATOM 2608 O O . GLU A 1 322 ? -32.294 2.062 26.434 1.00 93.94 322 GLU A O 1
ATOM 2613 N N . ASP A 1 323 ? -30.638 1.241 25.153 1.00 90.94 323 ASP A N 1
ATOM 2614 C CA . ASP A 1 323 ? -30.709 2.286 24.141 1.00 90.94 323 ASP A CA 1
ATOM 2615 C C . ASP A 1 323 ? -30.497 1.706 22.733 1.00 90.94 323 ASP A C 1
ATOM 2617 O O . ASP A 1 323 ? -29.918 0.627 22.547 1.00 90.94 323 ASP A O 1
ATOM 2621 N N . TYR A 1 324 ? -30.999 2.435 21.740 1.00 93.38 324 TYR A N 1
ATOM 2622 C CA . TYR A 1 324 ? -30.676 2.236 20.334 1.00 93.38 324 TYR A CA 1
ATOM 2623 C C . TYR A 1 324 ? -29.635 3.281 19.967 1.00 93.38 324 TYR A C 1
ATOM 2625 O O . TYR A 1 324 ? -29.924 4.469 19.836 1.00 93.38 324 TYR A O 1
ATOM 2633 N N . SER A 1 325 ? -28.398 2.830 19.833 1.00 91.06 325 SER A N 1
ATOM 2634 C CA . SER A 1 325 ? -27.263 3.699 19.579 1.00 91.06 325 SER A CA 1
ATOM 2635 C C . SER A 1 325 ? -26.805 3.577 18.130 1.00 91.06 325 SER A C 1
ATOM 2637 O O . SER A 1 325 ? -27.000 2.565 17.460 1.00 91.06 325 SER A O 1
ATOM 2639 N N . LYS A 1 326 ? -26.143 4.626 17.657 1.00 93.19 326 LYS A N 1
ATOM 2640 C CA . LYS A 1 326 ? -25.531 4.681 16.336 1.00 93.19 326 LYS A CA 1
ATOM 2641 C C . LYS A 1 326 ? -24.062 5.026 16.496 1.00 93.19 326 LYS A C 1
ATOM 2643 O O . LYS A 1 326 ? -23.733 6.002 17.169 1.00 93.19 326 LYS A O 1
ATOM 2648 N N . ALA A 1 327 ? -23.198 4.255 15.848 1.00 93.56 327 ALA A N 1
ATOM 2649 C CA . ALA A 1 327 ? -21.785 4.581 15.714 1.00 93.56 327 ALA A CA 1
ATOM 2650 C C . ALA A 1 327 ? -21.458 4.905 14.254 1.00 93.56 327 ALA A C 1
ATOM 2652 O O . ALA A 1 327 ? -22.044 4.334 13.336 1.00 93.56 327 ALA A O 1
ATOM 2653 N N . ILE A 1 328 ? -20.519 5.827 14.048 1.00 92.69 328 ILE A N 1
ATOM 2654 C CA . ILE A 1 328 ? -19.946 6.124 12.734 1.00 92.69 328 ILE A CA 1
ATOM 2655 C C . ILE A 1 328 ? -18.460 5.798 12.822 1.00 92.69 328 ILE A C 1
ATOM 2657 O O . ILE A 1 328 ? -17.764 6.359 13.666 1.00 92.69 328 ILE A O 1
ATOM 2661 N N . LEU A 1 329 ? -17.993 4.885 11.975 1.00 92.31 329 LEU A N 1
ATOM 2662 C CA . LEU A 1 329 ? -16.598 4.464 11.902 1.00 92.31 329 LEU A CA 1
ATOM 2663 C C . LEU A 1 329 ? -16.150 4.506 10.440 1.00 92.31 329 LEU A C 1
ATOM 2665 O O . LEU A 1 329 ? -16.709 3.785 9.613 1.00 92.31 329 LEU A O 1
ATOM 2669 N N . PHE A 1 330 ? -15.174 5.360 10.112 1.00 89.50 330 PHE A N 1
ATOM 2670 C CA . PHE A 1 330 ? -14.688 5.548 8.736 1.00 89.50 330 PHE A CA 1
ATOM 2671 C C . PHE A 1 330 ? -15.822 5.855 7.740 1.00 89.50 330 PHE A C 1
ATOM 2673 O O . PHE A 1 330 ? -15.932 5.246 6.677 1.00 89.50 330 PHE A O 1
ATOM 2680 N N . GLY A 1 331 ? -16.751 6.726 8.145 1.00 86.94 331 GLY A N 1
ATOM 2681 C CA . GLY A 1 331 ? -17.945 7.072 7.364 1.00 86.94 331 GLY A CA 1
ATOM 2682 C C . GLY A 1 331 ? -19.022 5.979 7.292 1.00 86.94 331 GLY A C 1
ATOM 2683 O O . GLY A 1 331 ? -20.113 6.237 6.786 1.00 86.94 331 GLY A O 1
ATOM 2684 N N . THR A 1 332 ? -18.765 4.782 7.829 1.00 89.81 332 THR A N 1
ATOM 2685 C CA . THR A 1 332 ? -19.736 3.684 7.871 1.00 89.81 332 THR A CA 1
ATOM 2686 C C . THR A 1 332 ? -20.598 3.789 9.119 1.00 89.81 332 THR A C 1
ATOM 2688 O O . THR A 1 332 ? -20.097 3.867 10.240 1.00 89.81 332 THR A O 1
ATOM 2691 N N . GLU A 1 333 ? -21.910 3.777 8.922 1.00 93.44 333 GLU A N 1
ATOM 2692 C CA . GLU A 1 333 ? -22.893 3.801 9.997 1.00 93.44 333 GLU A CA 1
ATOM 2693 C C . GLU A 1 333 ? -23.213 2.387 10.484 1.00 93.44 333 GLU A C 1
ATOM 2695 O O . GLU A 1 333 ? -23.590 1.518 9.698 1.00 93.44 333 GLU A O 1
ATOM 2700 N N . VAL A 1 334 ? -23.107 2.177 11.795 1.00 94.31 334 VAL A N 1
ATOM 2701 C CA . VAL A 1 334 ? -23.415 0.910 12.460 1.00 94.31 334 VAL A CA 1
ATOM 2702 C C . VAL A 1 334 ? -24.550 1.142 13.450 1.00 94.31 334 VAL A C 1
ATOM 2704 O O . VAL A 1 334 ? -24.422 1.948 14.377 1.00 94.31 334 VAL A O 1
ATOM 2707 N N . GLN A 1 335 ? -25.664 0.437 13.242 1.00 95.25 335 GLN A N 1
ATOM 2708 C CA . GLN A 1 335 ? -26.782 0.411 14.185 1.00 95.25 335 GLN A CA 1
ATOM 2709 C C . GLN A 1 335 ? -26.468 -0.554 15.320 1.00 95.25 335 GLN A C 1
ATOM 2711 O O . GLN A 1 335 ? -25.999 -1.666 15.078 1.00 95.25 335 GLN A O 1
ATOM 2716 N N . LEU A 1 336 ? -26.722 -0.121 16.550 1.00 96.81 336 LEU A N 1
ATOM 2717 C CA . LEU A 1 336 ? -26.349 -0.855 17.748 1.00 96.81 336 LEU A CA 1
ATOM 2718 C C . LEU A 1 336 ? -27.504 -0.874 18.740 1.00 96.81 336 LEU A C 1
ATOM 2720 O O . LEU A 1 336 ? -28.169 0.135 18.981 1.00 96.81 336 LEU A O 1
ATOM 2724 N N . ARG A 1 337 ? -27.668 -2.010 19.405 1.00 97.25 337 ARG A N 1
ATOM 2725 C CA . ARG A 1 337 ? -28.303 -2.054 20.717 1.00 97.25 337 ARG A CA 1
ATOM 2726 C C . ARG A 1 337 ? -27.250 -1.770 21.768 1.00 97.25 337 ARG A C 1
ATOM 2728 O O . ARG A 1 337 ? -26.093 -2.162 21.613 1.00 97.25 337 ARG A O 1
ATOM 2735 N N . SER A 1 338 ? -27.627 -1.088 22.837 1.00 95.69 338 SER A N 1
ATOM 2736 C CA . SER A 1 338 ? -26.695 -0.833 23.920 1.00 95.69 338 SER A CA 1
ATOM 2737 C C . SER A 1 338 ? -27.327 -0.973 25.285 1.00 95.69 338 SER A C 1
ATOM 2739 O O . SER A 1 338 ? -28.525 -0.778 25.481 1.00 95.69 338 SER A O 1
ATOM 2741 N N . ILE A 1 339 ? -26.465 -1.324 26.225 1.00 95.25 339 ILE A N 1
ATOM 2742 C CA . ILE A 1 339 ? -26.701 -1.201 27.647 1.00 95.25 339 ILE A CA 1
ATOM 2743 C C . ILE A 1 339 ? -25.775 -0.096 28.134 1.00 95.25 339 ILE A C 1
ATOM 2745 O O . ILE A 1 339 ? -24.554 -0.198 27.974 1.00 95.25 339 ILE A O 1
ATOM 2749 N N . LYS A 1 340 ? -26.345 0.943 28.741 1.00 93.75 340 LYS A N 1
ATOM 2750 C CA . LYS A 1 340 ? -25.591 2.053 29.319 1.00 93.75 340 LYS A CA 1
ATOM 2751 C C . LYS A 1 340 ? -25.817 2.117 30.820 1.00 93.75 340 LYS A C 1
ATOM 2753 O O . LYS A 1 340 ? -26.938 1.962 31.305 1.00 93.75 340 LYS A O 1
ATOM 2758 N N . ALA A 1 341 ? -24.736 2.372 31.547 1.00 93.38 341 ALA A N 1
ATOM 2759 C CA . ALA A 1 341 ? -24.778 2.625 32.974 1.00 93.38 341 ALA A CA 1
ATOM 2760 C C . ALA A 1 341 ? -24.059 3.930 33.317 1.00 93.38 341 ALA A C 1
ATOM 2762 O O . ALA A 1 341 ? -22.949 4.188 32.850 1.00 93.38 341 ALA A O 1
ATOM 2763 N N . LEU A 1 342 ? -24.693 4.739 34.154 1.00 93.25 342 LEU A N 1
ATOM 2764 C CA . LEU A 1 342 ? -24.167 5.995 34.665 1.00 93.25 342 LEU A CA 1
ATOM 2765 C C . LEU A 1 342 ? -23.852 5.823 36.145 1.00 93.25 342 LEU A C 1
ATOM 2767 O O . LEU A 1 342 ? -24.753 5.507 36.918 1.00 93.25 342 LEU A O 1
ATOM 2771 N N . TYR A 1 343 ? -22.602 6.044 36.536 1.00 92.12 343 TYR A N 1
ATOM 2772 C CA . TYR A 1 343 ? -22.136 5.899 37.917 1.00 92.12 343 TYR A CA 1
ATOM 2773 C C . TYR A 1 343 ? -21.686 7.232 38.508 1.00 92.12 343 TYR A C 1
ATOM 2775 O O . TYR A 1 343 ? -21.471 8.199 37.776 1.00 92.12 343 TYR A O 1
ATOM 2783 N N . ASN A 1 344 ? -21.506 7.253 39.834 1.00 91.88 344 ASN A N 1
ATOM 2784 C CA . ASN A 1 344 ? -21.032 8.400 40.612 1.00 91.88 344 ASN A CA 1
ATOM 2785 C C . ASN A 1 344 ? -21.850 9.670 40.348 1.00 91.88 344 ASN A C 1
ATOM 2787 O O . ASN A 1 344 ? -21.298 10.750 40.131 1.00 91.88 344 ASN A O 1
ATOM 2791 N N . CYS A 1 345 ? -23.175 9.536 40.308 1.00 91.19 345 CYS A N 1
ATOM 2792 C CA . CYS A 1 345 ? -24.063 10.657 40.052 1.00 91.19 345 CYS A CA 1
ATOM 2793 C C . CYS A 1 345 ? -25.105 10.830 41.153 1.00 91.19 345 CYS A C 1
ATOM 2795 O O . CYS A 1 345 ? -25.478 9.885 41.852 1.00 91.19 345 CYS A O 1
ATOM 2797 N N . ILE A 1 346 ? -25.584 12.062 41.276 1.00 91.06 346 ILE A N 1
ATOM 2798 C CA . ILE A 1 346 ? -26.692 12.444 42.147 1.00 91.06 346 ILE A CA 1
ATOM 2799 C C . ILE A 1 346 ? -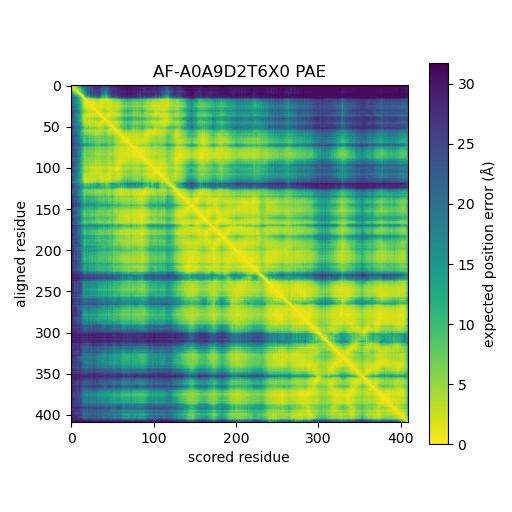27.746 13.183 41.336 1.00 91.06 346 ILE A C 1
ATOM 2801 O O . ILE A 1 346 ? -27.434 13.916 40.393 1.00 91.06 346 ILE A O 1
ATOM 2805 N N . ILE A 1 347 ? -29.003 13.054 41.753 1.00 89.88 347 ILE A N 1
ATOM 2806 C CA . ILE A 1 347 ? -30.067 13.938 41.276 1.00 89.88 347 ILE A CA 1
ATOM 2807 C C . ILE A 1 347 ? -29.879 15.283 41.961 1.00 89.88 347 ILE A C 1
ATOM 2809 O O . ILE A 1 347 ? -30.009 15.379 43.184 1.00 89.88 347 ILE A O 1
ATOM 2813 N N . SER A 1 348 ? -29.582 16.315 41.175 1.00 89.12 348 SER A N 1
ATOM 2814 C CA . SER A 1 348 ? -29.486 17.684 41.679 1.00 89.12 348 SER A CA 1
ATOM 2815 C C . SER A 1 348 ? -30.815 18.419 41.612 1.00 89.12 348 SER A C 1
ATOM 2817 O O . SER A 1 348 ? -31.093 19.261 42.461 1.00 89.12 348 SER A O 1
ATOM 2819 N N . GLU A 1 349 ? -31.620 18.111 40.597 1.00 88.94 349 GLU A N 1
ATOM 2820 C CA . GLU A 1 349 ? -32.900 18.760 40.343 1.00 88.94 349 GLU A CA 1
ATOM 2821 C C . GLU A 1 349 ? -33.850 17.772 39.665 1.00 88.94 349 GLU A C 1
ATOM 2823 O O . GLU A 1 349 ? -33.425 16.939 38.863 1.00 88.94 349 GLU A O 1
ATOM 2828 N N . LEU A 1 350 ? -35.135 17.873 39.996 1.00 86.69 350 LEU A N 1
ATOM 2829 C CA . LEU A 1 350 ? -36.201 17.108 39.366 1.00 86.69 350 LEU A CA 1
ATOM 2830 C C . LEU A 1 350 ? -37.328 18.063 38.980 1.00 86.69 350 LEU A C 1
ATOM 2832 O O . LEU A 1 350 ? -37.962 18.660 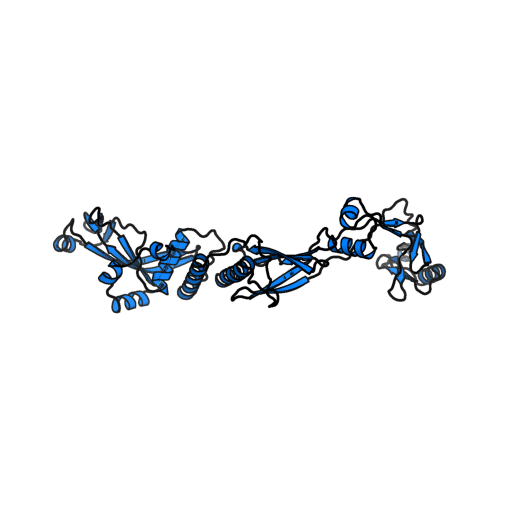39.851 1.00 86.69 350 LEU A O 1
ATOM 2836 N N . GLN A 1 351 ? -37.565 18.176 37.678 1.00 86.75 351 GLN A N 1
ATOM 2837 C CA . GLN A 1 351 ? -38.660 18.938 37.091 1.00 86.75 351 GLN A CA 1
ATOM 2838 C C . GLN A 1 351 ? -39.743 17.949 36.654 1.00 86.75 351 GLN A C 1
ATOM 2840 O O . GLN A 1 351 ? -39.443 16.962 35.985 1.00 86.75 351 GLN A O 1
ATOM 2845 N N . GLU A 1 352 ? -40.989 18.182 37.054 1.00 83.56 352 GLU A N 1
ATOM 2846 C CA . GLU A 1 352 ? -42.114 17.301 36.734 1.00 83.56 352 GLU A CA 1
ATOM 2847 C C . GLU A 1 352 ? -43.325 18.122 36.292 1.00 83.56 352 GLU A C 1
ATOM 2849 O O . GLU A 1 352 ? -43.668 19.120 36.925 1.00 83.56 352 GLU A O 1
ATOM 2854 N N . ASN A 1 353 ? -43.965 17.660 35.221 1.00 80.50 353 ASN A N 1
ATOM 2855 C CA . ASN A 1 353 ? -45.278 18.094 34.758 1.00 80.50 353 ASN A CA 1
ATOM 2856 C C . ASN A 1 353 ? -46.202 16.859 34.724 1.00 80.50 353 ASN A C 1
ATOM 2858 O O . ASN A 1 353 ? -45.736 15.737 34.916 1.00 80.50 353 ASN A O 1
ATOM 2862 N N . ASP A 1 354 ? -47.495 17.037 34.440 1.00 76.75 354 ASP A N 1
ATOM 2863 C CA . ASP A 1 354 ? -48.483 15.942 34.504 1.00 76.75 354 ASP A CA 1
ATOM 2864 C C . ASP A 1 354 ? -48.164 14.735 33.589 1.00 76.75 354 ASP A C 1
ATOM 2866 O O . ASP A 1 354 ? -48.582 13.617 33.888 1.00 76.75 354 ASP A O 1
ATOM 2870 N N . GLU A 1 355 ? -47.392 14.926 32.512 1.00 83.31 355 GLU A N 1
ATOM 2871 C CA . GLU A 1 355 ? -47.075 13.879 31.522 1.00 83.31 355 GLU A CA 1
ATOM 2872 C C . GLU A 1 355 ? -45.579 13.539 31.408 1.00 83.31 355 GLU A C 1
ATOM 2874 O O . GLU A 1 355 ? -45.222 12.462 30.921 1.00 83.31 355 GLU A O 1
ATOM 2879 N N . THR A 1 356 ? -44.692 14.431 31.857 1.00 88.81 356 THR A N 1
ATOM 2880 C CA . THR A 1 356 ? -43.247 14.360 31.589 1.00 88.81 356 THR A CA 1
ATOM 2881 C C . THR A 1 356 ? -42.418 14.719 32.809 1.00 88.81 356 THR A C 1
ATOM 2883 O O . THR A 1 356 ? -42.794 15.598 33.587 1.00 88.81 356 THR A O 1
ATOM 2886 N N . PHE A 1 357 ? -41.229 14.136 32.914 1.00 88.56 357 PHE A N 1
ATOM 2887 C CA . PHE A 1 357 ? -40.240 14.499 33.921 1.00 88.56 357 PHE A CA 1
ATOM 2888 C C . PHE A 1 357 ? -38.866 14.744 33.298 1.00 88.56 357 PHE A C 1
ATOM 2890 O O . PHE A 1 357 ? -38.521 14.187 32.254 1.00 88.56 357 PHE A O 1
ATOM 2897 N N . LYS A 1 358 ? -38.060 15.547 33.992 1.00 90.56 358 LYS A N 1
ATOM 2898 C CA . LYS A 1 358 ? -36.646 15.770 33.710 1.00 90.56 358 LYS A CA 1
ATOM 2899 C C . LYS A 1 358 ? -35.838 15.681 34.996 1.00 90.56 358 LYS A C 1
ATOM 2901 O O . LYS A 1 358 ? -36.073 16.421 35.949 1.00 90.56 358 LYS A O 1
ATOM 2906 N N . ILE A 1 359 ? -34.858 14.791 34.995 1.00 89.25 359 ILE A N 1
ATOM 2907 C CA . ILE A 1 359 ? -33.890 14.604 36.072 1.00 89.25 359 ILE A CA 1
ATOM 2908 C C . ILE A 1 359 ? -32.593 15.279 35.644 1.00 89.25 359 ILE A C 1
ATOM 2910 O O . ILE A 1 359 ? -32.044 14.932 34.601 1.00 89.25 359 ILE A O 1
ATOM 2914 N N . VAL A 1 360 ? -32.085 16.213 36.443 1.00 91.75 360 VAL A N 1
ATOM 2915 C CA . VAL A 1 360 ? -30.764 16.824 36.240 1.00 91.75 360 VAL A CA 1
ATOM 2916 C C . VAL A 1 360 ? -29.749 16.130 37.138 1.00 91.75 360 VAL A C 1
ATOM 2918 O O . VAL A 1 360 ? -29.994 15.925 38.331 1.00 91.75 360 VAL A O 1
ATOM 2921 N N . LEU A 1 361 ? -28.604 15.781 36.556 1.00 92.44 361 LEU A N 1
ATOM 2922 C CA . LEU A 1 361 ? -27.592 14.924 37.158 1.00 92.44 361 LEU A CA 1
ATOM 2923 C C . LEU A 1 361 ? -26.272 15.667 37.338 1.00 92.44 361 LEU A C 1
ATOM 2925 O O . LEU A 1 361 ? -25.746 16.268 36.397 1.00 92.44 361 LEU A O 1
ATOM 2929 N N . LYS A 1 362 ? -25.699 15.555 38.535 1.00 92.81 362 LYS A N 1
ATOM 2930 C CA . LYS A 1 362 ? -24.366 16.073 38.874 1.00 92.81 362 LYS A CA 1
ATOM 2931 C C . LYS A 1 362 ? -23.457 14.958 39.368 1.00 92.81 362 LYS A C 1
ATOM 2933 O O . LYS A 1 362 ? -23.927 13.851 39.629 1.00 92.81 362 LYS A O 1
ATOM 2938 N N . ASP A 1 363 ? -22.172 15.271 39.463 1.00 93.44 363 ASP A N 1
ATOM 2939 C CA . ASP A 1 363 ? -21.183 14.416 40.112 1.00 93.44 363 ASP A CA 1
ATOM 2940 C C . ASP A 1 363 ? -21.577 14.153 41.568 1.00 93.44 363 ASP A C 1
ATOM 2942 O O . ASP A 1 363 ? -22.155 15.018 42.232 1.00 93.44 363 ASP A O 1
ATOM 2946 N N . GLU A 1 364 ? -21.271 12.953 42.057 1.00 91.62 364 GLU A N 1
ATOM 2947 C CA . GLU A 1 364 ? -21.457 12.587 43.463 1.00 91.62 364 GLU A CA 1
ATOM 2948 C C . GLU A 1 364 ? -20.620 13.474 44.388 1.00 91.62 364 GLU A C 1
ATOM 2950 O O . GLU A 1 364 ? -21.099 13.906 45.438 1.00 91.62 364 GLU A O 1
ATOM 2955 N N . SER A 1 365 ? -19.383 13.765 43.985 1.00 90.69 365 SER A N 1
ATOM 2956 C CA . SER A 1 365 ? -18.485 14.712 44.644 1.00 90.69 365 SER A CA 1
ATOM 2957 C C . SER A 1 365 ? -17.331 15.096 43.713 1.00 90.69 365 SER A C 1
ATOM 2959 O O . SER A 1 365 ? -17.146 14.482 42.662 1.00 90.69 365 SER A O 1
ATOM 2961 N N . ASP A 1 366 ? -16.498 16.056 44.125 1.00 88.56 366 ASP A N 1
ATOM 2962 C CA . ASP A 1 366 ? -15.283 16.433 43.384 1.00 88.56 366 ASP A CA 1
ATOM 2963 C C . ASP A 1 366 ? -14.303 15.253 43.208 1.00 88.56 366 ASP A C 1
ATOM 2965 O O . ASP A 1 366 ? -13.602 15.163 42.201 1.00 88.56 366 ASP A O 1
ATOM 2969 N N . GLU A 1 367 ? -14.274 14.321 44.169 1.00 90.62 367 GLU A N 1
ATOM 2970 C CA . GLU A 1 367 ? -13.434 13.112 44.134 1.00 90.62 367 GLU A CA 1
ATOM 2971 C C . GLU A 1 367 ? -14.077 11.961 43.344 1.00 90.62 367 GLU A C 1
ATOM 2973 O O . GLU A 1 367 ? -13.387 11.053 42.878 1.00 90.62 367 GLU A O 1
ATOM 2978 N N . ARG A 1 368 ? -15.406 11.982 43.193 1.00 90.44 368 ARG A N 1
ATOM 2979 C CA . ARG A 1 368 ? -16.193 10.953 42.507 1.00 90.44 368 ARG A CA 1
ATOM 2980 C C . ARG A 1 368 ? -16.988 11.577 41.379 1.00 90.44 368 ARG A C 1
ATOM 2982 O O . ARG A 1 368 ? -18.203 11.749 41.452 1.00 90.44 368 ARG A O 1
ATOM 2989 N N . GLN A 1 369 ? -16.261 11.870 40.311 1.00 91.50 369 GLN A N 1
ATOM 2990 C CA . GLN A 1 369 ? -16.850 12.354 39.075 1.00 91.50 369 GLN A CA 1
ATOM 2991 C C . GLN A 1 369 ? -17.675 11.265 38.397 1.00 91.50 369 GLN A C 1
ATOM 2993 O O . GLN A 1 369 ? -17.316 10.077 38.403 1.00 91.50 369 GLN A O 1
ATOM 2998 N N . LYS A 1 370 ? -18.772 11.706 37.788 1.00 93.12 370 LYS A N 1
ATOM 2999 C CA . LYS A 1 370 ? -19.689 10.879 37.023 1.00 93.12 370 LYS A CA 1
ATOM 3000 C C . LYS A 1 370 ? -19.005 10.309 35.790 1.00 93.12 370 LYS A C 1
ATOM 3002 O O . LYS A 1 370 ? -18.235 10.987 35.109 1.00 93.12 370 LYS A O 1
ATOM 3007 N N . PHE A 1 371 ? -19.335 9.068 35.461 1.00 93.62 371 PHE A N 1
ATOM 3008 C CA . PHE A 1 371 ? -18.877 8.443 34.227 1.00 93.62 371 PHE A CA 1
ATOM 3009 C C . PHE A 1 371 ? -19.933 7.508 33.649 1.00 93.62 371 PHE A C 1
ATOM 3011 O O . PHE A 1 371 ? -20.733 6.921 34.380 1.00 93.62 371 PHE A O 1
ATOM 3018 N N . THR A 1 372 ? -19.893 7.364 32.327 1.00 94.38 372 THR A N 1
ATOM 3019 C CA . THR A 1 372 ? -20.798 6.500 31.569 1.00 94.38 372 THR A CA 1
ATOM 3020 C C . THR A 1 372 ? -20.039 5.281 31.076 1.00 94.38 372 THR A C 1
ATOM 3022 O O . THR A 1 372 ? -18.926 5.392 30.559 1.00 94.38 372 THR A O 1
ATOM 3025 N N . VAL A 1 373 ? -20.647 4.114 31.227 1.00 95.75 373 VAL A N 1
ATOM 3026 C CA . VAL A 1 373 ? -20.159 2.834 30.718 1.00 95.75 373 VAL A CA 1
ATOM 3027 C C . VAL A 1 373 ? -21.156 2.338 29.694 1.00 95.75 373 VAL A C 1
ATOM 3029 O O . VAL A 1 373 ? -22.361 2.435 29.922 1.00 95.75 373 VAL A O 1
ATOM 3032 N N . ALA A 1 374 ? -20.661 1.806 28.585 1.00 95.50 374 ALA A N 1
ATOM 3033 C CA . ALA A 1 374 ? -21.494 1.211 27.560 1.00 95.50 374 ALA A CA 1
ATOM 3034 C C . ALA A 1 374 ? -21.004 -0.184 27.186 1.00 95.50 374 ALA A C 1
ATOM 3036 O O . ALA A 1 374 ? -19.802 -0.466 27.153 1.00 95.50 374 ALA A O 1
ATOM 3037 N N . MET A 1 375 ? -21.973 -1.023 26.848 1.00 96.81 375 MET A N 1
ATOM 3038 C CA . MET A 1 375 ? -21.786 -2.278 26.146 1.00 96.81 375 MET A CA 1
ATOM 3039 C C . MET A 1 375 ? -22.693 -2.263 24.921 1.00 96.81 375 MET A C 1
ATOM 3041 O O . MET A 1 375 ? -23.887 -1.984 25.042 1.00 96.81 375 MET A O 1
ATOM 3045 N N . TYR A 1 376 ? -22.117 -2.528 23.753 1.00 97.12 376 TYR A N 1
ATOM 3046 C CA . TYR A 1 376 ? -22.813 -2.509 22.471 1.00 97.12 376 TYR A CA 1
ATOM 3047 C C . TYR A 1 376 ? -23.023 -3.922 21.935 1.00 97.12 376 TYR A C 1
ATOM 3049 O O . TYR A 1 376 ? -22.215 -4.822 22.167 1.00 97.12 376 TYR A O 1
ATOM 3057 N N . PHE A 1 377 ? -24.100 -4.081 21.175 1.00 97.38 377 PHE A N 1
ATOM 3058 C CA . PHE A 1 377 ? -24.539 -5.324 20.557 1.00 97.38 377 PHE A CA 1
ATOM 3059 C C . PHE A 1 377 ? -25.091 -5.032 19.162 1.00 97.38 377 PHE A C 1
ATOM 3061 O O . PHE A 1 377 ? -25.595 -3.937 18.905 1.00 97.38 377 PHE A O 1
ATOM 3068 N N . LEU A 1 378 ? -25.016 -6.015 18.265 1.00 96.62 378 LEU A N 1
ATOM 3069 C CA . LEU A 1 378 ? -25.564 -5.883 16.908 1.00 96.62 378 LEU A CA 1
ATOM 3070 C C . LEU A 1 378 ? -27.058 -6.225 16.831 1.00 96.62 378 LEU A C 1
ATOM 3072 O O . LEU A 1 378 ? -27.703 -5.903 15.837 1.00 96.62 378 LEU A O 1
ATOM 3076 N N . SER A 1 379 ? -27.607 -6.879 17.857 1.00 95.56 379 SER A N 1
ATOM 3077 C CA . SER A 1 379 ? -28.994 -7.336 17.875 1.00 95.56 379 SER A CA 1
ATOM 3078 C C . SER A 1 379 ? -29.578 -7.402 19.283 1.00 95.56 379 SER A C 1
ATOM 3080 O O . SER A 1 379 ? -28.854 -7.398 20.285 1.00 95.56 379 SER A O 1
ATOM 3082 N N . ASP A 1 380 ? -30.905 -7.478 19.342 1.00 95.94 380 ASP A N 1
ATOM 3083 C CA . ASP A 1 380 ? -31.671 -7.633 20.578 1.00 95.94 380 ASP A CA 1
ATOM 3084 C C . ASP A 1 380 ? -31.371 -8.979 21.238 1.00 95.94 380 ASP A C 1
ATOM 3086 O O . ASP A 1 380 ? -31.244 -9.061 22.458 1.00 95.94 380 ASP A O 1
ATOM 3090 N N . GLU A 1 381 ? -31.191 -10.029 20.432 1.00 95.94 381 GLU A N 1
ATOM 3091 C CA . GLU A 1 381 ? -30.867 -11.364 20.926 1.00 95.94 381 GLU A CA 1
ATOM 3092 C C . GLU A 1 381 ? -29.508 -11.393 21.636 1.00 95.94 381 GLU A C 1
ATOM 3094 O O . GLU A 1 381 ? -29.386 -12.014 22.692 1.00 95.94 381 GLU A O 1
ATOM 3099 N N . GLU A 1 382 ? -28.492 -10.704 21.095 1.00 95.62 382 GLU A N 1
ATOM 3100 C CA . GLU A 1 382 ? -27.179 -10.605 21.746 1.00 95.62 382 GLU A CA 1
ATOM 3101 C C . GLU A 1 382 ? -27.261 -9.841 23.076 1.00 95.62 382 GLU A C 1
ATOM 3103 O O . GLU A 1 382 ? -26.605 -10.225 24.047 1.00 95.62 382 GLU A O 1
ATOM 3108 N N . LEU A 1 383 ? -28.070 -8.778 23.129 1.00 95.88 383 LEU A N 1
ATOM 3109 C CA . LEU A 1 383 ? -28.270 -7.978 24.337 1.00 95.88 383 LEU A CA 1
ATOM 3110 C C . LEU A 1 383 ? -28.952 -8.797 25.442 1.00 95.88 383 LEU A C 1
ATOM 3112 O O . LEU A 1 383 ? -28.495 -8.797 26.588 1.00 95.88 383 LEU A O 1
ATOM 3116 N N . GLU A 1 384 ? -30.028 -9.511 25.107 1.00 95.12 384 GLU A N 1
ATOM 3117 C CA . GLU A 1 384 ? -30.770 -10.323 26.076 1.00 95.12 384 GLU A CA 1
ATOM 3118 C C . GLU A 1 384 ? -29.957 -11.523 26.568 1.00 95.12 384 GLU A C 1
ATOM 3120 O O . GLU A 1 384 ? -29.991 -11.828 27.761 1.00 95.12 384 GLU A O 1
ATOM 3125 N N . ALA A 1 385 ? -29.170 -12.160 25.694 1.00 95.00 385 ALA A N 1
ATOM 3126 C CA . ALA A 1 385 ? -28.241 -13.212 26.102 1.00 95.00 385 ALA A CA 1
ATOM 3127 C C . ALA A 1 385 ? -27.212 -12.685 27.117 1.00 95.00 385 ALA A C 1
ATOM 3129 O O . ALA A 1 385 ? -27.032 -13.276 28.181 1.00 95.00 385 ALA A O 1
ATOM 3130 N N . TYR A 1 386 ? -26.612 -11.518 26.850 1.00 94.31 386 TYR A N 1
ATOM 3131 C CA . TYR A 1 386 ? -25.647 -10.910 27.769 1.00 94.31 386 TYR A CA 1
ATOM 3132 C C . TYR A 1 386 ? -26.261 -10.624 29.148 1.00 94.31 386 TYR A C 1
ATOM 3134 O O . TYR A 1 386 ? -25.648 -10.912 30.173 1.00 94.31 386 TYR A O 1
ATOM 3142 N N . LYS A 1 387 ? -27.501 -10.115 29.203 1.00 92.38 387 LYS A N 1
ATOM 3143 C CA . LYS A 1 387 ? -28.211 -9.846 30.471 1.00 92.38 387 LYS A CA 1
ATOM 3144 C C . LYS A 1 387 ? -28.457 -11.094 31.316 1.00 92.38 387 LYS A C 1
ATOM 3146 O O . LYS A 1 387 ? -28.545 -10.981 32.536 1.00 92.38 387 LYS A O 1
ATOM 3151 N N . GLN A 1 388 ? -28.613 -12.258 30.690 1.00 91.88 388 GLN A N 1
ATOM 3152 C CA . GLN A 1 388 ? -28.858 -13.515 31.400 1.00 91.88 388 GLN A CA 1
ATOM 3153 C C . GLN A 1 388 ? -27.581 -14.095 32.016 1.00 91.88 388 GLN A C 1
ATOM 3155 O O . GLN A 1 388 ? -27.655 -14.802 33.020 1.00 91.88 388 GLN A O 1
ATOM 3160 N N . GLU A 1 389 ? -26.427 -13.792 31.425 1.00 91.19 389 GLU A N 1
ATOM 3161 C CA . GLU A 1 389 ? -25.141 -14.389 31.791 1.00 91.19 389 GLU A CA 1
ATOM 3162 C C . GLU A 1 389 ? -24.287 -13.488 32.696 1.00 91.19 389 GLU A C 1
ATOM 3164 O O . GLU A 1 389 ? -23.421 -13.992 33.412 1.00 91.19 389 GLU A O 1
ATOM 3169 N N . HIS A 1 390 ? -24.547 -12.176 32.710 1.00 90.69 390 HIS A N 1
ATOM 3170 C CA . HIS A 1 390 ? -23.672 -11.184 33.338 1.00 90.69 390 HIS A CA 1
ATOM 3171 C C . HIS A 1 390 ? -24.334 -10.380 34.461 1.00 90.69 390 HIS A C 1
ATOM 3173 O O . HIS A 1 390 ? -25.483 -9.941 34.359 1.00 90.69 390 HIS A O 1
ATOM 3179 N N . ASN A 1 391 ? -23.561 -10.077 35.513 1.00 87.38 391 ASN A N 1
ATOM 3180 C CA . ASN A 1 391 ? -23.977 -9.115 36.537 1.00 87.38 391 ASN A CA 1
ATOM 3181 C C . ASN A 1 391 ? -23.554 -7.701 36.128 1.00 87.38 391 ASN A C 1
ATOM 3183 O O . ASN A 1 391 ? -22.547 -7.161 36.591 1.00 87.38 391 ASN A O 1
ATOM 3187 N N . ILE A 1 392 ? -24.364 -7.092 35.263 1.00 85.75 392 ILE A N 1
ATOM 3188 C CA . ILE A 1 392 ? -24.063 -5.806 34.623 1.00 85.75 392 ILE A CA 1
ATOM 3189 C C . ILE A 1 392 ? -23.684 -4.714 35.633 1.00 85.75 392 ILE A C 1
ATOM 3191 O O . ILE A 1 392 ? -22.739 -3.959 35.409 1.00 85.75 392 ILE A O 1
ATOM 3195 N N . ILE A 1 393 ? -24.399 -4.633 36.760 1.00 80.38 393 ILE A N 1
ATOM 3196 C CA . ILE A 1 393 ? -24.213 -3.562 37.749 1.00 80.38 393 ILE A CA 1
ATOM 3197 C C . ILE A 1 393 ? -22.827 -3.630 38.398 1.00 80.38 393 ILE A C 1
ATOM 3199 O O . ILE A 1 393 ? -22.263 -2.581 38.728 1.00 80.38 393 ILE A O 1
ATOM 3203 N N . GLU A 1 394 ? -22.301 -4.834 38.622 1.00 83.62 394 GLU A N 1
ATOM 3204 C CA . GLU A 1 394 ? -20.978 -5.031 39.215 1.00 83.62 394 GLU A CA 1
ATOM 3205 C C . GLU A 1 394 ? -19.879 -4.918 38.161 1.00 83.62 394 GLU A C 1
ATOM 3207 O O . GLU A 1 394 ? -18.947 -4.141 38.352 1.00 83.62 394 GLU A O 1
ATOM 3212 N N . GLU A 1 395 ? -20.032 -5.588 37.018 1.00 88.38 395 GLU A N 1
ATOM 3213 C CA . GLU A 1 395 ? -19.014 -5.612 35.960 1.00 88.38 395 GLU A CA 1
ATOM 3214 C C . GLU A 1 395 ? -18.711 -4.223 35.389 1.00 88.38 395 GLU A C 1
ATOM 3216 O O . GLU A 1 395 ? -17.557 -3.884 35.124 1.00 88.38 395 GLU A O 1
ATOM 3221 N N . PHE A 1 396 ? -19.735 -3.382 35.217 1.00 93.50 396 PHE A N 1
ATOM 3222 C CA . PHE A 1 396 ? -19.546 -2.082 34.577 1.00 93.50 396 PHE A CA 1
ATOM 3223 C C . PHE A 1 396 ? -18.794 -1.092 35.478 1.00 93.50 396 PHE A C 1
ATOM 3225 O O . PHE A 1 396 ? -18.153 -0.174 34.964 1.00 93.50 396 PHE A O 1
ATOM 3232 N N . LYS A 1 397 ? -18.804 -1.270 36.808 1.00 87.75 397 LYS A N 1
ATOM 3233 C CA . LYS A 1 397 ? -18.087 -0.369 37.731 1.00 87.75 397 LYS A CA 1
ATOM 3234 C C . LYS A 1 397 ? -16.588 -0.340 37.452 1.00 87.75 397 LYS A C 1
ATOM 3236 O O . LYS A 1 397 ? -15.984 0.736 37.488 1.00 87.75 397 LYS A O 1
ATOM 3241 N N . ASP A 1 398 ? -16.023 -1.491 37.105 1.00 89.38 398 ASP A N 1
ATOM 3242 C CA . ASP A 1 398 ? -14.585 -1.683 36.902 1.00 89.38 398 ASP A CA 1
ATOM 3243 C C . ASP A 1 398 ? -14.154 -1.541 35.433 1.00 89.38 398 ASP A C 1
ATOM 3245 O O . ASP A 1 398 ? -12.981 -1.728 35.101 1.00 89.38 398 ASP A O 1
ATOM 3249 N N . ALA A 1 399 ? -15.080 -1.168 34.542 1.00 93.31 399 ALA A N 1
ATOM 3250 C CA . ALA A 1 399 ? -14.782 -0.937 33.134 1.00 93.31 399 ALA A CA 1
ATOM 3251 C C . ALA A 1 399 ? -13.690 0.132 32.964 1.00 93.31 399 ALA A C 1
ATOM 3253 O O . ALA A 1 399 ? -13.689 1.160 33.643 1.00 93.31 399 ALA A O 1
ATOM 3254 N N . LYS A 1 400 ? -12.772 -0.071 32.019 1.0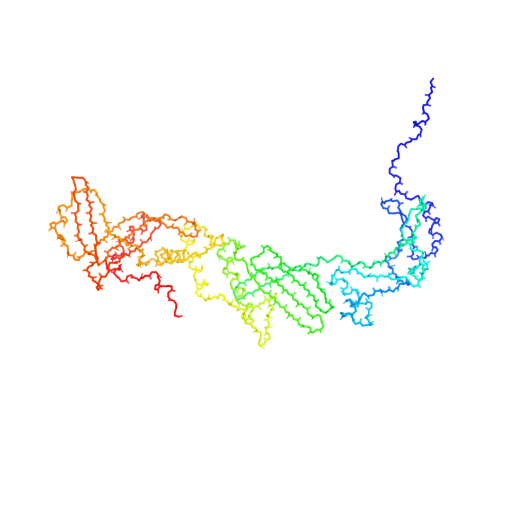0 94.25 400 LYS A N 1
ATOM 3255 C CA . LYS A 1 400 ? -11.720 0.909 31.706 1.00 94.25 400 LYS A CA 1
ATOM 3256 C C . LYS A 1 400 ? -12.171 1.860 30.603 1.00 94.25 400 LYS A C 1
ATOM 3258 O O . LYS A 1 400 ? -13.087 1.555 29.836 1.00 94.25 400 LYS A O 1
ATOM 3263 N N . ARG A 1 401 ? -11.530 3.025 30.495 1.00 92.19 401 ARG A N 1
ATOM 3264 C CA . ARG A 1 401 ? -11.717 3.942 29.359 1.00 92.19 401 ARG A CA 1
ATOM 3265 C C . ARG A 1 401 ? -11.113 3.330 28.103 1.00 92.19 401 ARG A C 1
ATOM 3267 O O . ARG A 1 401 ? -10.056 2.713 28.167 1.00 92.19 401 ARG A O 1
ATOM 3274 N N . ALA A 1 402 ? -11.718 3.597 26.945 1.00 87.75 402 ALA A N 1
ATOM 3275 C CA . ALA A 1 402 ? -11.162 3.173 25.654 1.00 87.75 402 ALA A CA 1
ATOM 3276 C C . ALA A 1 402 ? -9.687 3.594 25.491 1.00 87.75 402 ALA A C 1
ATOM 3278 O O . ALA A 1 402 ? -8.854 2.808 25.059 1.00 87.75 402 ALA A O 1
ATOM 3279 N N . MET A 1 403 ? -9.348 4.807 25.942 1.00 84.50 403 MET A N 1
ATOM 3280 C CA . MET A 1 403 ? -7.983 5.340 25.897 1.00 84.50 403 MET A CA 1
ATOM 3281 C C . MET A 1 403 ? -6.980 4.544 26.738 1.00 84.50 403 MET A C 1
ATOM 3283 O O . MET A 1 403 ? -5.811 4.529 26.395 1.00 84.50 403 MET A O 1
ATOM 3287 N N . GLU A 1 404 ? -7.398 3.858 27.804 1.00 88.06 404 GLU A N 1
ATOM 3288 C CA . GLU A 1 404 ? -6.500 3.007 28.608 1.00 88.06 404 GLU A CA 1
ATOM 3289 C C . GLU A 1 404 ? -6.121 1.716 27.872 1.00 88.06 404 GLU A C 1
ATOM 3291 O O . GLU A 1 404 ? -5.142 1.067 28.219 1.00 88.06 404 GLU A O 1
ATOM 3296 N N . TYR A 1 405 ? -6.888 1.346 26.845 1.00 83.38 405 TYR A N 1
ATOM 3297 C CA . TYR A 1 405 ? -6.560 0.250 25.937 1.00 83.38 405 TYR A CA 1
ATOM 3298 C C . TYR A 1 405 ? -5.745 0.701 24.715 1.00 83.38 405 TYR A C 1
ATOM 3300 O O . TYR A 1 405 ? -5.249 -0.149 23.972 1.00 83.38 405 TYR A O 1
ATOM 3308 N N . LEU A 1 406 ? -5.662 2.020 24.503 1.00 75.62 406 LEU A N 1
ATOM 3309 C CA . LEU A 1 406 ? -4.863 2.692 23.475 1.00 75.62 406 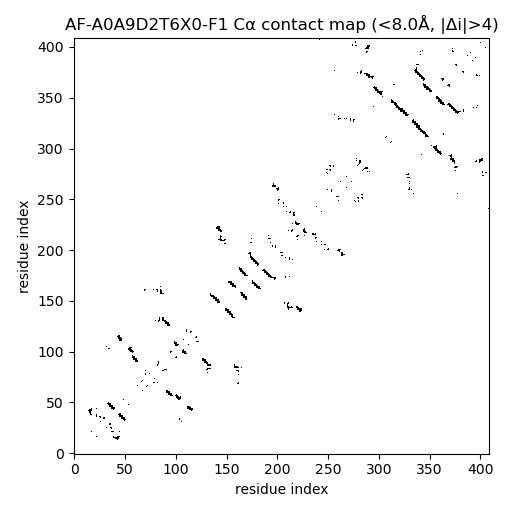LEU A CA 1
ATOM 3310 C C . LEU A 1 406 ? -3.584 3.320 24.047 1.00 75.62 406 LEU A C 1
ATOM 3312 O O . LEU A 1 406 ? -2.743 3.775 23.281 1.00 75.62 406 LEU A O 1
ATOM 3316 N N . ALA A 1 407 ? -3.462 3.410 25.373 1.00 55.94 407 ALA A N 1
ATOM 3317 C CA . ALA A 1 407 ? -2.260 3.856 26.050 1.00 55.94 407 ALA A CA 1
ATOM 3318 C C . ALA A 1 407 ? -1.232 2.732 25.946 1.00 55.94 407 ALA A C 1
ATOM 3320 O O . ALA A 1 407 ? -1.345 1.698 26.605 1.00 55.94 407 ALA A O 1
ATOM 3321 N N . PHE A 1 408 ? -0.276 2.945 25.057 1.00 47.69 408 PHE A N 1
ATOM 3322 C CA . PHE A 1 408 ? 0.926 2.146 24.923 1.00 47.69 408 PHE A CA 1
ATOM 3323 C C . PHE A 1 408 ? 2.055 2.979 25.543 1.00 47.69 408 PHE A C 1
ATOM 3325 O O . PHE A 1 408 ? 2.107 4.187 25.293 1.00 47.69 408 PHE A O 1
ATOM 3332 N N . ASP A 1 409 ? 2.845 2.366 26.428 1.00 32.72 409 ASP A N 1
ATOM 3333 C CA . ASP A 1 409 ? 4.006 2.994 27.084 1.00 32.72 409 ASP A CA 1
ATOM 3334 C C . ASP A 1 409 ? 5.026 3.551 26.077 1.00 32.72 409 ASP A C 1
ATOM 3336 O O . ASP A 1 409 ? 5.224 2.912 25.015 1.00 32.72 409 ASP A O 1
#

Solvent-accessible surface area (backbone atoms only — not comparable to full-atom values): 23572 Å² total; per-residue (Å²): 140,80,80,64,72,72,76,76,58,75,78,83,71,83,80,35,62,60,55,65,72,57,40,54,51,52,32,63,72,60,68,47,93,54,48,38,57,44,61,43,92,80,30,28,40,30,64,43,46,73,81,78,62,83,46,80,44,47,63,44,78,54,74,52,72,76,53,32,76,75,57,43,95,81,57,52,72,65,53,54,50,50,28,22,42,36,39,66,38,67,43,42,42,43,63,73,40,92,64,35,35,19,55,73,80,45,80,41,49,58,68,64,48,60,34,41,94,89,53,90,75,80,84,87,78,86,86,47,67,49,72,48,72,83,85,76,60,69,49,77,45,40,39,28,20,83,87,37,77,46,82,42,50,30,36,56,48,71,31,96,37,80,49,48,48,36,35,34,40,51,86,86,52,33,57,38,42,41,40,36,38,29,76,80,79,74,44,76,49,74,49,78,50,72,42,65,67,57,42,90,39,61,71,53,46,53,41,49,48,38,30,50,31,18,55,34,76,38,64,14,22,52,70,86,41,73,46,80,66,70,92,84,66,84,62,57,89,60,77,50,70,66,60,55,50,52,52,53,47,51,49,56,39,26,66,72,72,71,49,91,63,56,58,44,84,54,85,81,46,75,62,36,56,48,45,48,47,45,48,30,35,14,66,71,68,66,41,51,31,31,47,98,56,84,78,51,61,53,74,50,73,52,85,59,63,70,53,54,74,72,61,46,76,71,37,79,45,68,50,75,48,76,48,83,43,76,48,65,43,60,89,43,77,42,72,28,34,30,45,39,38,38,37,42,21,16,40,74,45,78,50,76,56,100,57,34,34,38,40,32,45,39,52,56,40,95,92,36,60,54,48,26,27,40,35,48,26,83,38,70,66,57,47,54,52,48,62,75,77,47,64,61,82,65,59,48,72,75,37,50,42,48,63,68,77,67,61,72,135

Secondary structure (DSSP, 8-state):
-PPPGGGGS-------S--HHHHHHHHHHH--SSEEEEE-TTS-EEEEESSS---EESEEE---HHHHHHH-SS--HHHHHHHHHHHT--EEEEESBTTEEEETTEEEEGGGSEE-SSS-----S--EEEPPPP---EEEEEEE-SS-EEEEEEEEE--S-SSEEEEEE-TTSSEEEEEEEETTTTEEEEEEEE-GGG--SHHHHHHHHHHHHHHHHT--EETTEE-PPPTTPPPPPPPPHHHHHHHHHHHHHHHHHTS---TTSSPPPHHHHHHHHHHIIIIIS---EEES----EEEEES--HHHHHHH-TT-EEEEEEEEEEEEEETTEEEEEEEEEEEEEEEEEEEEE-SSEEEEEEEES-SSS--EEEEEEESSHHHHHHHHHH--HHHHGGGPEEGGGGT---

pLDDT: mean 87.38, std 11.41, range [32.72, 97.38]

Sequence (409 aa):
MFVSFDKAFKQKENQNVIPDTVLEYLNKQLDSPDLRYVSDENGHCVITSTNGQYKLSGIAFELPAEMKKILGETPSIKDIQEYSYNSQKTIPIKLLEEGYIRLNGKKIRIENLNFDPFNEVHYVTGSLYAHPPKMDEKIEISISGSTEEMLLKFIRIPDNSLDWIVFKSENGKPIHFLIKINKREHKMAYSISYDLKKVENLKEAIKVADIYNAFASGEGKMNNIPITIDSGEKREKEFTEEQILFWKKMMSLEEKIGTCLNPFSEDVTNLDIYTGEVLYRTLVCKIPVRIQENIVSIEGTGNIKTMKENFGIQKPMAFYFEDYSKAILFGTEVQLRSIKALYNCIISELQENDETFKIVLKDESDERQKFTVAMYFLSDEELEAYKQEHNIIEEFKDAKRAMEYLAFD

InterPro domains:
  IPR031707 Putative abortive phage resistance protein AbiGii toxin [PF16873] (1-397)

Organism: NCBI:txid2838632

Mean predicted aligned error: 11.46 Å

Foldseek 3Di:
DDDPPVVVDDDDDPPLADDPVVQVVVQVVLVDPFWGWGRDPRNKTAIDTPVRDKDKFQKDWDDDPLLCVAQPPDHDPVLVLLQCQQQQHKIWMDGNDPQWIAIVNDIDGPCNRIHRPVDDDDDPDDTDIDGHPDQFDKDWKWKDFPPAIDIWIWGWDHDNHSQKTWIWTDPQAQKIKIWIAGNPVRDIDMDIDGQLLSDPALVSVLRNLRRLQRVLVQNMDINNHGGHDDPPDHRDDHDDPLNSVLSVLVVLLCVQQVHTADLRNDPADPLLSQLSLCSSCQRPVVAKAWDPDDDFKDKDWDDCVVVCVPQNFLHFDKDWDWDFDWDAHNNDIATKIKIKMKGQKTFHDWDDDPTMIMTGIAGNDPVGGIIMMMHIDNDPVVVVVCVVVDPCVVRRVPHYHSVVVVDDD

Radius of gyration: 40.28 Å; Cα contacts (8 Å, |Δi|>4): 698; chains: 1; bounding box: 86×36×128 Å